Protein AF-A0A851ICK2-F1 (afdb_monomer)

Foldseek 3Di:
DFFKFWAWFDAQDWLVNVQVLVCVLVVFDDKDWQDTDDRQATFTIIMGTDPLSVCSPVLNQFKWKKKFKKFFQWAALQLAPVHDTDGGFDQDDDPVLLQVLQQVLAFKDWDFDRQCAQDDDPRDGSNVCVVVVHDDDTGTDIKHFHDKGWPDDDPSMTIIMTIIGRPDDVSSSSQSSNVSSVNGMGIHYMYTQDGQLRGRVLHYYSVRSNVCSVVVNNVVRGHHSFADNFAAAEEEDQCFLVFPQNVQLLVVRVVVCVVVVHAYEYEHEQDDPCCQVPVDLAFTLQHDPRSQVVVVVSPGPYYYYGYDHPVQLQFAPVCCCVCPVCNRVVYQEYGYEQADFDGHPRPDGLVNCVVCCVVSRHHYHYDYFDWDQDPVRDIDGDDRVVLLVCQQAQVQQVSQVRSVHFRKFKAAFADDPPPPPPNLPFDKTKGDGDPSHRHGYFAKFFKWKDDPNDIFTKIWGWDFDPPDDDDTGIIIIIGTPPDDDDRHRPMMMITTNHGPTHDDDDPDPVRVSVVVVVSVVVSVVVCVVPVDDDD

Secondary structure (DSSP, 8-state):
--EEEEEEE-TT--HHHHHHHHHHHTT-S-EEESS---TT-EEEEEEEEGGGGGGHHHHHHS-EEEEEEEEETEEETTSBTTSPEEEE------HHHHHHHHHTT-EEEEEPPPSSSS-EETTEEHHHHHHTT-------EEEEEEEEEEEEEETTEEEEEEEE-TT--HHHHHHHHHHHTTS-EEEEEEEEEEETTEEGGG-B-HHHHHHHHHTT-GGGG-B-S---SS-EEEEES--GGG-HHHHHHHHHHHHHHHHHT-EEEEEEESS-HHHHHH-----BSS-THHHHHHHHHTT-SEEEEE---TTGGG--HHHIIIIIIIIIS-EEEEEEETT-EESGGG-EEHHHHHHHHHHHT-EEEEEPPPEEE-TTS-EEE--HHHHHHHHHHT-HHHHHHHHTS-EEEEEEEE----TTGGGS---EEEE-PPTTB--PPSEEEEEEEEETTEEEEEEEEEEE-TTSSS-PPEEEEEEETT--S--TT-EEEEEEEEEEE-----SSHHHHHHHHHHHHHHHHHHHHH-S----

Sequence (535 aa):
MDGIINVYKEKGMTSFDVTYRLRSILSERKIGHAGTLDPMAEGVLVVCAGKATKLVDSIAAGEKVYEAELMLGLETDTEDITGEVSRTAPVVCSEQAVREAVHSMQGECWQIPPMYSAKKQNGKRLYTLAREGKVVERRASRITVYEIRTDGIALPYVRFTVRCSKGTYVRTLCAEIGRKLGCGAVMSALRRSRVGSFRAEDSFTLSALLERKEAGTLWTAVKPPIYIPEDTAVTFGKFDGGHLGHQRIFGKLFETAREQGLKTAVLTFSQNPDVVVRGENRPSISPGPEHLSRLRNFGFDYVFEFPMTRETMRLPAEDFLREVLLGEMRARAIVVGTDCSFGYRAEGSAAFLRERETVLGYRLYVVDKVTVADSDGSIREISSSLIKEKIAAGEIELANAWLGRCFSVAGAVIHGRRFGGPLLSFPTANIRPTEGKVIPALGVYVSRVFLDGVLYWAVTSVGTNPTISEGNPVNIETHILDYEGDLYGQKIRVDFLKRLRGQKKFASLAELKAQLLRDREAARAYAAAFPRISD

Mean predicted aligned error: 8.64 Å

Structure (mmCIF, N/CA/C/O backbone):
data_AF-A0A851ICK2-F1
#
_entry.id   AF-A0A851ICK2-F1
#
loop_
_atom_site.group_PDB
_atom_site.id
_atom_site.type_symbol
_atom_site.label_atom_id
_atom_site.label_alt_id
_atom_site.label_comp_id
_atom_site.label_asym_id
_atom_site.label_entity_id
_atom_site.label_seq_id
_atom_site.pdbx_PDB_ins_code
_atom_site.Cartn_x
_atom_site.Cartn_y
_atom_site.Cartn_z
_atom_site.occupancy
_atom_site.B_iso_or_equiv
_atom_site.auth_seq_id
_atom_site.auth_comp_id
_atom_site.auth_asym_id
_atom_site.auth_atom_id
_atom_site.pdbx_PDB_model_num
ATOM 1 N N . MET A 1 1 ? 0.610 16.786 1.362 1.00 79.88 1 MET A N 1
ATOM 2 C CA . MET A 1 1 ? 1.433 15.728 2.000 1.00 79.88 1 MET A CA 1
ATOM 3 C C . MET A 1 1 ? 0.682 14.410 1.852 1.00 79.88 1 MET A C 1
ATOM 5 O O . MET A 1 1 ? -0.500 14.381 2.171 1.00 79.88 1 MET A O 1
ATOM 9 N N . ASP A 1 2 ? 1.321 13.364 1.322 1.00 86.69 2 ASP A N 1
ATOM 10 C CA . ASP A 1 2 ? 0.693 12.051 1.088 1.00 86.69 2 ASP A CA 1
ATOM 11 C C . ASP A 1 2 ? 0.986 11.102 2.258 1.00 86.69 2 ASP A C 1
ATOM 13 O O . ASP A 1 2 ? 2.153 10.890 2.576 1.00 86.69 2 ASP A O 1
ATOM 17 N N . GLY A 1 3 ? -0.036 10.488 2.861 1.00 92.69 3 GLY A N 1
ATOM 18 C CA . GLY A 1 3 ? 0.194 9.499 3.921 1.00 92.69 3 GLY A CA 1
ATOM 19 C C . GLY A 1 3 ? -1.024 9.151 4.771 1.00 92.69 3 GLY A C 1
ATOM 20 O O . GLY A 1 3 ? -2.131 9.644 4.540 1.00 92.69 3 GLY A O 1
ATOM 21 N N . ILE A 1 4 ? -0.805 8.274 5.746 1.00 95.75 4 ILE A N 1
ATOM 22 C CA . ILE A 1 4 ? -1.790 7.819 6.730 1.00 95.75 4 ILE A CA 1
ATOM 23 C C . ILE A 1 4 ? -1.427 8.425 8.088 1.00 95.75 4 ILE A C 1
ATOM 25 O O . ILE A 1 4 ? -0.271 8.404 8.498 1.00 95.75 4 ILE A O 1
ATOM 29 N N . ILE A 1 5 ? -2.415 8.966 8.792 1.00 97.12 5 ILE A N 1
ATOM 30 C CA . ILE A 1 5 ? -2.253 9.602 10.095 1.00 97.12 5 ILE A CA 1
ATOM 31 C C . ILE A 1 5 ? -3.177 8.902 11.082 1.00 97.12 5 ILE A C 1
ATOM 33 O O . ILE A 1 5 ? -4.387 8.804 10.860 1.00 97.12 5 ILE A O 1
ATOM 37 N N . ASN A 1 6 ? -2.603 8.427 12.181 1.00 97.50 6 ASN A N 1
ATOM 38 C CA . ASN A 1 6 ? -3.355 7.881 13.298 1.00 97.50 6 ASN A CA 1
ATOM 39 C C . ASN A 1 6 ? -3.739 9.025 14.244 1.00 97.50 6 ASN A C 1
ATOM 41 O O . ASN A 1 6 ? -2.898 9.525 14.989 1.00 97.50 6 ASN A O 1
ATOM 45 N N . VAL A 1 7 ? -4.983 9.495 14.170 1.00 98.38 7 VAL A N 1
ATOM 46 C CA . VAL A 1 7 ? -5.425 10.673 14.926 1.00 98.38 7 VAL A CA 1
ATOM 47 C C . VAL A 1 7 ? -6.219 10.233 16.145 1.00 98.38 7 VAL A C 1
ATOM 49 O O . VAL A 1 7 ? -7.158 9.453 16.012 1.00 98.38 7 VAL A O 1
ATOM 52 N N . TYR A 1 8 ? -5.903 10.773 17.318 1.00 98.50 8 TYR A N 1
ATOM 53 C CA . TYR A 1 8 ? -6.791 10.684 18.471 1.00 98.50 8 TYR A CA 1
ATOM 54 C C . TYR A 1 8 ? -7.886 11.744 18.321 1.00 98.50 8 TYR A C 1
ATOM 56 O O . TYR A 1 8 ? -7.628 12.943 18.452 1.00 98.50 8 TYR A O 1
ATOM 64 N N . LYS A 1 9 ? -9.117 11.328 18.007 1.00 98.06 9 LYS A N 1
ATOM 65 C CA . LYS A 1 9 ? -10.268 12.233 18.000 1.00 98.06 9 LYS A CA 1
ATOM 66 C C . LYS A 1 9 ? -10.724 12.453 19.438 1.00 98.06 9 LYS A C 1
ATOM 68 O O . LYS A 1 9 ? -11.301 11.552 20.036 1.00 98.06 9 LYS A O 1
ATOM 73 N N . GLU A 1 10 ? -10.557 13.663 19.950 1.00 97.44 10 GLU A N 1
ATOM 74 C CA . GLU A 1 10 ? -11.075 14.035 21.269 1.00 97.44 10 GLU A CA 1
ATOM 75 C C . GLU A 1 10 ? -12.613 14.171 21.254 1.00 97.44 10 GLU A C 1
ATOM 77 O O . GLU A 1 10 ? -13.253 14.350 20.201 1.00 97.44 10 GLU A O 1
ATOM 82 N N . LYS A 1 11 ? -13.222 14.054 22.437 1.00 95.81 11 LYS A N 1
ATOM 83 C CA . LYS A 1 11 ? -14.668 14.212 22.640 1.00 95.81 11 LYS A CA 1
ATOM 84 C C . LYS A 1 11 ? -15.128 15.624 22.244 1.00 95.81 11 LYS A C 1
ATOM 86 O O . LYS A 1 11 ? -14.392 16.595 22.367 1.00 95.81 11 LYS A O 1
ATOM 91 N N . GLY A 1 12 ? -16.350 15.737 21.730 1.00 94.31 12 GLY A N 1
ATOM 92 C CA . GLY A 1 12 ? -16.963 16.998 21.289 1.00 94.31 12 GLY A CA 1
ATOM 93 C C . GLY A 1 12 ? -16.735 17.350 19.814 1.00 94.31 12 GLY A C 1
ATOM 94 O O . GLY A 1 12 ? -17.477 18.159 19.268 1.00 94.31 12 GLY A O 1
ATOM 95 N N . MET A 1 13 ? -15.777 16.717 19.129 1.00 94.00 13 MET A N 1
ATOM 96 C CA . MET A 1 13 ? -15.540 16.932 17.692 1.00 94.00 13 MET A CA 1
ATOM 97 C C . MET A 1 13 ? -16.238 15.884 16.822 1.00 94.00 13 MET A C 1
ATOM 99 O O . MET A 1 13 ? -16.239 14.701 17.154 1.00 94.00 13 MET A O 1
ATOM 103 N N . THR A 1 14 ? -16.750 16.250 15.650 1.00 95.00 14 THR A N 1
ATOM 104 C CA . THR A 1 14 ? -17.115 15.252 14.632 1.00 95.00 14 THR A CA 1
ATOM 105 C C . THR A 1 14 ? -15.862 14.719 13.926 1.00 95.00 14 THR A C 1
ATOM 107 O O . THR A 1 14 ? -14.810 15.362 13.900 1.00 95.00 14 THR A O 1
ATOM 110 N N . SER A 1 15 ? -15.958 13.558 13.266 1.00 94.88 15 SER A N 1
ATOM 111 C CA . SER A 1 15 ? -14.872 13.102 12.371 1.00 94.88 15 SER A CA 1
ATOM 112 C C . SER A 1 15 ? -14.597 14.089 11.227 1.00 94.88 15 SER A C 1
ATOM 114 O O . SER A 1 15 ? -13.465 14.192 10.758 1.00 94.88 15 SER A O 1
ATOM 116 N N . PHE A 1 16 ? -15.618 14.835 10.787 1.00 94.69 16 PHE A N 1
ATOM 117 C CA . PHE A 1 16 ? -15.459 15.854 9.754 1.00 94.69 16 PHE A CA 1
ATOM 118 C C . PHE A 1 16 ? -14.615 17.030 10.254 1.00 94.69 16 PHE A C 1
ATOM 120 O O . PHE A 1 16 ? -13.693 17.433 9.546 1.00 94.69 16 PHE A O 1
ATOM 127 N N . ASP A 1 17 ? -14.851 17.508 11.479 1.00 96.12 17 ASP A N 1
ATOM 128 C CA . ASP A 1 17 ? -14.080 18.604 12.083 1.00 96.12 17 ASP A CA 1
ATOM 129 C C . ASP A 1 17 ? -12.587 18.269 12.145 1.00 96.12 17 ASP A C 1
ATOM 131 O O . ASP A 1 17 ? -11.748 19.101 11.792 1.00 96.12 17 ASP A O 1
ATOM 135 N N . VAL A 1 18 ? -12.254 17.021 12.498 1.00 97.25 18 VAL A N 1
ATOM 136 C CA . VAL A 1 18 ? -10.870 16.527 12.466 1.00 97.25 18 VAL A CA 1
ATOM 137 C C . VAL A 1 18 ? -10.284 16.629 11.065 1.00 97.25 18 VAL A C 1
ATOM 139 O O . VAL A 1 18 ? -9.232 17.241 10.878 1.00 97.25 18 VAL A O 1
ATOM 142 N N . THR A 1 19 ? -10.966 16.074 10.059 1.00 96.06 19 THR A N 1
ATOM 143 C CA . THR A 1 19 ? -10.457 16.135 8.681 1.00 96.06 19 THR A CA 1
ATOM 144 C C . THR A 1 19 ? -10.354 17.563 8.156 1.00 96.06 19 THR A C 1
ATOM 146 O O . THR A 1 19 ? -9.424 17.860 7.412 1.00 96.06 19 THR A O 1
ATOM 149 N N . TYR A 1 20 ? -11.263 18.457 8.556 1.00 95.62 20 TYR A N 1
ATOM 150 C CA . TYR A 1 20 ? -11.244 19.864 8.173 1.00 95.62 20 TYR A CA 1
ATOM 151 C C . TYR A 1 20 ? -10.015 20.578 8.744 1.00 95.62 20 TYR A C 1
ATOM 153 O O . TYR A 1 20 ? -9.271 21.205 7.989 1.00 95.62 20 TYR A O 1
ATOM 161 N N . ARG A 1 21 ? -9.743 20.416 10.045 1.00 96.00 21 ARG A N 1
ATOM 162 C CA . ARG A 1 21 ? -8.559 20.991 10.704 1.00 96.00 21 ARG A CA 1
ATOM 163 C C . ARG A 1 21 ? -7.254 20.430 10.129 1.00 96.00 21 ARG A C 1
ATOM 165 O O . ARG A 1 21 ? -6.316 21.187 9.875 1.00 96.00 21 ARG A O 1
ATOM 172 N N . LEU A 1 22 ? -7.214 19.131 9.819 1.00 96.31 22 LEU A N 1
ATOM 173 C CA . LEU A 1 22 ? -6.039 18.493 9.216 1.00 96.31 22 LEU A CA 1
ATOM 174 C C . LEU A 1 22 ? -5.676 19.036 7.835 1.00 96.31 22 LEU A C 1
ATOM 176 O O . LEU A 1 22 ? -4.501 18.994 7.482 1.00 96.31 22 LEU A O 1
ATOM 180 N N . ARG A 1 23 ? -6.623 19.596 7.068 1.00 95.31 23 ARG A N 1
ATOM 181 C CA . ARG A 1 23 ? -6.297 20.211 5.768 1.00 95.31 23 ARG A CA 1
ATOM 182 C C . ARG A 1 23 ? -5.276 21.328 5.908 1.00 95.31 23 ARG A C 1
ATOM 184 O O . ARG A 1 23 ? -4.359 21.428 5.097 1.00 95.31 23 ARG A O 1
ATOM 191 N N . SER A 1 24 ? -5.435 22.143 6.950 1.00 93.38 24 SER A N 1
ATOM 192 C CA . SER A 1 24 ? -4.494 23.211 7.275 1.00 93.38 24 SER A CA 1
ATOM 193 C C . SER A 1 24 ? -3.191 22.647 7.835 1.00 93.38 24 SER A C 1
ATOM 195 O O . SER A 1 24 ? -2.113 23.048 7.401 1.00 93.38 24 SER A O 1
ATOM 197 N N . ILE A 1 25 ? -3.258 21.682 8.761 1.00 95.06 25 ILE A N 1
ATOM 198 C CA . ILE A 1 25 ? -2.060 21.113 9.402 1.00 95.06 25 ILE A CA 1
ATOM 199 C C . ILE A 1 25 ? -1.147 20.439 8.365 1.00 95.06 25 ILE A C 1
ATOM 201 O O . ILE A 1 25 ? 0.042 20.734 8.310 1.00 95.06 25 ILE A O 1
ATOM 205 N N . LEU A 1 26 ? -1.713 19.602 7.495 1.00 92.56 26 LEU A N 1
ATOM 206 C CA . LEU A 1 26 ? -0.974 18.822 6.496 1.00 92.56 26 LEU A CA 1
ATOM 207 C C . LEU A 1 26 ? -0.696 19.585 5.191 1.00 92.56 26 LEU A C 1
ATOM 209 O O . LEU A 1 26 ? -0.032 19.047 4.299 1.00 92.56 26 LEU A O 1
ATOM 213 N N . SER A 1 27 ? -1.256 20.792 5.038 1.00 92.06 27 SER A N 1
ATOM 214 C CA . SER A 1 27 ? -1.291 21.533 3.771 1.00 92.06 27 SER A CA 1
ATOM 215 C C . SER A 1 27 ? -1.783 20.658 2.604 1.00 92.06 27 SER A C 1
ATOM 217 O O . SER A 1 27 ? -1.194 20.637 1.525 1.00 92.06 27 SER A O 1
ATOM 219 N N . GLU A 1 28 ? -2.851 19.886 2.835 1.00 93.88 28 GLU A N 1
ATOM 220 C CA . GLU A 1 28 ? -3.404 18.912 1.887 1.00 93.88 28 GLU A CA 1
ATOM 221 C C . GLU A 1 28 ? -4.929 19.026 1.824 1.00 93.88 28 GLU A C 1
ATOM 223 O O . GLU A 1 28 ? -5.611 19.010 2.845 1.00 93.88 28 GLU A O 1
ATOM 228 N N . ARG A 1 29 ? -5.497 19.119 0.619 1.00 92.75 29 ARG A N 1
ATOM 229 C CA . ARG A 1 29 ? -6.952 19.270 0.442 1.00 92.75 29 ARG A CA 1
ATOM 230 C C . ARG A 1 29 ? -7.663 17.926 0.359 1.00 92.75 29 ARG A C 1
ATOM 232 O O . ARG A 1 29 ? -8.816 17.811 0.784 1.00 92.75 29 ARG A O 1
ATOM 239 N N . LYS A 1 30 ? -7.002 16.913 -0.200 1.00 95.69 30 LYS A N 1
ATOM 240 C CA . LYS A 1 30 ? -7.584 15.593 -0.423 1.00 95.69 30 LYS A CA 1
ATOM 241 C C . LYS A 1 30 ? -7.432 14.740 0.836 1.00 95.69 30 LYS A C 1
ATOM 243 O O . LYS A 1 30 ? -6.439 14.042 0.996 1.00 95.69 30 LYS A O 1
ATOM 248 N N . ILE A 1 31 ? -8.424 14.795 1.722 1.00 96.38 31 ILE A N 1
ATOM 249 C CA . ILE A 1 31 ? -8.427 14.066 2.999 1.00 96.38 31 ILE A CA 1
ATOM 250 C C . ILE A 1 31 ? -9.687 13.203 3.120 1.00 96.38 31 ILE A C 1
ATOM 252 O O . ILE A 1 31 ? -10.788 13.664 2.819 1.00 96.38 31 ILE A O 1
ATOM 256 N N . GLY A 1 32 ? -9.518 11.963 3.579 1.00 94.75 32 GLY A N 1
ATOM 257 C CA . GLY A 1 32 ? -10.594 11.036 3.945 1.00 94.75 32 GLY A CA 1
ATOM 258 C C . GLY A 1 32 ? -10.292 10.328 5.267 1.00 94.75 32 GLY A C 1
ATOM 259 O O . GLY A 1 32 ? -9.163 10.379 5.744 1.00 94.75 32 GLY A O 1
ATOM 260 N N . HIS A 1 33 ? -11.282 9.672 5.872 1.00 95.75 33 HIS A N 1
ATOM 261 C CA . HIS A 1 33 ? -11.115 8.966 7.147 1.00 95.75 33 HIS A CA 1
ATOM 262 C C . HIS A 1 33 ? -11.719 7.556 7.099 1.00 95.75 33 HIS A C 1
ATOM 264 O O . HIS A 1 33 ? -12.754 7.334 6.467 1.00 95.75 33 HIS A O 1
ATOM 270 N N . ALA A 1 34 ? -11.083 6.603 7.781 1.00 92.94 34 ALA A N 1
ATOM 271 C CA . ALA A 1 34 ? -11.490 5.202 7.812 1.00 92.94 34 ALA A CA 1
ATOM 272 C C . ALA A 1 34 ? -12.512 4.943 8.934 1.00 92.94 34 ALA A C 1
ATOM 274 O O . ALA A 1 34 ? -12.183 4.552 10.056 1.00 92.94 34 ALA A O 1
ATOM 275 N N . GLY A 1 35 ? -13.786 5.175 8.613 1.00 88.81 35 GLY A N 1
ATOM 276 C CA . GLY A 1 35 ? -14.912 5.032 9.539 1.00 88.81 35 GLY A CA 1
ATOM 277 C C . GLY A 1 35 ? -15.164 6.283 10.385 1.00 88.81 35 GLY A C 1
ATOM 278 O O . GLY A 1 35 ? -14.273 7.101 10.593 1.00 88.81 35 GLY A O 1
ATOM 279 N N . THR A 1 36 ? -16.397 6.440 10.862 1.00 92.12 36 THR A N 1
ATOM 280 C CA . THR A 1 36 ? -16.858 7.634 11.592 1.00 92.12 36 THR A CA 1
ATOM 281 C C . THR A 1 36 ? -16.898 7.373 13.098 1.00 92.12 36 THR A C 1
ATOM 283 O O . THR A 1 36 ? -17.150 6.246 13.523 1.00 92.12 36 THR A O 1
ATOM 286 N N . LEU A 1 37 ? -16.658 8.417 13.884 1.00 92.88 37 LEU A N 1
ATOM 287 C CA . LEU A 1 37 ? -16.951 8.504 15.313 1.00 92.88 37 LEU A CA 1
ATOM 288 C C . LEU A 1 37 ? -17.888 9.690 15.545 1.00 92.88 37 LEU A C 1
ATOM 290 O O . LEU A 1 37 ? -17.625 10.789 15.040 1.00 92.88 37 LEU A O 1
ATOM 294 N N . ASP A 1 38 ? -18.956 9.448 16.301 1.00 90.44 38 ASP A N 1
ATOM 295 C CA . ASP A 1 38 ? -19.904 10.478 16.725 1.00 90.44 38 ASP A CA 1
ATOM 296 C C . ASP A 1 38 ? -19.236 11.479 17.691 1.00 90.44 38 ASP A C 1
ATOM 298 O O . ASP A 1 38 ? -18.190 11.164 18.271 1.00 90.44 38 ASP A O 1
ATOM 302 N N . PRO A 1 39 ? -19.795 12.693 17.879 1.00 92.69 39 PRO A N 1
ATOM 303 C CA . PRO A 1 39 ? -19.182 13.729 18.714 1.00 92.69 39 PRO A CA 1
ATOM 304 C C . PRO A 1 39 ? -18.830 13.275 20.130 1.00 92.69 39 PRO A C 1
ATOM 306 O O . PRO A 1 39 ? -17.754 13.604 20.624 1.00 92.69 39 PRO A O 1
ATOM 309 N N . MET A 1 40 ? -19.700 12.487 20.768 1.00 94.19 40 MET A N 1
ATOM 310 C CA . MET A 1 40 ? -19.483 12.001 22.133 1.00 94.19 40 MET A CA 1
ATOM 311 C C . MET A 1 40 ? -18.420 10.903 22.247 1.00 94.19 40 MET A C 1
ATOM 313 O O . MET A 1 40 ? -17.933 10.654 23.347 1.00 94.19 40 MET A O 1
ATOM 317 N N . ALA A 1 41 ? -18.100 10.234 21.137 1.00 96.19 41 ALA A N 1
ATOM 318 C CA . ALA A 1 41 ? -17.107 9.175 21.104 1.00 96.19 41 ALA A CA 1
ATOM 319 C C . ALA A 1 41 ? -15.708 9.773 20.955 1.00 96.19 41 ALA A C 1
ATOM 321 O O . ALA A 1 41 ? -15.545 10.835 20.358 1.00 96.19 41 ALA A O 1
ATOM 322 N N . GLU A 1 42 ? -14.689 9.075 21.427 1.00 98.06 42 GLU A N 1
ATOM 323 C CA . GLU A 1 42 ? -13.291 9.481 21.286 1.00 98.06 42 GLU A CA 1
ATOM 324 C C . GLU A 1 42 ? -12.398 8.321 20.828 1.00 98.06 42 GLU A C 1
ATOM 326 O O . GLU A 1 42 ? -12.859 7.190 20.648 1.00 98.06 42 GLU A O 1
ATOM 331 N N . GLY A 1 43 ? -11.117 8.599 20.600 1.00 98.06 43 GLY A N 1
ATOM 332 C CA . GLY A 1 43 ? -10.116 7.589 20.261 1.00 98.06 43 GLY A CA 1
ATOM 333 C C . GLY A 1 43 ? -9.698 7.590 18.794 1.00 98.06 43 GLY A C 1
ATOM 334 O O . GLY A 1 43 ? -9.800 8.598 18.094 1.00 98.06 43 GLY A O 1
ATOM 335 N N . VAL A 1 44 ? -9.196 6.448 18.328 1.00 98.19 44 VAL A N 1
ATOM 336 C CA . VAL A 1 44 ? -8.533 6.286 17.027 1.00 98.19 44 VAL A CA 1
ATOM 337 C C . VAL A 1 44 ? -9.445 6.707 15.883 1.00 98.19 44 VAL A C 1
ATOM 339 O O . VAL A 1 44 ? -10.497 6.111 15.667 1.00 98.19 44 VAL A O 1
ATOM 342 N N . LEU A 1 45 ? -9.014 7.664 15.071 1.00 98.00 45 LEU A N 1
ATOM 343 C CA . LEU A 1 45 ? -9.573 8.026 13.776 1.00 98.00 45 LEU A CA 1
ATOM 344 C C . LEU A 1 45 ? -8.441 8.011 12.750 1.00 98.00 45 LEU A C 1
ATOM 346 O O . LEU A 1 45 ? -7.633 8.932 12.679 1.00 98.00 45 LEU A O 1
ATOM 350 N N . VAL A 1 46 ? -8.386 6.957 11.937 1.00 97.81 46 VAL A N 1
ATOM 351 C CA . VAL A 1 46 ? -7.356 6.852 10.901 1.00 97.81 46 VAL A CA 1
ATOM 352 C C . VAL A 1 46 ? -7.725 7.766 9.738 1.00 97.81 46 VAL A C 1
ATOM 354 O O . VAL A 1 46 ? -8.787 7.617 9.127 1.00 97.81 46 VAL A O 1
ATOM 357 N N . VAL A 1 47 ? -6.851 8.722 9.441 1.00 98.00 47 VAL A N 1
ATOM 358 C CA . VAL A 1 47 ? -7.027 9.723 8.390 1.00 98.00 47 VAL A CA 1
ATOM 359 C C . VAL A 1 47 ? -6.038 9.453 7.266 1.00 98.00 47 VAL A C 1
ATOM 361 O O . VAL A 1 47 ? -4.863 9.207 7.494 1.00 98.00 47 VAL A O 1
ATOM 364 N N . CYS A 1 48 ? -6.517 9.498 6.030 1.00 97.31 48 CYS A N 1
ATOM 365 C CA . CYS A 1 48 ? -5.716 9.316 4.830 1.00 97.31 48 CYS A CA 1
ATOM 366 C C . CYS A 1 48 ? -5.648 10.632 4.053 1.00 97.31 48 CYS A C 1
ATOM 368 O O . CYS A 1 48 ? -6.686 11.218 3.734 1.00 97.31 48 CYS A O 1
ATOM 370 N N . ALA A 1 49 ? -4.438 11.065 3.710 1.00 95.81 49 ALA A N 1
ATOM 371 C CA . ALA A 1 49 ? -4.162 12.293 2.976 1.00 95.81 49 ALA A CA 1
ATOM 372 C C . ALA A 1 49 ? -3.578 11.995 1.583 1.00 95.81 49 ALA A C 1
ATOM 374 O O . ALA A 1 49 ? -2.769 11.080 1.399 1.00 95.81 49 ALA A O 1
ATOM 375 N N . GLY A 1 50 ? -4.028 12.751 0.580 1.00 94.00 50 GLY A N 1
ATOM 376 C CA . GLY A 1 50 ? -3.529 12.696 -0.790 1.00 94.00 50 GLY A CA 1
ATOM 377 C C . GLY A 1 50 ? -3.710 11.322 -1.445 1.00 94.00 50 GLY A C 1
ATOM 378 O O . GLY A 1 50 ? -4.837 10.815 -1.548 1.00 94.00 50 GLY A O 1
ATOM 379 N N . LYS A 1 51 ? -2.623 10.698 -1.916 1.00 89.56 51 LYS A N 1
ATOM 380 C CA . LYS A 1 51 ? -2.644 9.352 -2.531 1.00 89.56 51 LYS A CA 1
ATOM 381 C C . LYS A 1 51 ? -3.203 8.273 -1.592 1.00 89.56 51 LYS A C 1
ATOM 383 O O . LYS A 1 51 ? -3.893 7.374 -2.077 1.00 89.56 51 LYS A O 1
ATOM 388 N N . ALA A 1 52 ? -2.996 8.402 -0.276 1.00 94.38 52 ALA A N 1
ATOM 389 C CA . ALA A 1 52 ? -3.461 7.431 0.720 1.00 94.38 52 ALA A CA 1
ATOM 390 C C . ALA A 1 52 ? -4.990 7.324 0.793 1.00 94.38 52 ALA A C 1
ATOM 392 O O . ALA A 1 52 ? -5.511 6.327 1.273 1.00 94.38 52 ALA A O 1
ATOM 393 N N . THR A 1 53 ? -5.743 8.314 0.293 1.00 95.19 53 THR A N 1
ATOM 394 C CA . THR A 1 53 ? -7.222 8.275 0.301 1.00 95.19 53 THR A CA 1
ATOM 395 C C . THR A 1 53 ? -7.821 7.055 -0.403 1.00 95.19 53 THR A C 1
ATOM 397 O O . THR A 1 53 ? -8.953 6.687 -0.109 1.00 95.19 53 THR A O 1
ATOM 400 N N . LYS A 1 54 ? -7.063 6.389 -1.284 1.00 92.38 54 LYS A N 1
ATOM 401 C CA . LYS A 1 54 ? -7.459 5.117 -1.910 1.00 92.38 54 LYS A CA 1
ATOM 402 C C . LYS A 1 54 ? -7.504 3.936 -0.927 1.00 92.38 54 LYS A C 1
ATOM 404 O O . LYS A 1 54 ? -8.122 2.930 -1.243 1.00 92.38 54 LYS A O 1
ATOM 409 N N . LEU A 1 55 ? -6.863 4.055 0.237 1.00 93.75 55 LEU A N 1
ATOM 410 C CA . LEU A 1 55 ? -6.773 3.013 1.266 1.00 93.75 55 LEU A CA 1
ATOM 411 C C . LEU A 1 55 ? -7.896 3.099 2.307 1.00 93.75 55 LEU A C 1
ATOM 413 O O . LEU A 1 55 ? -8.007 2.213 3.149 1.00 93.75 55 LEU A O 1
ATOM 417 N N . VAL A 1 56 ? -8.735 4.142 2.255 1.00 94.75 56 VAL A N 1
ATOM 418 C CA . VAL A 1 56 ? -9.791 4.395 3.252 1.00 94.75 56 VAL A CA 1
ATOM 419 C C . VAL A 1 56 ? -10.703 3.184 3.428 1.00 94.75 56 VAL A C 1
ATOM 421 O O . VAL A 1 56 ? -10.954 2.786 4.563 1.00 94.75 56 VAL A O 1
ATOM 424 N N . ASP A 1 57 ? -11.162 2.579 2.332 1.00 91.69 57 ASP A N 1
ATOM 425 C CA . ASP A 1 57 ? -12.085 1.444 2.391 1.00 91.69 57 ASP A CA 1
ATOM 426 C C . ASP A 1 57 ? -11.412 0.180 2.944 1.00 91.69 57 ASP A C 1
ATOM 428 O O . ASP A 1 57 ? -12.008 -0.521 3.764 1.00 91.69 57 ASP A O 1
ATOM 432 N N . SER A 1 58 ? -10.155 -0.074 2.564 1.00 91.56 58 SER A N 1
ATOM 433 C CA . SER A 1 58 ? -9.367 -1.207 3.066 1.00 91.56 58 SER A CA 1
ATOM 434 C C . SER A 1 58 ? -9.104 -1.087 4.567 1.00 91.56 58 SER A C 1
ATOM 436 O O . SER A 1 58 ? -9.345 -2.033 5.311 1.00 91.56 58 SER A O 1
ATOM 438 N N . ILE A 1 59 ? -8.690 0.094 5.039 1.00 94.25 59 ILE A N 1
ATOM 439 C CA . ILE A 1 59 ? -8.460 0.351 6.470 1.00 94.25 59 ILE A CA 1
ATOM 440 C C . ILE A 1 59 ? -9.785 0.287 7.240 1.00 94.25 59 ILE A C 1
ATOM 442 O O . ILE A 1 59 ? -9.866 -0.312 8.312 1.00 94.25 59 ILE A O 1
ATOM 446 N N . ALA A 1 60 ? -10.861 0.859 6.688 1.00 92.06 60 ALA A N 1
ATOM 447 C CA . ALA A 1 60 ? -12.180 0.837 7.317 1.00 92.06 60 ALA A CA 1
ATOM 448 C C . ALA A 1 60 ? -12.763 -0.579 7.418 1.00 92.06 60 ALA A C 1
ATOM 450 O O . ALA A 1 60 ? -13.629 -0.815 8.271 1.00 92.06 60 ALA A O 1
ATOM 451 N N . ALA A 1 61 ? -12.306 -1.512 6.579 1.00 91.38 61 ALA A N 1
ATOM 452 C CA . ALA A 1 61 ? -12.688 -2.913 6.651 1.00 91.38 61 ALA A CA 1
ATOM 453 C C . ALA A 1 61 ? -12.049 -3.673 7.816 1.00 91.38 61 ALA A C 1
ATOM 455 O O . ALA A 1 61 ? -12.621 -4.677 8.239 1.00 91.38 61 ALA A O 1
ATOM 456 N N . GLY A 1 62 ? -10.948 -3.163 8.373 1.00 91.00 62 GLY A N 1
ATOM 457 C CA . GLY A 1 62 ? -10.283 -3.755 9.526 1.00 91.00 62 GLY A CA 1
ATOM 458 C C . GLY A 1 62 ? -11.180 -3.856 10.764 1.00 91.00 62 GLY A C 1
ATOM 459 O O . GLY A 1 62 ? -12.109 -3.055 10.969 1.00 91.00 62 GLY A O 1
ATOM 460 N N . GLU A 1 63 ? -10.864 -4.848 11.600 1.00 94.56 63 GLU A N 1
ATOM 461 C CA . GLU A 1 63 ? -11.463 -5.034 12.923 1.00 94.56 63 GLU A CA 1
ATOM 462 C C . GLU A 1 63 ? -11.314 -3.779 13.781 1.00 94.56 63 GLU A C 1
ATOM 464 O O . GLU A 1 63 ? -10.356 -3.011 13.646 1.00 94.56 63 GLU A O 1
ATOM 469 N N . LYS A 1 64 ? -12.267 -3.573 14.686 1.00 96.50 64 LYS A N 1
ATOM 470 C CA . LYS A 1 64 ? -12.273 -2.427 15.594 1.00 96.50 64 LYS A CA 1
ATOM 471 C C . LYS A 1 64 ? -12.386 -2.914 17.020 1.00 96.50 64 LYS A C 1
ATOM 473 O O . LYS A 1 64 ? -13.056 -3.911 17.277 1.00 96.50 64 LYS A O 1
ATOM 478 N N . VAL A 1 65 ? -11.721 -2.207 17.923 1.00 98.38 65 VAL A N 1
ATOM 479 C CA . VAL A 1 65 ? -11.844 -2.436 19.363 1.00 98.38 65 VAL A CA 1
ATOM 480 C C . VAL A 1 65 ? -12.374 -1.167 20.000 1.00 98.38 65 VAL A C 1
ATOM 482 O O . VAL A 1 65 ? -11.879 -0.071 19.715 1.00 98.38 65 VAL A O 1
ATOM 485 N N . TYR A 1 66 ? -13.400 -1.336 20.822 1.00 98.56 66 TYR A N 1
ATOM 486 C CA . TYR A 1 66 ? -14.049 -0.270 21.559 1.00 98.56 66 TYR A CA 1
ATOM 487 C C . TYR A 1 66 ? -14.086 -0.608 23.042 1.00 98.56 66 TYR A C 1
ATOM 489 O O . TYR A 1 66 ? -14.374 -1.742 23.412 1.00 98.56 66 TYR A O 1
ATOM 497 N N . GLU A 1 67 ? -13.847 0.405 23.857 1.00 98.62 67 GLU A N 1
ATOM 498 C CA . GLU A 1 67 ? -14.142 0.443 25.282 1.00 98.62 67 GLU A CA 1
ATOM 499 C C . GLU A 1 67 ? -15.402 1.297 25.433 1.00 98.62 67 GLU A C 1
ATOM 501 O O . GLU A 1 67 ? -15.438 2.451 24.992 1.00 98.62 67 GLU A O 1
ATOM 506 N N . ALA A 1 68 ? -16.460 0.714 25.979 1.00 98.38 68 ALA A N 1
ATOM 507 C CA . ALA A 1 68 ? -17.767 1.341 26.063 1.00 98.38 68 ALA A CA 1
ATOM 508 C C . ALA A 1 68 ? -18.298 1.310 27.492 1.00 98.38 68 ALA A C 1
ATOM 510 O O . ALA A 1 68 ? -18.014 0.395 28.265 1.00 98.38 68 ALA A O 1
ATOM 511 N N . GLU A 1 69 ? -19.106 2.311 27.815 1.00 98.56 69 GLU A N 1
ATOM 512 C CA . GLU A 1 69 ? -19.916 2.340 29.021 1.00 98.56 69 GLU A CA 1
ATOM 513 C C . GLU A 1 69 ? -21.382 2.470 28.616 1.00 98.56 69 GLU A C 1
ATOM 515 O O . GLU A 1 69 ? -21.737 3.298 27.768 1.00 98.56 69 GLU A O 1
ATOM 520 N N . LEU A 1 70 ? -22.224 1.623 29.200 1.00 97.75 70 LEU A N 1
ATOM 521 C CA . LEU A 1 70 ? -23.671 1.756 29.126 1.00 97.75 70 LEU A CA 1
ATOM 522 C C . LEU A 1 70 ? -24.230 2.169 30.485 1.00 97.75 70 LEU A C 1
ATOM 524 O O . LEU A 1 70 ? -23.684 1.803 31.527 1.00 97.75 70 LEU A O 1
ATOM 528 N N . MET A 1 71 ? -25.341 2.897 30.450 1.00 98.31 71 MET A N 1
ATOM 529 C CA . MET A 1 71 ? -26.153 3.255 31.608 1.00 98.31 71 MET A CA 1
ATOM 530 C C . MET A 1 71 ? -27.513 2.566 31.477 1.00 98.31 71 MET A C 1
ATOM 532 O O . MET A 1 71 ? -28.251 2.819 30.524 1.00 98.31 71 MET A O 1
ATOM 536 N N . LEU A 1 72 ? -27.823 1.677 32.419 1.00 98.50 72 LEU A N 1
ATOM 537 C CA . LEU A 1 72 ? -29.094 0.956 32.494 1.00 98.50 72 LEU A CA 1
ATOM 538 C C . LEU A 1 72 ? -30.222 1.852 33.025 1.00 98.50 72 LEU A C 1
ATOM 540 O O . LEU A 1 72 ? -29.977 2.786 33.789 1.00 98.50 72 LEU A O 1
ATOM 544 N N . GLY A 1 73 ? -31.467 1.521 32.675 1.00 97.75 73 GLY A N 1
ATOM 545 C CA . GLY A 1 73 ? -32.656 2.207 33.198 1.00 97.75 73 GLY A CA 1
ATOM 546 C C . GLY A 1 73 ? -33.091 3.439 32.402 1.00 97.75 73 GLY A C 1
ATOM 547 O O . GLY A 1 73 ? -33.973 4.174 32.848 1.00 97.75 73 GLY A O 1
ATOM 548 N N . LEU A 1 74 ? -32.483 3.677 31.237 1.00 97.75 74 LEU A N 1
ATOM 549 C CA . LEU A 1 74 ? -32.751 4.822 30.369 1.00 97.75 74 LEU A CA 1
ATOM 550 C C . LEU A 1 74 ? -32.759 4.386 28.900 1.00 97.75 74 LEU A C 1
ATOM 552 O O . LEU A 1 74 ? -31.914 3.593 28.496 1.00 97.75 74 LEU A O 1
ATOM 556 N N . GLU A 1 75 ? -33.669 4.930 28.096 1.00 97.31 75 GLU A N 1
ATOM 557 C CA . GLU A 1 75 ? -33.682 4.786 26.635 1.00 97.31 75 GLU A CA 1
ATOM 558 C C . GLU A 1 75 ? -33.861 6.157 25.976 1.00 97.31 75 GLU A C 1
ATOM 560 O O . GLU A 1 75 ? -34.673 6.976 26.419 1.00 97.31 75 GLU A O 1
ATOM 565 N N . THR A 1 76 ? -33.145 6.394 24.879 1.00 95.69 76 THR A N 1
ATOM 566 C CA . THR A 1 76 ? -33.198 7.635 24.091 1.00 95.69 76 THR A CA 1
ATOM 567 C C . THR A 1 76 ? -33.416 7.339 22.610 1.00 95.69 76 THR A C 1
ATOM 569 O O . THR A 1 76 ? -33.160 6.229 22.140 1.00 95.69 76 THR A O 1
ATOM 572 N N . ASP A 1 77 ? -33.860 8.340 21.854 1.00 90.06 77 ASP A N 1
ATOM 573 C CA . ASP A 1 77 ? -34.079 8.240 20.404 1.00 90.06 77 ASP A CA 1
ATOM 574 C C . ASP A 1 77 ? -32.783 8.032 19.586 1.00 90.06 77 ASP A C 1
ATOM 576 O O . ASP A 1 77 ? -32.818 7.503 18.468 1.00 90.06 77 ASP A O 1
ATOM 580 N N . THR A 1 78 ? -31.629 8.412 20.143 1.00 89.19 78 THR A N 1
ATOM 581 C CA . THR A 1 78 ? -30.301 8.206 19.546 1.00 89.19 78 THR A CA 1
ATOM 582 C C . THR A 1 78 ? -29.584 6.950 20.039 1.00 89.19 78 THR A C 1
ATOM 584 O O . THR A 1 78 ? -28.533 6.633 19.485 1.00 89.19 78 THR A O 1
ATOM 587 N N . GLU A 1 79 ? -30.131 6.225 21.025 1.00 94.31 79 GLU A N 1
ATOM 588 C CA . GLU A 1 79 ? -29.500 5.087 21.731 1.00 94.31 79 GLU A CA 1
ATOM 589 C C . GLU A 1 79 ? -28.238 5.463 22.543 1.00 94.31 79 GLU A C 1
ATOM 591 O O . GLU A 1 79 ? -27.506 4.603 23.044 1.00 94.31 79 GLU A O 1
ATOM 596 N N . ASP A 1 80 ? -27.973 6.758 22.699 1.00 94.44 80 ASP A N 1
ATOM 597 C CA . ASP A 1 80 ? -26.883 7.298 23.501 1.00 94.44 80 ASP A CA 1
ATOM 598 C C . ASP A 1 80 ? -27.362 8.426 24.427 1.00 94.44 80 ASP A C 1
ATOM 600 O O . ASP A 1 80 ? -28.465 8.954 24.278 1.00 94.44 80 ASP A O 1
ATOM 604 N N . ILE A 1 81 ? -26.542 8.785 25.418 1.00 95.44 81 ILE A N 1
ATOM 605 C CA . ILE A 1 81 ? -26.911 9.751 26.470 1.00 95.44 81 ILE A CA 1
ATOM 606 C C . ILE A 1 81 ? -27.193 11.171 25.944 1.00 95.44 81 ILE A C 1
ATOM 608 O O . ILE A 1 81 ? -27.627 12.028 26.706 1.00 95.44 81 ILE A O 1
ATOM 612 N N . THR A 1 82 ? -26.911 11.450 24.666 1.00 93.00 82 THR A N 1
ATOM 613 C CA . THR A 1 82 ? -27.117 12.778 24.070 1.00 93.00 82 THR A CA 1
ATOM 614 C C . THR A 1 82 ? -28.487 12.953 23.417 1.00 93.00 82 THR A C 1
ATOM 616 O O . THR A 1 82 ? -28.825 14.075 23.045 1.00 93.00 82 THR A O 1
ATOM 619 N N . GLY A 1 83 ? -29.255 11.869 23.273 1.00 90.69 83 GLY A N 1
ATOM 620 C CA . GLY A 1 83 ? -30.597 11.891 22.693 1.00 90.69 83 GLY A CA 1
ATOM 621 C C . GLY A 1 83 ? -31.686 12.354 23.654 1.00 90.69 83 GLY A C 1
ATOM 622 O O . GLY A 1 83 ? -31.471 12.527 24.856 1.00 90.69 83 GLY A O 1
ATOM 623 N N . GLU A 1 84 ? -32.889 12.510 23.113 1.00 94.12 84 GLU A N 1
ATOM 624 C CA . GLU A 1 84 ? -34.082 12.816 23.895 1.00 94.12 84 GLU A CA 1
ATOM 625 C C . GLU A 1 84 ? -34.569 11.558 24.621 1.00 94.12 84 GLU A C 1
ATOM 627 O O . GLU A 1 84 ? -34.643 10.468 24.046 1.00 94.12 84 GLU A O 1
ATOM 632 N N . VAL A 1 85 ? -34.888 11.701 25.909 1.00 96.94 85 VAL A N 1
ATOM 633 C CA . VAL A 1 85 ? -35.342 10.583 26.744 1.00 96.94 85 VAL A CA 1
ATOM 634 C C . VAL A 1 85 ? -36.705 10.100 26.265 1.00 96.94 85 VAL A C 1
ATOM 636 O O . VAL A 1 85 ? -37.675 10.851 26.250 1.00 96.94 85 VAL A O 1
ATOM 639 N N . SER A 1 86 ? -36.777 8.815 25.931 1.00 94.62 86 SER A N 1
ATOM 640 C CA . SER A 1 86 ? -38.003 8.150 25.482 1.00 94.62 86 SER A CA 1
ATOM 641 C C . SER A 1 86 ? -38.629 7.274 26.568 1.00 94.62 86 SER A C 1
ATOM 643 O O . SER A 1 86 ? -39.852 7.154 26.635 1.00 94.62 86 SER A O 1
ATOM 645 N N . ARG A 1 87 ? -37.810 6.681 27.449 1.00 96.44 87 ARG A N 1
ATOM 646 C CA . ARG A 1 87 ? -38.266 5.814 28.543 1.00 96.44 87 ARG A CA 1
ATOM 647 C C . ARG A 1 87 ? -37.252 5.779 29.685 1.00 96.44 87 ARG A C 1
ATOM 649 O O . ARG A 1 87 ? -36.045 5.802 29.457 1.00 96.44 87 ARG A O 1
ATOM 656 N N . THR A 1 88 ? -37.754 5.660 30.911 1.00 97.00 88 THR A N 1
ATOM 657 C CA . THR A 1 88 ? -36.971 5.343 32.112 1.00 97.00 88 THR A CA 1
ATOM 658 C C . THR A 1 88 ? -37.539 4.099 32.791 1.00 97.00 88 THR A C 1
ATOM 660 O O . THR A 1 88 ? -38.732 3.805 32.678 1.00 97.00 88 THR A O 1
ATOM 663 N N . ALA A 1 89 ? -36.692 3.338 33.482 1.00 96.69 89 ALA A N 1
ATOM 664 C CA . ALA A 1 89 ? -37.104 2.159 34.239 1.00 96.69 89 ALA A CA 1
ATOM 665 C C . ALA A 1 89 ? -36.159 1.896 35.426 1.00 96.69 89 ALA A C 1
ATOM 667 O O . ALA A 1 89 ? -34.975 2.228 35.353 1.00 96.69 89 ALA A O 1
ATOM 668 N N . PRO A 1 90 ? -36.644 1.276 36.518 1.00 96.19 90 PRO A N 1
ATOM 669 C CA . PRO A 1 90 ? -35.782 0.879 37.625 1.00 96.19 90 PRO A CA 1
ATOM 670 C C . PRO A 1 90 ? -34.793 -0.215 37.195 1.00 96.19 90 PRO A C 1
ATOM 672 O O . PRO A 1 90 ? -35.133 -1.130 36.442 1.00 96.19 90 PRO A O 1
ATOM 675 N N . VAL A 1 91 ? -33.566 -0.143 37.712 1.00 96.50 91 VAL A N 1
ATOM 676 C CA . VAL A 1 91 ? -32.516 -1.139 37.464 1.00 96.50 91 VAL A CA 1
ATOM 677 C C . VAL A 1 91 ? -32.537 -2.169 38.591 1.00 96.50 91 VAL A C 1
ATOM 679 O O . VAL A 1 91 ? -32.079 -1.894 39.694 1.00 96.50 91 VAL A O 1
ATOM 682 N N . VAL A 1 92 ? -33.093 -3.349 38.308 1.00 93.31 92 VAL A N 1
ATOM 683 C CA . VAL A 1 92 ? -33.279 -4.441 39.289 1.00 93.31 92 VAL A CA 1
ATOM 684 C C . VAL A 1 92 ? -32.490 -5.714 38.955 1.00 93.31 92 VAL A C 1
ATOM 686 O O . VAL A 1 92 ? -32.618 -6.727 39.638 1.00 93.31 92 VAL A O 1
ATOM 689 N N . CYS A 1 93 ? -31.686 -5.693 37.891 1.00 94.50 93 CYS A N 1
ATOM 690 C CA . CYS A 1 93 ? -30.886 -6.839 37.465 1.00 94.50 93 CYS A CA 1
ATOM 691 C C . CYS A 1 93 ? -29.661 -7.061 38.368 1.00 94.50 93 CYS A C 1
ATOM 693 O O . CYS A 1 93 ? -29.053 -6.107 38.853 1.00 94.50 93 CYS A O 1
ATOM 695 N N . SER A 1 94 ? -29.253 -8.322 38.534 1.00 96.69 94 SER A N 1
ATOM 696 C CA . SER A 1 94 ? -28.008 -8.675 39.222 1.00 96.69 94 SER A CA 1
ATOM 697 C C . SER A 1 94 ? -26.784 -8.458 38.326 1.00 96.69 94 SER A C 1
ATOM 699 O O . SER A 1 94 ? -26.884 -8.475 37.098 1.00 96.69 94 SER A O 1
ATOM 701 N N . GLU A 1 95 ? -25.598 -8.327 38.927 1.00 96.56 95 GLU A N 1
ATOM 702 C CA . GLU A 1 95 ? -24.344 -8.273 38.163 1.00 96.56 95 GLU A CA 1
ATOM 703 C C . GLU A 1 95 ? -24.138 -9.509 37.278 1.00 96.56 95 GLU A C 1
ATOM 705 O O . GLU A 1 95 ? -23.621 -9.401 36.167 1.00 96.56 95 GLU A O 1
ATOM 710 N N . GLN A 1 96 ? -24.564 -10.683 37.748 1.00 97.19 96 GLN A N 1
ATOM 711 C CA . GLN A 1 96 ? -24.475 -11.924 36.985 1.00 97.19 96 GLN A CA 1
ATOM 712 C C . GLN A 1 96 ? -25.335 -11.859 35.716 1.00 97.19 96 GLN A C 1
ATOM 714 O O . GLN A 1 96 ? -24.840 -12.149 34.627 1.00 97.19 96 GLN A O 1
ATOM 719 N N . ALA A 1 97 ? -26.579 -11.381 35.832 1.00 97.56 97 ALA A N 1
ATOM 720 C CA . ALA A 1 97 ? -27.461 -11.192 34.683 1.00 97.56 97 ALA A CA 1
ATOM 721 C C . ALA A 1 97 ? -26.872 -10.191 33.673 1.00 97.56 97 ALA A C 1
ATOM 723 O O . ALA A 1 97 ? -26.967 -10.395 32.464 1.00 97.56 97 ALA A O 1
ATOM 724 N N . VAL A 1 98 ? -26.209 -9.132 34.155 1.00 97.88 98 VAL A N 1
ATOM 725 C CA . VAL A 1 98 ? -25.492 -8.175 33.298 1.00 97.88 98 VAL A CA 1
ATOM 726 C C . VAL A 1 98 ? -24.364 -8.860 32.522 1.00 97.88 98 VAL A C 1
ATOM 728 O O . VAL A 1 98 ? -24.271 -8.680 31.308 1.00 97.88 98 VAL A O 1
ATOM 731 N N . ARG A 1 99 ? -23.519 -9.659 33.189 1.00 98.00 99 ARG A N 1
ATOM 732 C CA . ARG A 1 99 ? -22.412 -10.384 32.535 1.00 98.00 99 ARG A CA 1
ATOM 733 C C . ARG A 1 99 ? -22.927 -11.336 31.459 1.00 98.00 99 ARG A C 1
ATOM 735 O O . ARG A 1 99 ? -22.387 -11.356 30.356 1.00 98.00 99 ARG A O 1
ATOM 742 N N . GLU A 1 100 ? -23.994 -12.073 31.753 1.00 97.75 100 GLU A N 1
ATOM 743 C CA . GLU A 1 100 ? -24.645 -12.981 30.804 1.00 97.75 100 GLU A CA 1
ATOM 744 C C . GLU A 1 100 ? -25.239 -12.228 29.606 1.00 97.75 100 GLU A C 1
ATOM 746 O O . GLU A 1 100 ? -25.031 -12.629 28.458 1.00 97.75 100 GLU A O 1
ATOM 751 N N . ALA A 1 101 ? -25.917 -11.101 29.847 1.00 97.44 101 ALA A N 1
ATOM 752 C CA . ALA A 1 101 ? -26.487 -10.273 28.788 1.00 97.44 101 ALA A CA 1
ATOM 753 C C . ALA A 1 101 ? -25.403 -9.708 27.856 1.00 97.44 101 ALA A C 1
ATOM 755 O O . ALA A 1 101 ? -25.544 -9.813 26.636 1.00 97.44 101 ALA A O 1
ATOM 756 N N . VAL A 1 102 ? -24.306 -9.180 28.413 1.00 97.62 102 VAL A N 1
ATOM 757 C CA . VAL A 1 102 ? -23.148 -8.690 27.646 1.00 97.62 102 VAL A CA 1
ATOM 758 C C . VAL A 1 102 ? -22.518 -9.825 26.837 1.00 97.62 102 VAL A C 1
ATOM 760 O O . VAL A 1 102 ? -22.358 -9.692 25.625 1.00 97.62 102 VAL A O 1
ATOM 763 N N . HIS A 1 103 ? -22.213 -10.961 27.469 1.00 97.19 103 HIS A N 1
ATOM 764 C CA . HIS A 1 103 ? -21.599 -12.110 26.797 1.00 97.19 103 HIS A CA 1
ATOM 765 C C . HIS A 1 103 ? -22.482 -12.664 25.666 1.00 97.19 103 HIS A C 1
ATOM 767 O O . HIS A 1 103 ? -21.976 -13.070 24.622 1.00 97.19 103 HIS A O 1
ATOM 773 N N . SER A 1 104 ? -23.811 -12.614 25.821 1.00 96.31 104 SER A N 1
ATOM 774 C CA . SER A 1 104 ? -24.757 -13.072 24.793 1.00 96.31 104 SER A CA 1
ATOM 775 C C . SER A 1 104 ? -24.706 -12.280 23.478 1.00 96.31 104 SER A C 1
ATOM 777 O O . SER A 1 104 ? -25.302 -12.712 22.494 1.00 96.31 104 SER A O 1
ATOM 779 N N . MET A 1 105 ? -24.019 -11.131 23.445 1.00 95.81 105 MET A N 1
ATOM 780 C CA . MET A 1 105 ? -23.801 -10.348 22.223 1.00 95.81 105 MET A CA 1
ATOM 781 C C . MET A 1 105 ? -22.703 -10.928 21.324 1.00 95.81 105 MET A C 1
ATOM 783 O O . MET A 1 105 ? -22.570 -10.489 20.183 1.00 95.81 105 MET A O 1
ATOM 787 N N . GLN A 1 106 ? -21.890 -11.867 21.819 1.00 97.44 106 GLN A N 1
ATOM 788 C CA . GLN A 1 106 ? -20.798 -12.454 21.046 1.00 97.44 106 GLN A CA 1
ATOM 789 C C . GLN A 1 106 ? -21.316 -13.324 19.892 1.00 97.44 106 GLN A C 1
ATOM 791 O O . GLN A 1 106 ? -22.265 -14.087 20.054 1.00 97.44 106 GLN A O 1
ATOM 796 N N . GLY A 1 107 ? -20.641 -13.260 18.743 1.00 96.19 107 GLY A N 1
ATOM 797 C CA . GLY A 1 107 ? -20.958 -14.052 17.555 1.00 96.19 107 GLY A CA 1
ATOM 798 C C . GLY A 1 107 ? -21.461 -13.220 16.375 1.00 96.19 107 GLY A C 1
ATOM 799 O O . GLY A 1 107 ? -21.252 -12.006 16.298 1.00 96.19 107 GLY A O 1
ATOM 800 N N . GLU A 1 108 ? -22.078 -13.894 15.403 1.00 93.88 108 GLU A N 1
ATOM 801 C CA . GLU A 1 108 ? -22.716 -13.236 14.261 1.00 93.88 108 GLU A CA 1
ATOM 802 C C . GLU A 1 108 ? -24.113 -12.742 14.637 1.00 93.88 108 GLU A C 1
ATOM 804 O O . GLU A 1 108 ? -24.932 -13.499 15.159 1.00 93.88 108 GLU A O 1
ATOM 809 N N . CYS A 1 109 ? -24.418 -11.486 14.317 1.00 89.06 109 CYS A N 1
ATOM 810 C CA . CYS A 1 109 ? -25.768 -10.961 14.465 1.00 89.06 109 CYS A CA 1
ATOM 811 C C . CYS A 1 109 ? -26.120 -9.951 13.367 1.00 89.06 109 CYS A C 1
ATOM 813 O O . CYS A 1 109 ? -25.285 -9.508 12.569 1.00 89.06 109 CYS A O 1
ATOM 815 N N . TRP A 1 110 ? -27.405 -9.618 13.299 1.00 88.06 110 TRP A N 1
ATOM 816 C CA . TRP A 1 110 ? -27.959 -8.682 12.332 1.00 88.06 110 TRP A CA 1
ATOM 817 C C . TRP A 1 110 ? -28.357 -7.403 13.052 1.00 88.06 110 TRP A C 1
ATOM 819 O O . TRP A 1 110 ? -29.335 -7.390 13.791 1.00 88.06 110 TRP A O 1
ATOM 829 N N . GLN A 1 111 ? -27.624 -6.318 12.804 1.00 84.69 111 GLN A N 1
ATOM 830 C CA . GLN A 1 111 ? -27.956 -5.012 13.367 1.00 84.69 111 GLN A CA 1
ATOM 831 C C . GLN A 1 111 ? -28.698 -4.158 12.351 1.00 84.69 111 GLN A C 1
ATOM 833 O O . GLN A 1 111 ? -28.247 -3.982 11.214 1.00 84.69 111 GLN A O 1
ATOM 838 N N . ILE A 1 112 ? -29.818 -3.575 12.769 1.00 82.25 112 ILE A N 1
ATOM 839 C CA . ILE A 1 112 ? -30.465 -2.497 12.023 1.00 82.25 112 ILE A CA 1
ATOM 840 C C . ILE A 1 112 ? -29.671 -1.220 12.305 1.00 82.25 112 ILE A C 1
ATOM 842 O O . ILE A 1 112 ? -29.583 -0.810 13.459 1.00 82.25 112 ILE A O 1
ATOM 846 N N . PRO A 1 113 ? -29.082 -0.568 11.286 1.00 81.19 113 PRO A N 1
ATOM 847 C CA . PRO A 1 113 ? -28.382 0.687 11.504 1.00 81.19 113 PRO A CA 1
ATOM 848 C C . PRO A 1 113 ? -29.318 1.728 12.140 1.00 81.19 113 PRO A C 1
ATOM 850 O O . PRO A 1 113 ? -30.444 1.879 11.661 1.00 81.19 113 PRO A O 1
ATOM 853 N N . PRO A 1 114 ? -28.882 2.496 13.145 1.00 79.12 114 PRO A N 1
ATOM 854 C CA . PRO A 1 114 ? -29.663 3.594 13.714 1.00 79.12 114 PRO A CA 1
ATOM 855 C C . PRO A 1 114 ? -29.928 4.704 12.679 1.00 79.12 114 PRO A C 1
ATOM 857 O O . PRO A 1 114 ? -29.185 4.854 11.697 1.00 79.12 114 PRO A O 1
ATOM 860 N N . MET A 1 115 ? -30.989 5.495 12.896 1.00 81.00 115 MET A N 1
ATOM 861 C CA . MET A 1 115 ? -31.378 6.600 12.001 1.00 81.00 115 MET A CA 1
ATOM 862 C C . MET A 1 115 ? -30.271 7.653 11.921 1.00 81.00 115 MET A C 1
ATOM 864 O O . MET A 1 115 ? -29.918 8.113 10.839 1.00 81.00 115 MET A O 1
ATOM 868 N N . TYR A 1 116 ? -29.638 7.969 13.047 1.00 76.12 116 TYR A N 1
ATOM 869 C CA . TYR A 1 116 ? -28.515 8.900 13.123 1.00 76.12 116 TYR A CA 1
ATOM 870 C C . TYR A 1 116 ? -27.184 8.257 12.702 1.00 76.12 116 TYR A C 1
ATOM 872 O O . TYR A 1 116 ? -26.215 8.254 13.452 1.00 76.12 116 TYR A O 1
ATOM 880 N N . SER A 1 117 ? -27.106 7.678 11.499 1.00 76.56 117 SER A N 1
ATOM 881 C CA . SER A 1 117 ? -25.881 7.040 10.989 1.00 76.56 117 SER A CA 1
ATOM 882 C C . SER A 1 117 ? -25.395 7.614 9.659 1.00 76.56 117 SER A C 1
ATOM 884 O O . SER A 1 117 ? -26.137 8.218 8.882 1.00 76.56 117 SER A O 1
ATOM 886 N N . ALA A 1 118 ? -24.106 7.410 9.368 1.00 76.69 118 ALA A N 1
ATOM 887 C CA . ALA A 1 118 ? -23.478 7.861 8.125 1.00 76.69 118 ALA A CA 1
ATOM 888 C C . ALA A 1 118 ? -23.804 6.977 6.902 1.00 76.69 118 ALA A C 1
ATOM 890 O O . ALA A 1 118 ? -23.386 7.310 5.788 1.00 76.69 118 ALA A O 1
ATOM 891 N N . LYS A 1 119 ? -24.529 5.862 7.085 1.00 78.06 119 LYS A N 1
ATOM 892 C CA . LYS A 1 119 ? -24.917 4.954 5.995 1.00 78.06 119 LYS A CA 1
ATOM 893 C C . LYS A 1 119 ? -25.796 5.700 4.987 1.00 78.06 119 LYS A C 1
ATOM 895 O O . LYS A 1 119 ? -26.584 6.565 5.366 1.00 78.06 119 LYS A O 1
ATOM 900 N N . LYS A 1 120 ? -25.639 5.388 3.698 1.00 78.50 120 LYS A N 1
ATOM 901 C CA . LYS A 1 120 ? -26.439 5.991 2.625 1.00 78.50 120 LYS A CA 1
ATOM 902 C C . LYS A 1 120 ? -27.619 5.105 2.236 1.00 78.50 120 LYS A C 1
ATOM 904 O O . LYS A 1 120 ? -27.460 3.892 2.123 1.00 78.50 120 LYS A O 1
ATOM 909 N N . GLN A 1 121 ? -28.755 5.731 1.952 1.00 75.62 121 GLN A N 1
ATOM 910 C CA . GLN A 1 121 ? -29.923 5.130 1.316 1.00 75.62 121 GLN A CA 1
ATOM 911 C C . GLN A 1 121 ? -30.378 6.055 0.186 1.00 75.62 121 GLN A C 1
ATOM 913 O O . GLN A 1 121 ? -30.538 7.257 0.393 1.00 75.62 121 GLN A O 1
ATOM 918 N N . ASN A 1 122 ? -30.498 5.513 -1.030 1.00 77.06 122 ASN A N 1
ATOM 919 C CA . ASN A 1 122 ? -30.818 6.280 -2.243 1.00 77.06 122 ASN A CA 1
ATOM 920 C C . ASN A 1 122 ? -29.928 7.532 -2.414 1.00 77.06 122 ASN A C 1
ATOM 922 O O . ASN A 1 122 ? -30.396 8.624 -2.718 1.00 77.06 122 ASN A O 1
ATOM 926 N N . GLY A 1 123 ? -28.625 7.391 -2.136 1.00 80.81 123 GLY A N 1
ATOM 927 C CA . GLY A 1 123 ? -27.633 8.466 -2.265 1.00 80.81 123 GLY A CA 1
ATOM 928 C C . GLY A 1 123 ? -27.542 9.455 -1.089 1.00 80.81 123 GLY A C 1
ATOM 929 O O . GLY A 1 123 ? -26.494 10.089 -0.939 1.00 80.81 123 GLY A O 1
ATOM 930 N N . LYS A 1 124 ? -28.553 9.544 -0.210 1.00 79.12 124 LYS A N 1
ATOM 931 C CA . LYS A 1 124 ? -28.563 10.426 0.979 1.00 79.12 124 LYS A CA 1
ATOM 932 C C . LYS A 1 124 ? -28.131 9.690 2.249 1.00 79.12 124 LYS A C 1
ATOM 934 O O . LYS A 1 124 ? -28.381 8.497 2.380 1.00 79.12 124 LYS A O 1
ATOM 939 N N . ARG A 1 125 ? -27.465 10.376 3.188 1.00 83.12 125 ARG A N 1
ATOM 940 C CA . ARG A 1 125 ? -27.051 9.790 4.482 1.00 83.12 125 ARG A CA 1
ATOM 941 C C . ARG A 1 125 ? -28.233 9.736 5.458 1.00 83.12 125 ARG A C 1
ATOM 943 O O . ARG A 1 125 ? -29.024 10.675 5.490 1.00 83.12 125 ARG A O 1
ATOM 950 N N . LEU A 1 126 ? -28.326 8.680 6.270 1.00 79.81 126 LEU A N 1
ATOM 951 C CA . LEU A 1 126 ? -29.452 8.473 7.192 1.00 79.81 126 LEU A CA 1
ATOM 952 C C . LEU A 1 126 ? -29.584 9.598 8.230 1.00 79.81 126 LEU A C 1
ATOM 954 O O . LEU A 1 126 ? -30.691 10.087 8.431 1.00 79.81 126 LEU A O 1
ATOM 958 N N . TYR A 1 127 ? -28.478 10.106 8.790 1.00 76.94 127 TYR A N 1
ATOM 959 C CA . TYR A 1 127 ? -28.558 11.233 9.735 1.00 76.94 127 TYR A CA 1
ATOM 960 C C . TYR A 1 127 ? -29.118 12.517 9.103 1.00 76.94 127 TYR A C 1
ATOM 962 O O . TYR A 1 127 ? -29.678 13.353 9.805 1.00 76.94 127 TYR A O 1
ATOM 970 N N . THR A 1 128 ? -28.957 12.706 7.788 1.00 79.69 128 THR A N 1
ATOM 971 C CA . THR A 1 128 ? -29.549 13.850 7.083 1.00 79.69 128 THR A CA 1
ATOM 972 C C . THR A 1 128 ? -31.066 13.705 7.047 1.00 79.69 128 THR A C 1
ATOM 974 O O . THR A 1 128 ? -31.770 14.658 7.346 1.00 79.69 128 THR A O 1
ATOM 977 N N . LEU A 1 129 ? -31.563 12.499 6.762 1.00 78.31 129 LEU A N 1
ATOM 978 C CA . LEU A 1 129 ? -32.996 12.196 6.754 1.00 78.31 129 LEU A CA 1
ATOM 979 C C . LEU A 1 129 ? -33.609 12.281 8.159 1.00 78.31 129 LEU A C 1
ATOM 981 O O . LEU A 1 129 ? -34.687 12.845 8.307 1.00 78.31 129 LEU A O 1
ATOM 985 N N . ALA A 1 130 ? -32.895 11.807 9.186 1.00 77.44 130 ALA A N 1
ATOM 986 C CA . ALA A 1 130 ? -33.329 11.899 10.580 1.00 77.44 130 ALA A CA 1
ATOM 987 C C . ALA A 1 130 ? -33.552 13.357 11.018 1.00 77.44 130 ALA A C 1
ATOM 989 O O . ALA A 1 130 ? -34.595 13.681 11.573 1.00 77.44 130 ALA A O 1
ATOM 990 N N . ARG A 1 131 ? -32.619 14.259 10.674 1.00 80.38 131 ARG A N 1
ATOM 991 C CA . ARG A 1 131 ? -32.743 15.705 10.941 1.00 80.38 131 ARG A CA 1
ATOM 992 C C . ARG A 1 131 ? -33.858 16.387 10.144 1.00 80.38 131 ARG A C 1
ATOM 994 O O . ARG A 1 131 ? -34.344 17.427 10.560 1.00 80.38 131 ARG A O 1
ATOM 1001 N N . GLU A 1 132 ? -34.257 15.815 9.009 1.00 82.06 132 GLU A N 1
ATOM 1002 C CA . GLU A 1 132 ? -35.437 16.242 8.241 1.00 82.06 132 GLU A CA 1
ATOM 1003 C C . GLU A 1 132 ? -36.751 15.656 8.810 1.00 82.06 132 GLU A C 1
ATOM 1005 O O . GLU A 1 132 ? -37.800 15.814 8.187 1.00 82.06 132 GLU A O 1
ATOM 1010 N N . GLY A 1 133 ? -36.711 14.929 9.936 1.00 76.38 133 GLY A N 1
ATOM 1011 C CA . GLY A 1 133 ? -37.868 14.239 10.520 1.00 76.38 133 GLY A CA 1
ATOM 1012 C C . GLY A 1 133 ? -38.341 13.019 9.718 1.00 76.38 133 GLY A C 1
ATOM 1013 O O . GLY A 1 133 ? -39.416 12.482 9.975 1.00 76.38 133 GLY A O 1
ATOM 1014 N N . LYS A 1 134 ? -37.566 12.566 8.724 1.00 77.62 134 LYS A N 1
ATOM 1015 C CA . LYS A 1 134 ? -37.934 11.452 7.843 1.00 77.62 134 LYS A CA 1
ATOM 1016 C C . LYS A 1 134 ? -37.406 10.141 8.397 1.00 77.62 134 LYS A C 1
ATOM 1018 O O . LYS A 1 134 ? -36.200 9.894 8.381 1.00 77.62 134 LYS A O 1
ATOM 1023 N N . VAL A 1 135 ? -38.316 9.265 8.806 1.00 75.62 135 VAL A N 1
ATOM 1024 C CA . VAL A 1 135 ? -37.994 7.878 9.150 1.00 75.62 135 VAL A CA 1
ATOM 1025 C C . VAL A 1 135 ? -38.007 7.035 7.880 1.00 75.62 135 VAL A C 1
ATOM 1027 O O . VAL A 1 135 ? -38.951 7.087 7.095 1.00 75.62 135 VAL A O 1
ATOM 1030 N N . VAL A 1 136 ? -36.944 6.261 7.669 1.00 77.69 136 VAL A N 1
ATOM 1031 C CA . VAL A 1 136 ? -36.824 5.341 6.533 1.00 77.69 136 VAL A CA 1
ATOM 1032 C C . VAL A 1 136 ? -36.577 3.921 7.021 1.00 77.69 136 VAL A C 1
ATOM 1034 O O . VAL A 1 136 ? -35.902 3.692 8.033 1.00 77.69 136 VAL A O 1
ATOM 1037 N N . GLU A 1 137 ? -37.124 2.955 6.286 1.00 76.31 137 GLU A N 1
ATOM 1038 C CA . GLU A 1 137 ? -36.894 1.538 6.542 1.00 76.31 137 GLU A CA 1
ATOM 1039 C C . GLU A 1 137 ? -35.432 1.183 6.237 1.00 76.31 137 GLU A C 1
ATOM 1041 O O . GLU A 1 137 ? -34.913 1.457 5.150 1.00 76.31 137 GLU A O 1
ATOM 1046 N N . ARG A 1 138 ? -34.738 0.589 7.213 1.00 85.00 138 ARG A N 1
ATOM 1047 C CA . ARG A 1 138 ? -33.295 0.322 7.158 1.00 85.00 138 ARG A CA 1
ATOM 1048 C C . ARG A 1 138 ? -33.056 -1.178 7.168 1.00 85.00 138 ARG A C 1
ATOM 1050 O O . ARG A 1 138 ? -33.414 -1.865 8.115 1.00 85.00 138 ARG A O 1
ATOM 1057 N N . ARG A 1 139 ? -32.388 -1.684 6.130 1.00 76.44 139 ARG A N 1
ATOM 1058 C CA . ARG A 1 139 ? -32.008 -3.101 6.065 1.00 76.44 139 ARG A CA 1
ATOM 1059 C C . ARG A 1 139 ? -30.938 -3.421 7.105 1.00 76.44 139 ARG A C 1
ATOM 1061 O O . ARG A 1 139 ? -29.906 -2.731 7.166 1.00 76.44 139 ARG A O 1
ATOM 1068 N N . ALA A 1 140 ? -31.176 -4.493 7.858 1.00 82.19 140 ALA A N 1
ATOM 1069 C CA . ALA A 1 140 ? -30.204 -5.050 8.782 1.00 82.19 140 ALA A CA 1
ATOM 1070 C C . ALA A 1 140 ? -28.900 -5.392 8.048 1.00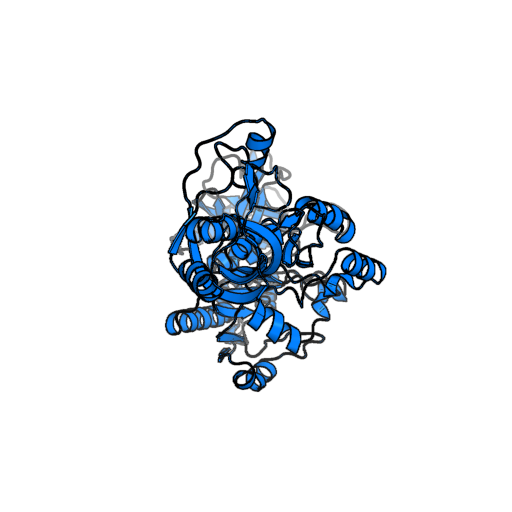 82.19 140 ALA A C 1
ATOM 1072 O O . ALA A 1 140 ? -28.892 -5.768 6.875 1.00 82.19 140 ALA A O 1
ATOM 1073 N N . SER A 1 141 ? -27.775 -5.179 8.720 1.00 84.88 141 SER A N 1
ATOM 1074 C CA . SER A 1 141 ? -26.439 -5.480 8.212 1.00 84.88 141 SER A CA 1
ATOM 1075 C C . SER A 1 141 ? -25.815 -6.536 9.104 1.00 84.88 141 SER A C 1
ATOM 1077 O O . SER A 1 141 ? -25.885 -6.420 10.327 1.00 84.88 141 SER A O 1
ATOM 1079 N N . ARG A 1 142 ? -25.213 -7.556 8.490 1.00 90.75 142 ARG A N 1
ATOM 1080 C CA . ARG A 1 142 ? -24.480 -8.576 9.233 1.00 90.75 142 ARG A CA 1
ATOM 1081 C C . ARG A 1 142 ? -23.238 -7.954 9.861 1.00 90.75 142 ARG A C 1
ATOM 1083 O O . ARG A 1 142 ? -22.454 -7.311 9.155 1.00 90.75 142 ARG A O 1
ATOM 1090 N N . ILE A 1 143 ? -23.077 -8.166 11.158 1.00 94.06 143 ILE A N 1
ATOM 1091 C CA . ILE A 1 143 ? -21.881 -7.815 11.916 1.00 94.06 143 ILE A CA 1
ATOM 1092 C C . ILE A 1 143 ? -21.418 -9.028 12.718 1.00 94.06 143 ILE A C 1
ATOM 1094 O O . ILE A 1 143 ? -22.186 -9.959 12.965 1.00 94.06 143 ILE A O 1
ATOM 1098 N N . THR A 1 144 ? -20.152 -9.013 13.110 1.00 96.44 144 THR A N 1
ATOM 1099 C CA . THR A 1 144 ? -19.566 -10.043 13.962 1.00 96.44 144 THR A CA 1
ATOM 1100 C C . THR A 1 144 ? -18.957 -9.373 15.180 1.00 96.44 144 THR A C 1
ATOM 1102 O O . THR A 1 144 ? -18.088 -8.505 15.052 1.00 96.44 144 THR A O 1
ATOM 1105 N N . VAL A 1 145 ? -19.407 -9.785 16.360 1.00 97.62 145 VAL A N 1
ATOM 1106 C CA . VAL A 1 145 ? -18.745 -9.504 17.631 1.00 97.62 145 VAL A CA 1
ATOM 1107 C C . VAL A 1 145 ? -17.799 -10.666 17.893 1.00 97.62 145 VAL A C 1
ATOM 1109 O O . VAL A 1 145 ? -18.222 -11.747 18.294 1.00 97.62 145 VAL A O 1
ATOM 1112 N N . TYR A 1 146 ? -16.518 -10.465 17.595 1.00 97.50 146 TYR A N 1
ATOM 1113 C CA . TYR A 1 146 ? -15.506 -11.510 17.731 1.00 97.50 146 TYR A CA 1
ATOM 1114 C C . TYR A 1 146 ? -15.182 -11.810 19.193 1.00 97.50 146 TYR A C 1
ATOM 1116 O O . TYR A 1 146 ? -14.847 -12.940 19.529 1.00 97.50 146 TYR A O 1
ATOM 1124 N N . GLU A 1 147 ? -15.241 -10.786 20.040 1.00 98.00 147 GLU A N 1
ATOM 1125 C CA . GLU A 1 147 ? -14.988 -10.879 21.474 1.00 98.00 147 GLU A CA 1
ATOM 1126 C C . GLU A 1 147 ? -15.731 -9.743 22.177 1.00 98.00 147 GLU A C 1
ATOM 1128 O O . GLU A 1 147 ? -15.705 -8.600 21.707 1.00 98.00 147 GLU A O 1
ATOM 1133 N N . ILE A 1 148 ? -16.370 -10.041 23.305 1.00 98.19 148 ILE A N 1
ATOM 1134 C CA . ILE A 1 148 ? -16.925 -9.031 24.204 1.00 98.19 148 ILE A CA 1
ATOM 1135 C C . ILE A 1 148 ? -16.711 -9.458 25.653 1.00 98.19 148 ILE A C 1
ATOM 1137 O O . ILE A 1 148 ? -16.963 -10.605 26.017 1.00 98.19 148 ILE A O 1
ATOM 1141 N N . ARG A 1 149 ? -16.242 -8.535 26.493 1.00 97.50 149 ARG A N 1
ATOM 1142 C CA . ARG A 1 149 ? -16.015 -8.798 27.918 1.00 97.50 149 ARG A CA 1
ATOM 1143 C C . ARG A 1 149 ? -16.471 -7.635 28.778 1.00 97.50 149 ARG A C 1
ATOM 1145 O O . ARG A 1 149 ? -16.298 -6.479 28.406 1.00 97.50 149 ARG A O 1
ATOM 1152 N N . THR A 1 150 ? -17.013 -7.947 29.947 1.00 98.19 150 THR A N 1
ATOM 1153 C CA . THR A 1 150 ? -17.337 -6.947 30.966 1.00 98.19 150 THR A CA 1
ATOM 1154 C C . THR A 1 150 ? -16.076 -6.574 31.740 1.00 98.19 150 THR A C 1
ATOM 1156 O O . THR A 1 150 ? -15.456 -7.441 32.352 1.00 98.19 150 THR A O 1
ATOM 1159 N N . ASP A 1 151 ? -15.728 -5.289 31.753 1.00 97.44 151 ASP A N 1
ATOM 1160 C CA . ASP A 1 151 ? -14.544 -4.767 32.447 1.00 97.44 151 ASP A CA 1
ATOM 1161 C C . ASP A 1 151 ? -14.881 -4.245 33.857 1.00 97.44 151 ASP A C 1
ATOM 1163 O O . ASP A 1 151 ? -14.018 -4.200 34.730 1.00 97.44 151 ASP A O 1
ATOM 1167 N N . GLY A 1 152 ? -16.134 -3.852 34.111 1.00 97.44 152 GLY A N 1
ATOM 1168 C CA . GLY A 1 152 ? -16.579 -3.421 35.437 1.00 97.44 152 GLY A CA 1
ATOM 1169 C C . GLY A 1 152 ? -18.080 -3.163 35.511 1.00 97.44 152 GLY A C 1
ATOM 1170 O O . GLY A 1 152 ? -18.693 -2.767 34.520 1.00 97.44 152 GLY A O 1
ATOM 1171 N N . ILE A 1 153 ? -18.668 -3.386 36.686 1.00 98.12 153 ILE A N 1
ATOM 1172 C CA . ILE A 1 153 ? -20.087 -3.140 36.961 1.00 98.12 153 ILE A CA 1
ATOM 1173 C C . ILE A 1 153 ? -20.177 -2.261 38.207 1.00 98.12 153 ILE A C 1
ATOM 1175 O O . ILE A 1 153 ? -19.614 -2.592 39.244 1.00 98.12 153 ILE A O 1
ATOM 1179 N N . ALA A 1 154 ? -20.857 -1.128 38.075 1.00 96.88 154 ALA A N 1
ATOM 1180 C CA . ALA A 1 154 ? -21.189 -0.210 39.156 1.00 96.88 154 ALA A CA 1
ATOM 1181 C C . ALA A 1 154 ? -22.568 0.372 38.837 1.00 96.88 154 ALA A C 1
ATOM 1183 O O . ALA A 1 154 ? -22.681 1.463 38.276 1.00 96.88 154 ALA A O 1
ATOM 1184 N N . LEU A 1 155 ? -23.613 -0.423 39.096 1.00 96.31 155 LEU A N 1
ATOM 1185 C CA . LEU A 1 155 ? -24.974 -0.130 38.643 1.00 96.31 155 LEU A CA 1
ATOM 1186 C C . LEU A 1 155 ? -25.394 1.313 39.002 1.00 96.31 155 LEU A C 1
ATOM 1188 O O . LEU A 1 155 ? -25.157 1.751 40.128 1.00 96.31 155 LEU A O 1
ATOM 1192 N N . PRO A 1 156 ? -26.010 2.054 38.060 1.00 97.00 156 PRO A N 1
ATOM 1193 C CA . PRO A 1 156 ? -26.529 1.587 36.768 1.00 97.00 156 PRO A CA 1
ATOM 1194 C C . PRO A 1 156 ? -25.493 1.527 35.627 1.00 97.00 156 PRO A C 1
ATOM 1196 O O . PRO A 1 156 ? -25.874 1.243 34.493 1.00 97.00 156 PRO A O 1
ATOM 1199 N N . TYR A 1 157 ? -24.209 1.780 35.890 1.00 98.44 157 TYR A N 1
ATOM 1200 C CA . TYR A 1 157 ? -23.158 1.821 34.873 1.00 98.44 157 TYR A CA 1
ATOM 1201 C C . TYR A 1 157 ? -22.462 0.471 34.688 1.00 98.44 157 TYR A C 1
ATOM 1203 O O . TYR A 1 157 ? -22.116 -0.224 35.648 1.00 98.44 157 TYR A O 1
ATOM 1211 N N . VAL A 1 158 ? -22.217 0.109 33.431 1.00 98.50 158 VAL A N 1
ATOM 1212 C CA . VAL A 1 158 ? -21.509 -1.118 33.053 1.00 98.50 158 VAL A CA 1
ATOM 1213 C C . VAL A 1 158 ? -20.478 -0.783 31.988 1.00 98.50 158 VAL A C 1
ATOM 1215 O O . VAL A 1 158 ? -20.821 -0.241 30.938 1.00 98.50 158 VAL A O 1
ATOM 1218 N N . ARG A 1 159 ? -19.217 -1.142 32.240 1.00 98.62 159 ARG A N 1
ATOM 1219 C CA . ARG A 1 159 ? -18.113 -0.993 31.287 1.00 98.62 159 ARG A CA 1
ATOM 1220 C C . ARG A 1 159 ? -17.785 -2.319 30.627 1.00 98.62 159 ARG A C 1
ATOM 1222 O O . ARG A 1 159 ? -17.721 -3.352 31.300 1.00 98.62 159 ARG A O 1
ATOM 1229 N N . PHE A 1 160 ? -17.552 -2.287 29.324 1.00 98.62 160 PHE A N 1
ATOM 1230 C CA . PHE A 1 160 ? -17.193 -3.464 28.547 1.00 98.62 160 PHE A CA 1
ATOM 1231 C C . PHE A 1 160 ? -16.275 -3.120 27.373 1.00 98.62 160 PHE A C 1
ATOM 1233 O O . PHE A 1 160 ? -16.323 -2.024 26.810 1.00 98.62 160 PHE A O 1
ATOM 1240 N N . THR A 1 161 ? -15.482 -4.105 26.966 1.00 98.69 161 THR A N 1
ATOM 1241 C CA . THR A 1 161 ? -14.620 -4.042 25.791 1.00 98.69 161 THR A CA 1
ATOM 1242 C C . THR A 1 161 ? -15.204 -4.948 24.721 1.00 98.69 161 THR A C 1
ATOM 1244 O O . THR A 1 161 ? -15.565 -6.091 25.000 1.00 98.69 161 THR A O 1
ATOM 1247 N N . VAL A 1 162 ? -15.277 -4.456 23.486 1.00 98.44 162 VAL A N 1
ATOM 1248 C CA . VAL A 1 162 ? -15.799 -5.204 22.340 1.00 98.44 162 VAL A CA 1
ATOM 1249 C C . VAL A 1 162 ? -14.851 -5.129 21.147 1.00 98.44 162 VAL A C 1
ATOM 1251 O O . VAL A 1 162 ? -14.447 -4.044 20.720 1.00 98.44 162 VAL A O 1
ATOM 1254 N N . ARG A 1 163 ? -14.515 -6.292 20.578 1.00 98.38 163 ARG A N 1
ATOM 1255 C CA . ARG A 1 163 ? -13.810 -6.437 19.300 1.00 98.38 163 ARG A CA 1
ATOM 1256 C C . ARG A 1 163 ? -14.797 -6.884 18.234 1.00 98.38 163 ARG A C 1
ATOM 1258 O O . ARG A 1 163 ? -15.389 -7.956 18.335 1.00 98.38 163 ARG A O 1
ATOM 1265 N N . CYS A 1 164 ? -14.976 -6.073 17.199 1.00 97.00 164 CYS A N 1
ATOM 1266 C CA . CYS A 1 164 ? -16.050 -6.272 16.234 1.00 97.00 164 CYS A CA 1
ATOM 1267 C C . CYS A 1 164 ? -15.661 -5.931 14.792 1.00 97.00 164 CYS A C 1
ATOM 1269 O O . CYS A 1 164 ? -14.656 -5.266 14.509 1.00 97.00 164 CYS A O 1
ATOM 1271 N N . SER A 1 165 ? -16.486 -6.404 13.860 1.00 94.88 165 SER A N 1
ATOM 1272 C CA . SER A 1 165 ? -16.362 -6.121 12.433 1.00 94.88 165 SER A CA 1
ATOM 1273 C C . SER A 1 165 ? -16.747 -4.675 12.094 1.00 94.88 165 SER A C 1
ATOM 1275 O O . SER A 1 165 ? -17.346 -3.940 12.888 1.00 94.88 165 SER A O 1
ATOM 1277 N N . LYS A 1 166 ? -16.466 -4.251 10.853 1.00 90.56 166 LYS A N 1
ATOM 1278 C CA . LYS A 1 166 ? -17.017 -3.000 10.305 1.00 90.56 166 LYS A CA 1
ATOM 1279 C C . LYS A 1 166 ? -18.551 -2.986 10.378 1.00 90.56 166 LYS A C 1
ATOM 1281 O O . LYS A 1 166 ? -19.191 -4.023 10.237 1.00 90.56 166 LYS A O 1
ATOM 1286 N N . GLY A 1 167 ? -19.124 -1.793 10.533 1.00 88.06 167 GLY A N 1
ATOM 1287 C CA . GLY A 1 167 ? -20.576 -1.586 10.526 1.00 88.06 167 GLY A CA 1
ATOM 1288 C C . GLY A 1 167 ? -21.281 -1.813 11.865 1.00 88.06 167 GLY A C 1
ATOM 1289 O O . GLY A 1 167 ? -22.469 -1.527 11.939 1.00 88.06 167 GLY A O 1
ATOM 1290 N N . THR A 1 168 ? -20.568 -2.268 12.898 1.00 92.69 168 THR A N 1
ATOM 1291 C CA . THR A 1 168 ? -21.108 -2.435 14.254 1.00 92.69 168 THR A CA 1
ATOM 1292 C C . THR A 1 168 ? -21.416 -1.081 14.891 1.00 92.69 168 THR A C 1
ATOM 1294 O O . THR A 1 168 ? -20.544 -0.210 14.950 1.00 92.69 168 THR A O 1
ATOM 1297 N N . TYR A 1 169 ? -22.639 -0.915 15.393 1.00 93.25 169 TYR A N 1
ATOM 1298 C CA . TYR A 1 169 ? -23.055 0.252 16.169 1.00 93.25 169 TYR A CA 1
ATOM 1299 C C . TYR A 1 169 ? -23.039 -0.110 17.654 1.00 93.25 169 TYR A C 1
ATOM 1301 O O . TYR A 1 169 ? -23.906 -0.833 18.137 1.00 93.25 169 TYR A O 1
ATOM 1309 N N . VAL A 1 170 ? -22.039 0.388 18.387 1.00 95.81 170 VAL A N 1
ATOM 1310 C CA . VAL A 1 170 ? -21.862 0.042 19.810 1.00 95.81 170 VAL A CA 1
ATOM 1311 C C . VAL A 1 170 ? -23.031 0.536 20.663 1.00 95.81 170 VAL A C 1
ATOM 1313 O O . VAL A 1 170 ? -23.483 -0.184 21.542 1.00 95.81 170 VAL A O 1
ATOM 1316 N N . ARG A 1 171 ? -23.612 1.696 20.343 1.00 94.94 171 ARG A N 1
ATOM 1317 C CA . ARG A 1 171 ? -24.831 2.174 21.013 1.00 94.94 171 ARG A CA 1
ATOM 1318 C C . ARG A 1 171 ? -26.030 1.234 20.860 1.00 94.94 171 ARG A C 1
ATOM 1320 O O . ARG A 1 171 ? -26.756 1.010 21.821 1.00 94.94 171 ARG A O 1
ATOM 1327 N N . THR A 1 172 ? -26.164 0.596 19.699 1.00 94.62 172 THR A N 1
ATOM 1328 C CA . THR A 1 172 ? -27.209 -0.401 19.453 1.00 94.62 172 THR A CA 1
ATOM 1329 C C . THR A 1 172 ? -26.952 -1.675 20.263 1.00 94.62 172 THR A C 1
ATOM 1331 O O . THR A 1 172 ? -27.901 -2.246 20.791 1.00 94.62 172 THR A O 1
ATOM 1334 N N . LEU A 1 173 ? -25.683 -2.074 20.457 1.00 95.81 173 LEU A N 1
ATOM 1335 C CA . LEU A 1 173 ? -25.334 -3.149 21.402 1.00 95.81 173 LEU A CA 1
ATOM 1336 C C . LEU A 1 173 ? -25.746 -2.783 22.834 1.00 95.81 173 LEU A C 1
ATOM 1338 O O . LEU A 1 173 ? -26.343 -3.609 23.519 1.00 95.81 173 LEU A O 1
ATOM 1342 N N . CYS A 1 174 ? -25.484 -1.549 23.280 1.00 97.31 174 CYS A N 1
ATOM 1343 C CA . CYS A 1 174 ? -25.916 -1.084 24.601 1.00 97.31 174 CYS A CA 1
ATOM 1344 C C . CYS A 1 174 ? -27.441 -1.195 24.751 1.00 97.31 174 CYS A C 1
ATOM 1346 O O . CYS A 1 174 ? -27.915 -1.813 25.703 1.00 97.31 174 CYS A O 1
ATOM 1348 N N . ALA A 1 175 ? -28.205 -0.682 23.782 1.00 96.19 175 ALA A N 1
ATOM 1349 C CA . ALA A 1 175 ? -29.665 -0.764 23.786 1.00 96.19 175 ALA A CA 1
ATOM 1350 C C . ALA A 1 175 ? -30.184 -2.219 23.770 1.00 96.19 175 ALA A C 1
ATOM 1352 O O . ALA A 1 175 ? -31.172 -2.539 24.431 1.00 96.19 175 ALA A O 1
ATOM 1353 N N . GLU A 1 176 ? -29.530 -3.129 23.042 1.00 95.50 176 GLU A N 1
ATOM 1354 C CA . GLU A 1 176 ? -29.846 -4.568 23.035 1.00 95.50 176 GLU A CA 1
ATOM 1355 C C . GLU A 1 176 ? -29.608 -5.235 24.393 1.00 95.50 176 GLU A C 1
ATOM 1357 O O . GLU A 1 176 ? -30.468 -5.987 24.859 1.00 95.50 176 GLU A O 1
ATOM 1362 N N . ILE A 1 177 ? -28.489 -4.922 25.052 1.00 97.00 177 ILE A N 1
ATOM 1363 C CA . ILE A 1 177 ? -28.186 -5.391 26.411 1.00 97.00 177 ILE A CA 1
ATOM 1364 C C . ILE A 1 177 ? -29.266 -4.900 27.383 1.00 97.00 177 ILE A C 1
ATOM 1366 O O . ILE A 1 177 ? -29.840 -5.698 28.124 1.00 97.00 177 ILE A O 1
ATOM 1370 N N . GLY A 1 178 ? -29.613 -3.611 27.329 1.00 97.25 178 GLY A N 1
ATOM 1371 C CA . GLY A 1 178 ? -30.672 -3.027 28.153 1.00 97.25 178 GLY A CA 1
ATOM 1372 C C . GLY A 1 178 ? -32.043 -3.671 27.938 1.00 97.25 178 GLY A C 1
ATOM 1373 O O . GLY A 1 178 ? -32.748 -3.966 28.904 1.00 97.25 178 GLY A O 1
ATOM 1374 N N . ARG A 1 179 ? -32.412 -3.951 26.679 1.00 95.69 179 ARG A N 1
ATOM 1375 C CA . ARG A 1 179 ? -33.658 -4.661 26.342 1.00 95.69 179 ARG A CA 1
ATOM 1376 C C . ARG A 1 179 ? -33.676 -6.085 26.889 1.00 95.69 179 ARG A C 1
ATOM 1378 O O . ARG A 1 179 ? -34.691 -6.495 27.442 1.00 95.69 179 ARG A O 1
ATOM 1385 N N . LYS A 1 180 ? -32.566 -6.825 26.784 1.00 96.12 180 LYS A N 1
ATOM 1386 C CA . LYS A 1 180 ? -32.442 -8.175 27.366 1.00 96.12 180 LYS A CA 1
ATOM 1387 C C . LYS A 1 180 ? -32.599 -8.176 28.886 1.00 96.12 180 LYS A C 1
ATOM 1389 O O . LYS A 1 180 ? -33.159 -9.120 29.428 1.00 96.12 180 LYS A O 1
ATOM 1394 N N . LEU A 1 181 ? -32.137 -7.121 29.554 1.00 97.44 181 LEU A N 1
ATOM 1395 C CA . LEU A 1 181 ? -32.273 -6.943 31.002 1.00 97.44 181 LEU A CA 1
ATOM 1396 C C . LEU A 1 181 ? -33.640 -6.369 31.424 1.00 97.44 181 LEU A C 1
ATOM 1398 O O . LEU A 1 181 ? -33.925 -6.289 32.615 1.00 97.44 181 LEU A O 1
ATOM 1402 N N . GLY A 1 182 ? -34.487 -5.953 30.474 1.00 96.69 182 GLY A N 1
ATOM 1403 C CA . GLY A 1 182 ? -35.835 -5.420 30.716 1.00 96.69 182 GLY A CA 1
ATOM 1404 C C . GLY A 1 182 ? -35.898 -3.964 31.209 1.00 96.69 182 GLY A C 1
ATOM 1405 O O . GLY A 1 182 ? -36.977 -3.364 31.223 1.00 96.69 182 GLY A O 1
ATOM 1406 N N . CYS A 1 183 ? -34.764 -3.361 31.569 1.00 96.81 183 CYS A N 1
ATOM 1407 C CA . CYS A 1 183 ? -34.687 -1.988 32.079 1.00 96.81 183 CYS A CA 1
ATOM 1408 C C . CYS A 1 183 ? -34.293 -0.945 31.019 1.00 96.81 183 CYS A C 1
ATOM 1410 O O . CYS A 1 183 ? -34.361 0.248 31.300 1.00 96.81 183 CYS A O 1
ATOM 1412 N N . GLY A 1 184 ? -33.925 -1.364 29.805 1.00 97.62 184 GLY A N 1
ATOM 1413 C CA . GLY A 1 184 ? -33.416 -0.443 28.785 1.00 97.62 184 GLY A CA 1
ATOM 1414 C C . GLY A 1 184 ? -32.004 0.058 29.107 1.00 97.62 184 GLY A C 1
ATOM 1415 O O . GLY A 1 184 ? -31.501 -0.119 30.221 1.00 97.62 184 GLY A O 1
ATOM 1416 N N . ALA A 1 185 ? -31.325 0.623 28.110 1.00 98.06 185 ALA A N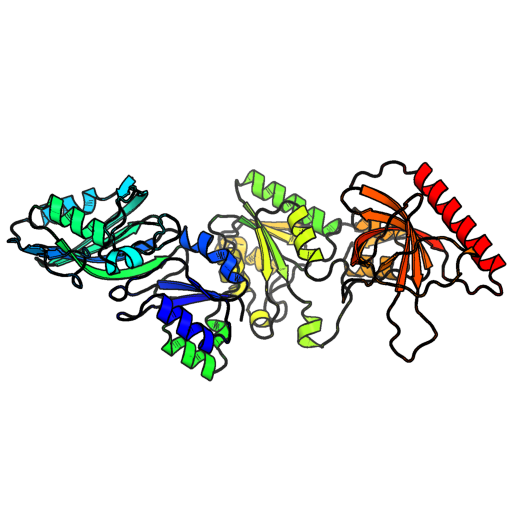 1
ATOM 1417 C CA . ALA A 1 185 ? -29.999 1.202 28.295 1.00 98.06 185 ALA A CA 1
ATOM 1418 C C . ALA A 1 185 ? -29.647 2.202 27.194 1.00 98.06 185 ALA A C 1
ATOM 1420 O O . ALA A 1 185 ? -30.078 2.061 26.047 1.00 98.06 185 ALA A O 1
ATOM 1421 N N . VAL A 1 186 ? -28.754 3.127 27.533 1.00 98.00 186 VAL A N 1
ATOM 1422 C CA . VAL A 1 186 ? -28.069 4.003 26.579 1.00 98.00 186 VAL A CA 1
ATOM 1423 C C . VAL A 1 186 ? -26.564 3.825 26.676 1.00 98.00 186 VAL A C 1
ATOM 1425 O O . VAL A 1 186 ? -26.031 3.443 27.717 1.00 98.00 186 VAL A O 1
ATOM 1428 N N . MET A 1 187 ? -25.851 4.147 25.603 1.00 98.06 187 MET A N 1
ATOM 1429 C CA . MET A 1 187 ? -24.401 4.324 25.662 1.00 98.06 187 MET A CA 1
ATOM 1430 C C . MET A 1 187 ? -24.055 5.673 26.315 1.00 98.06 187 MET A C 1
ATOM 1432 O O . MET A 1 187 ? -24.445 6.723 25.803 1.00 98.06 187 MET A O 1
ATOM 1436 N N . SER A 1 188 ? -23.310 5.662 27.423 1.00 97.81 188 SER A N 1
ATOM 1437 C CA . SER A 1 188 ? -22.869 6.870 28.144 1.00 97.81 188 SER A CA 1
ATOM 1438 C C . SER A 1 188 ? -21.469 7.330 27.727 1.00 97.81 188 SER A C 1
ATOM 1440 O O . SER A 1 188 ? -21.198 8.534 27.681 1.00 97.81 188 SER A O 1
ATOM 1442 N N . ALA A 1 189 ? -20.587 6.397 27.356 1.00 97.94 189 ALA A N 1
ATOM 1443 C CA . ALA A 1 189 ? -19.237 6.696 26.883 1.00 97.94 189 ALA A CA 1
ATOM 1444 C C . ALA A 1 189 ? -18.760 5.691 25.826 1.00 97.94 189 ALA A C 1
ATOM 1446 O O . ALA A 1 189 ? -19.150 4.522 25.832 1.00 97.94 189 ALA A O 1
ATOM 1447 N N . LEU A 1 190 ? -17.895 6.153 24.917 1.00 98.25 190 LEU A N 1
ATOM 1448 C CA . LEU A 1 190 ? -17.295 5.312 23.884 1.00 98.25 190 LEU A CA 1
ATOM 1449 C C . LEU A 1 190 ? -15.886 5.788 23.525 1.00 98.25 190 LEU A C 1
ATOM 1451 O O . LEU A 1 190 ? -15.717 6.900 23.023 1.00 98.25 190 LEU A O 1
ATOM 1455 N N . ARG A 1 191 ? -14.899 4.904 23.671 1.00 98.50 191 ARG A N 1
ATOM 1456 C CA . ARG A 1 191 ? -13.525 5.095 23.200 1.00 98.50 191 ARG A CA 1
ATOM 1457 C C . ARG A 1 191 ? -13.170 3.999 22.201 1.00 98.50 191 ARG A C 1
ATOM 1459 O O . ARG A 1 191 ? -13.189 2.816 22.525 1.00 98.50 191 ARG A O 1
ATOM 1466 N N . ARG A 1 192 ? -12.826 4.369 20.966 1.00 98.44 192 ARG A N 1
ATOM 1467 C CA . ARG A 1 192 ? -12.277 3.424 19.980 1.00 98.44 192 ARG A CA 1
ATOM 1468 C C . ARG A 1 192 ? -10.775 3.293 20.195 1.00 98.44 192 ARG A C 1
ATOM 1470 O O . ARG A 1 192 ? -10.020 4.165 19.772 1.00 98.44 192 ARG A O 1
ATOM 1477 N N . SER A 1 193 ? -10.337 2.208 20.824 1.00 98.25 193 SER A N 1
ATOM 1478 C CA . SER A 1 193 ? -8.921 1.980 21.124 1.00 98.25 193 SER A CA 1
ATOM 1479 C C . SER A 1 193 ? -8.130 1.421 19.939 1.00 98.25 193 SER A C 1
ATOM 1481 O O . SER A 1 193 ? -6.908 1.555 19.913 1.00 98.25 193 SER A O 1
ATOM 1483 N N . ARG A 1 194 ? -8.789 0.829 18.926 1.00 97.56 194 ARG A N 1
ATOM 1484 C CA . ARG A 1 194 ? -8.093 0.259 17.755 1.00 97.56 194 ARG A CA 1
ATOM 1485 C C . ARG A 1 194 ? -8.917 0.239 16.466 1.00 97.56 194 ARG A C 1
ATOM 1487 O O . ARG A 1 194 ? -10.124 -0.009 16.498 1.00 97.56 194 ARG A O 1
ATOM 1494 N N . VAL A 1 195 ? -8.241 0.409 15.326 1.00 95.94 195 VAL A N 1
ATOM 1495 C CA . VAL A 1 195 ? -8.728 0.115 13.965 1.00 95.94 195 VAL A CA 1
ATOM 1496 C C . VAL A 1 195 ? -7.638 -0.647 13.209 1.00 95.94 195 VAL A C 1
ATOM 1498 O O . VAL A 1 195 ? -6.612 -0.069 12.872 1.00 95.94 195 VAL A O 1
ATOM 1501 N N . GLY A 1 196 ? -7.833 -1.935 12.923 1.00 91.62 196 GLY A N 1
ATOM 1502 C CA . GLY A 1 196 ? -6.805 -2.762 12.283 1.00 91.62 196 GLY A CA 1
ATOM 1503 C C . GLY A 1 196 ? -5.492 -2.766 13.082 1.00 91.62 196 GLY A C 1
ATOM 1504 O O . GLY A 1 196 ? -5.476 -3.172 14.246 1.00 91.62 196 GLY A O 1
ATOM 1505 N N . SER A 1 197 ? -4.405 -2.303 12.458 1.00 90.06 197 SER A N 1
ATOM 1506 C CA . SER A 1 197 ? -3.083 -2.117 13.079 1.00 90.06 197 SER A CA 1
ATOM 1507 C C . SER A 1 197 ? -2.932 -0.800 13.855 1.00 90.06 197 SER A C 1
ATOM 1509 O O . SER A 1 197 ? -1.971 -0.654 14.601 1.00 90.06 197 SER A O 1
ATOM 1511 N N . PHE A 1 198 ? -3.864 0.150 13.727 1.00 95.12 198 PHE A N 1
ATOM 1512 C CA . PHE A 1 198 ? -3.771 1.476 14.344 1.00 95.12 198 PHE A CA 1
ATOM 1513 C C . PHE A 1 198 ? -4.359 1.469 15.756 1.00 95.12 198 PHE A C 1
ATOM 1515 O O . PHE A 1 198 ? -5.553 1.196 15.918 1.00 95.12 198 PHE A O 1
ATOM 1522 N N . ARG A 1 199 ? -3.544 1.781 16.770 1.00 96.56 199 ARG A N 1
ATOM 1523 C CA . ARG A 1 199 ? -3.935 1.782 18.191 1.00 96.56 199 ARG A CA 1
ATOM 1524 C C . ARG A 1 199 ? -3.984 3.200 18.760 1.00 96.56 199 ARG A C 1
ATOM 1526 O O . ARG A 1 199 ? -3.367 4.110 18.211 1.00 96.56 199 ARG A O 1
ATOM 1533 N N . ALA A 1 200 ? -4.735 3.405 19.837 1.00 97.50 200 ALA A N 1
ATOM 1534 C CA . ALA A 1 200 ? -4.888 4.722 20.456 1.00 97.50 200 ALA A CA 1
ATOM 1535 C C . ALA A 1 200 ? -3.576 5.237 21.058 1.00 97.50 200 ALA A C 1
ATOM 1537 O O . ALA A 1 200 ? -3.337 6.441 21.054 1.00 97.50 200 ALA A O 1
ATOM 1538 N N . GLU A 1 201 ? -2.719 4.336 21.526 1.00 96.56 201 GLU A N 1
ATOM 1539 C CA . GLU A 1 201 ? -1.431 4.672 22.140 1.00 96.56 201 GLU A CA 1
ATOM 1540 C C . GLU A 1 201 ? -0.452 5.272 21.117 1.00 96.56 201 GLU A C 1
ATOM 1542 O O . GLU A 1 201 ? 0.369 6.113 21.467 1.00 96.56 201 GLU A O 1
ATOM 1547 N N . ASP A 1 202 ? -0.610 4.905 19.842 1.00 94.94 202 ASP A N 1
ATOM 1548 C CA . ASP A 1 202 ? 0.220 5.364 18.724 1.00 94.94 202 ASP A CA 1
ATOM 1549 C C . ASP A 1 202 ? -0.424 6.541 17.967 1.00 94.94 202 ASP A C 1
ATOM 1551 O O . ASP A 1 202 ? -0.104 6.795 16.801 1.00 94.94 202 ASP A O 1
ATOM 1555 N N . SER A 1 203 ? -1.433 7.187 18.560 1.00 97.50 203 SER A N 1
ATOM 1556 C CA . SER A 1 203 ? -2.228 8.224 17.901 1.00 97.50 203 SER A CA 1
ATOM 1557 C C . SER A 1 203 ? -1.915 9.622 18.425 1.00 97.50 203 SER A C 1
ATOM 1559 O O . SER A 1 203 ? -1.517 9.807 19.572 1.00 97.50 203 SER A O 1
ATOM 1561 N N . PHE A 1 204 ? -2.105 10.629 17.573 1.00 98.06 204 PHE A N 1
ATOM 1562 C CA . PHE A 1 204 ? -1.798 12.023 17.892 1.00 98.06 204 PHE A CA 1
ATOM 1563 C C . PHE A 1 204 ? -3.070 12.865 17.956 1.00 98.06 204 PHE A C 1
ATOM 1565 O O . PHE A 1 204 ? -3.922 12.777 17.068 1.00 98.06 204 PHE A O 1
ATOM 1572 N N . THR A 1 205 ? -3.195 13.722 18.970 1.00 98.19 205 THR A N 1
ATOM 1573 C CA . THR A 1 205 ? -4.238 14.758 18.996 1.00 98.19 205 THR A CA 1
ATOM 1574 C C . THR A 1 205 ? -3.962 15.820 17.930 1.00 98.19 205 THR A C 1
ATOM 1576 O O . THR A 1 205 ? -2.845 15.954 17.423 1.00 98.19 205 THR A O 1
ATOM 1579 N N . LEU A 1 206 ? -4.975 16.618 17.584 1.00 97.69 206 LEU A N 1
ATOM 1580 C CA . LEU A 1 206 ? -4.791 17.718 16.632 1.00 97.69 206 LEU A CA 1
ATOM 1581 C C . LEU A 1 206 ? -3.781 18.757 17.129 1.00 97.69 206 LEU A C 1
ATOM 1583 O O . LEU A 1 206 ? -2.994 19.253 16.324 1.00 97.69 206 LEU A O 1
ATOM 1587 N N . SER A 1 207 ? -3.775 19.048 18.432 1.00 97.50 207 SER A N 1
ATOM 1588 C CA . SER A 1 207 ? -2.801 19.951 19.053 1.00 97.50 207 SER A CA 1
ATOM 1589 C C . SER A 1 207 ? -1.380 19.400 18.925 1.00 97.50 207 SER A C 1
ATOM 1591 O O . SER A 1 207 ? -0.503 20.092 18.422 1.00 97.50 207 SER A O 1
ATOM 1593 N N . ALA A 1 208 ? -1.174 18.113 19.224 1.00 97.44 208 ALA A N 1
ATOM 1594 C CA . ALA A 1 208 ? 0.128 17.460 19.082 1.00 97.44 208 ALA A CA 1
ATOM 1595 C C . ALA A 1 208 ? 0.638 17.440 17.625 1.00 97.44 208 ALA A C 1
ATOM 1597 O O . ALA A 1 208 ? 1.846 17.504 17.372 1.00 97.44 208 ALA A O 1
ATOM 1598 N N . LEU A 1 209 ? -0.266 17.335 16.645 1.00 97.56 209 LEU A N 1
ATOM 1599 C CA . LEU A 1 209 ? 0.081 17.435 15.224 1.00 97.56 209 LEU A CA 1
ATOM 1600 C C . LEU A 1 209 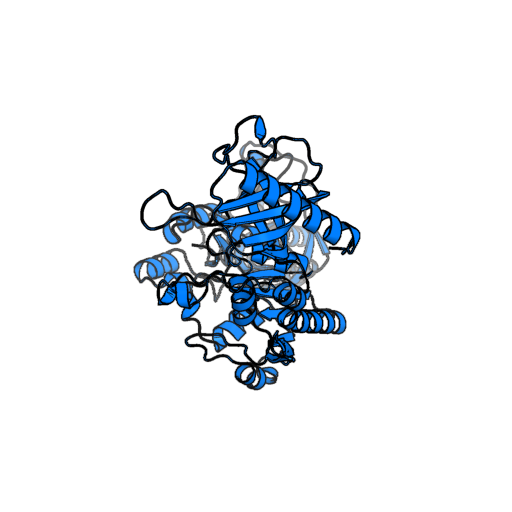? 0.431 18.870 14.815 1.00 97.56 209 LEU A C 1
ATOM 1602 O O . LEU A 1 209 ? 1.332 19.065 13.997 1.00 97.56 209 LEU A O 1
ATOM 1606 N N . LEU A 1 210 ? -0.255 19.868 15.375 1.00 96.88 210 LEU A N 1
ATOM 1607 C CA . LEU A 1 210 ? 0.053 21.277 15.143 1.00 96.88 210 LEU A CA 1
ATOM 1608 C C . LEU A 1 210 ? 1.433 21.643 15.710 1.00 96.88 210 LEU A C 1
ATOM 1610 O O . LEU A 1 210 ? 2.246 22.201 14.982 1.00 96.88 210 LEU A O 1
ATOM 1614 N N . GLU A 1 211 ? 1.744 21.218 16.933 1.00 97.12 211 GLU A N 1
ATOM 1615 C CA . GLU A 1 211 ? 3.065 21.406 17.553 1.00 97.12 211 GLU A CA 1
ATOM 1616 C C . GLU A 1 211 ? 4.189 20.799 16.698 1.00 97.12 211 GLU A C 1
ATOM 1618 O O . GLU A 1 211 ? 5.214 21.430 16.448 1.00 97.12 211 GLU A O 1
ATOM 1623 N N . ARG A 1 212 ? 3.990 19.586 16.161 1.00 95.81 212 ARG A N 1
ATOM 1624 C CA . ARG A 1 212 ? 4.961 18.952 15.247 1.00 95.81 212 ARG A CA 1
ATOM 1625 C C . ARG A 1 212 ? 5.109 19.703 13.932 1.00 95.81 212 ARG A C 1
ATOM 1627 O O . ARG A 1 212 ? 6.194 19.715 13.353 1.00 95.81 212 ARG A O 1
ATOM 1634 N N . LYS A 1 213 ? 4.030 20.303 13.427 1.00 94.38 213 LYS A N 1
ATOM 1635 C CA . LYS A 1 213 ? 4.093 21.162 12.241 1.00 94.38 213 LYS A CA 1
ATOM 1636 C C . LYS A 1 213 ? 4.959 22.387 12.518 1.00 94.38 213 LYS A C 1
ATOM 1638 O O . LYS A 1 213 ? 5.840 22.680 11.716 1.00 94.38 213 LYS A O 1
ATOM 1643 N N . GLU A 1 214 ? 4.732 23.057 13.642 1.00 95.12 214 GLU A N 1
ATOM 1644 C CA . GLU A 1 214 ? 5.494 24.236 14.070 1.00 95.12 214 GLU A CA 1
ATOM 1645 C C . GLU A 1 214 ? 6.970 23.898 14.325 1.00 95.12 214 GLU A C 1
ATOM 1647 O O . GLU A 1 214 ? 7.852 24.656 13.932 1.00 95.12 214 GLU A O 1
ATOM 1652 N N . ALA A 1 215 ? 7.249 22.709 14.865 1.00 94.19 215 ALA A N 1
ATOM 1653 C CA . ALA A 1 215 ? 8.601 22.193 15.069 1.00 94.19 215 ALA A CA 1
ATOM 1654 C C . ALA A 1 215 ? 9.270 21.621 13.798 1.00 94.19 215 ALA A C 1
ATOM 1656 O O . ALA A 1 215 ? 10.418 21.182 13.855 1.00 94.19 215 ALA A O 1
ATOM 1657 N N . GLY A 1 216 ? 8.575 21.562 12.654 1.00 89.69 216 GLY A N 1
ATOM 1658 C CA . GLY A 1 216 ? 9.108 20.970 11.418 1.00 89.69 216 GLY A CA 1
ATOM 1659 C C . GLY A 1 216 ? 9.292 19.442 11.456 1.00 89.69 216 GLY A C 1
ATOM 1660 O O . GLY A 1 216 ? 9.986 18.875 10.613 1.00 89.69 216 GLY A O 1
ATOM 1661 N N . THR A 1 217 ? 8.665 18.752 12.411 1.00 90.62 217 THR A N 1
ATOM 1662 C CA . THR A 1 217 ? 8.771 17.298 12.641 1.00 90.62 217 THR A CA 1
ATOM 1663 C C . THR A 1 217 ? 7.485 16.536 12.318 1.00 90.62 217 THR A C 1
ATOM 1665 O O . THR A 1 217 ? 7.375 15.349 12.619 1.00 90.62 217 THR A O 1
ATOM 1668 N N . LEU A 1 218 ? 6.510 17.175 11.663 1.00 90.94 218 LEU A N 1
ATOM 1669 C CA . LEU A 1 218 ? 5.216 16.578 11.294 1.00 90.94 218 LEU A CA 1
ATOM 1670 C C . LEU A 1 218 ? 5.330 15.235 10.560 1.00 90.94 218 LEU A C 1
ATOM 1672 O O . LEU A 1 218 ? 4.485 14.367 10.749 1.00 90.94 218 LEU A O 1
ATOM 1676 N N . TRP A 1 219 ? 6.384 15.042 9.766 1.00 87.19 219 TRP A N 1
ATOM 1677 C CA . TRP A 1 219 ? 6.648 13.792 9.049 1.00 87.19 219 TRP A CA 1
ATOM 1678 C C . TRP A 1 219 ? 6.734 12.563 9.971 1.00 87.19 219 TRP A C 1
ATOM 1680 O O . TRP A 1 219 ? 6.400 11.468 9.536 1.00 87.19 219 TRP A O 1
ATOM 1690 N N . THR A 1 220 ? 7.093 12.741 11.247 1.00 88.12 220 THR A N 1
ATOM 1691 C CA . THR A 1 220 ? 7.134 11.659 12.250 1.00 88.12 220 THR A CA 1
ATOM 1692 C C . THR A 1 220 ? 5.751 11.094 12.590 1.00 88.12 220 THR A C 1
ATOM 1694 O O . THR A 1 220 ? 5.645 9.977 13.080 1.00 88.12 220 THR A O 1
ATOM 1697 N N . ALA A 1 221 ? 4.679 11.845 12.317 1.00 91.88 221 ALA A N 1
ATOM 1698 C CA . ALA A 1 221 ? 3.297 11.433 12.563 1.00 91.88 221 ALA A CA 1
ATOM 1699 C C . ALA A 1 221 ? 2.566 10.958 11.292 1.00 91.88 221 ALA A C 1
ATOM 1701 O O . ALA A 1 221 ? 1.373 10.647 11.340 1.00 91.88 221 ALA A O 1
ATOM 1702 N N . VAL A 1 222 ? 3.255 10.929 10.147 1.00 91.25 222 VAL A N 1
ATOM 1703 C CA . VAL A 1 222 ? 2.668 10.604 8.845 1.00 91.25 222 VAL A CA 1
ATOM 1704 C C . VAL A 1 222 ? 3.302 9.332 8.310 1.00 91.25 222 VAL A C 1
ATOM 1706 O O . VAL A 1 222 ? 4.414 9.334 7.788 1.00 91.25 222 VAL A O 1
ATOM 1709 N N . LYS A 1 223 ? 2.554 8.234 8.407 1.00 90.44 223 LYS A N 1
ATOM 1710 C CA . LYS A 1 223 ? 2.948 6.951 7.834 1.00 90.44 223 LYS A CA 1
ATOM 1711 C C . LYS A 1 223 ? 2.873 7.011 6.302 1.00 90.44 223 LYS A C 1
ATOM 1713 O O . LYS A 1 223 ? 1.971 7.667 5.762 1.00 90.44 223 LYS A O 1
ATOM 1718 N N . PRO A 1 224 ? 3.773 6.319 5.579 1.00 89.88 224 PRO A N 1
ATOM 1719 C CA . PRO A 1 224 ? 3.689 6.189 4.129 1.00 89.88 224 PRO A CA 1
ATOM 1720 C C . PRO A 1 224 ? 2.311 5.673 3.674 1.00 89.88 224 PRO A C 1
ATOM 1722 O O . PRO A 1 224 ? 1.622 5.001 4.440 1.00 89.88 224 PRO A O 1
ATOM 1725 N N . PRO A 1 225 ? 1.886 5.950 2.427 1.00 91.25 225 PRO A N 1
ATOM 1726 C CA . PRO A 1 225 ? 0.608 5.490 1.879 1.00 91.25 225 PRO A CA 1
ATOM 1727 C C . PRO A 1 225 ? 0.638 3.986 1.536 1.00 91.25 225 PRO A C 1
ATOM 1729 O O . PRO A 1 225 ? 0.421 3.598 0.387 1.00 91.25 225 PRO A O 1
ATOM 1732 N N . ILE A 1 226 ? 0.934 3.150 2.530 1.00 93.31 226 ILE A N 1
ATOM 1733 C CA . ILE A 1 226 ? 1.121 1.703 2.444 1.00 93.31 226 ILE A CA 1
ATOM 1734 C C . ILE A 1 226 ? 0.275 1.076 3.546 1.00 93.31 226 ILE A C 1
ATOM 1736 O O . ILE A 1 226 ? 0.377 1.475 4.700 1.00 93.31 226 ILE A O 1
ATOM 1740 N N . TYR A 1 227 ? -0.585 0.134 3.173 1.00 93.50 227 TYR A N 1
ATOM 1741 C CA . TYR A 1 227 ? -1.384 -0.644 4.113 1.00 93.50 227 TYR A CA 1
ATOM 1742 C C . TYR A 1 227 ? -1.827 -1.937 3.437 1.00 93.50 227 TYR A C 1
ATOM 1744 O O . TYR A 1 227 ? -2.521 -1.891 2.415 1.00 93.50 227 TYR A O 1
ATOM 1752 N N . ILE A 1 228 ? -1.448 -3.072 4.015 1.00 94.19 228 ILE A N 1
ATOM 1753 C CA . ILE A 1 228 ? -1.906 -4.396 3.605 1.00 94.19 228 ILE A CA 1
ATOM 1754 C C . ILE A 1 228 ? -2.550 -5.073 4.822 1.00 94.19 228 ILE A C 1
ATOM 1756 O O . ILE A 1 228 ? -1.929 -5.130 5.881 1.00 94.19 228 ILE A O 1
ATOM 1760 N N . PRO A 1 229 ? -3.801 -5.560 4.724 1.00 89.94 229 PRO A N 1
ATOM 1761 C CA . PRO A 1 229 ? -4.492 -6.181 5.855 1.00 89.94 229 PRO A CA 1
ATOM 1762 C C . PRO A 1 229 ? -4.102 -7.652 6.078 1.00 89.94 229 PRO A C 1
ATOM 1764 O O . PRO A 1 229 ? -4.365 -8.195 7.149 1.00 89.94 229 PRO A O 1
ATOM 1767 N N . GLU A 1 230 ? -3.485 -8.288 5.083 1.00 92.88 230 GLU A N 1
ATOM 1768 C CA . GLU A 1 230 ? -3.153 -9.714 5.039 1.00 92.88 230 GLU A CA 1
ATOM 1769 C C . GLU A 1 230 ? -1.645 -9.964 4.925 1.00 92.88 230 GLU A C 1
ATOM 1771 O O . GLU A 1 230 ? -0.879 -9.068 4.584 1.00 92.88 230 GLU A O 1
ATOM 1776 N N . ASP A 1 231 ? -1.209 -11.173 5.272 1.00 97.38 231 ASP A N 1
ATOM 1777 C CA . ASP A 1 231 ? 0.207 -11.542 5.277 1.00 97.38 231 ASP A CA 1
ATOM 1778 C C . ASP A 1 231 ? 0.755 -11.710 3.850 1.00 97.38 231 ASP A C 1
ATOM 1780 O O . ASP A 1 231 ? 0.087 -12.253 2.963 1.00 97.38 231 ASP A O 1
ATOM 1784 N N . THR A 1 232 ? 1.988 -11.245 3.626 1.00 98.62 232 THR A N 1
ATOM 1785 C CA . THR A 1 232 ? 2.569 -11.170 2.279 1.00 98.62 232 THR A CA 1
ATOM 1786 C C . THR A 1 232 ? 3.970 -11.759 2.162 1.00 98.62 232 THR A C 1
ATOM 1788 O O . THR A 1 232 ? 4.750 -11.811 3.117 1.00 98.62 232 THR A O 1
ATOM 1791 N N . ALA A 1 233 ? 4.311 -12.167 0.943 1.00 98.75 233 ALA A N 1
ATOM 1792 C CA . ALA A 1 233 ? 5.677 -12.197 0.463 1.00 98.75 233 ALA A CA 1
ATOM 1793 C C . ALA A 1 233 ? 5.989 -10.839 -0.187 1.00 98.75 233 ALA A C 1
ATOM 1795 O O . ALA A 1 233 ? 5.267 -10.392 -1.086 1.00 98.75 233 ALA A O 1
ATOM 1796 N N . VAL A 1 234 ? 7.075 -10.195 0.242 1.00 98.75 234 VAL A N 1
ATOM 1797 C CA . VAL A 1 234 ? 7.479 -8.859 -0.213 1.00 98.75 234 VAL A CA 1
ATOM 1798 C C . VAL A 1 234 ? 8.796 -8.899 -0.974 1.00 98.75 234 VAL A C 1
ATOM 1800 O O . VAL A 1 234 ? 9.763 -9.525 -0.548 1.00 98.75 234 VAL A O 1
ATOM 1803 N N . THR A 1 235 ? 8.867 -8.145 -2.067 1.00 98.62 235 THR A N 1
ATOM 1804 C CA . THR A 1 235 ? 10.135 -7.697 -2.648 1.00 98.62 235 THR A CA 1
ATOM 1805 C C . THR A 1 235 ? 10.177 -6.174 -2.711 1.00 98.62 235 THR A C 1
ATOM 1807 O O . THR A 1 235 ? 9.141 -5.514 -2.815 1.00 98.62 235 THR A O 1
ATOM 1810 N N . PHE A 1 236 ? 11.368 -5.589 -2.635 1.00 97.06 236 PHE A N 1
ATOM 1811 C CA . PHE A 1 236 ? 11.540 -4.144 -2.722 1.00 97.06 236 PHE A CA 1
ATOM 1812 C C . PHE A 1 236 ? 12.790 -3.779 -3.518 1.00 97.06 236 PHE A C 1
ATOM 1814 O O . PHE A 1 236 ? 13.772 -4.518 -3.548 1.00 97.06 236 PHE A O 1
ATOM 1821 N N . GLY A 1 237 ? 12.739 -2.635 -4.192 1.00 93.69 237 GLY A N 1
ATOM 1822 C CA . GLY A 1 237 ? 13.796 -2.206 -5.100 1.00 93.69 237 GLY A CA 1
ATOM 1823 C C . GLY A 1 237 ? 13.298 -1.188 -6.114 1.00 93.69 237 GLY A C 1
ATOM 1824 O O . GLY A 1 237 ? 12.100 -0.975 -6.277 1.00 93.69 237 GLY A O 1
ATOM 1825 N N . LYS A 1 238 ? 14.220 -0.539 -6.832 1.00 90.25 238 LYS A N 1
ATOM 1826 C CA . LYS A 1 238 ? 13.841 0.408 -7.893 1.00 90.25 238 LYS A CA 1
ATOM 1827 C C . LYS A 1 238 ? 13.161 -0.295 -9.071 1.00 90.25 238 LYS A C 1
ATOM 1829 O O . LYS A 1 238 ? 12.286 0.284 -9.700 1.00 90.25 238 LYS A O 1
ATOM 1834 N N . PHE A 1 239 ? 13.594 -1.515 -9.387 1.00 93.12 239 PHE A N 1
ATOM 1835 C CA . PHE A 1 239 ? 13.062 -2.358 -10.461 1.00 93.12 239 PHE A CA 1
ATOM 1836 C C . PHE A 1 239 ? 12.959 -1.694 -11.851 1.00 93.12 239 PHE A C 1
ATOM 1838 O O . PHE A 1 239 ? 12.118 -2.087 -12.662 1.00 93.12 239 PHE A O 1
ATOM 1845 N N . ASP A 1 240 ? 13.811 -0.705 -12.158 1.00 91.31 240 ASP A N 1
ATOM 1846 C CA . ASP A 1 240 ? 13.713 0.089 -13.392 1.00 91.31 240 ASP A CA 1
ATOM 1847 C C . ASP A 1 240 ? 13.774 -0.811 -14.634 1.00 91.31 240 ASP A C 1
ATOM 1849 O O . ASP A 1 240 ? 14.699 -1.598 -14.839 1.00 91.31 240 ASP A O 1
ATOM 1853 N N . GLY A 1 241 ? 12.730 -0.733 -15.453 1.00 88.00 241 GLY A N 1
ATOM 1854 C CA . GLY A 1 241 ? 12.608 -1.515 -16.673 1.00 88.00 241 GLY A CA 1
ATOM 1855 C C . GLY A 1 241 ? 12.279 -3.000 -16.500 1.00 88.00 241 GLY A C 1
ATOM 1856 O O . GLY A 1 241 ? 12.024 -3.618 -17.525 1.00 88.00 241 GLY A O 1
ATOM 1857 N N . GLY A 1 242 ? 12.237 -3.587 -15.296 1.00 92.06 242 GLY A N 1
ATOM 1858 C CA . GLY A 1 242 ? 11.782 -4.980 -15.105 1.00 92.06 242 GLY A CA 1
ATOM 1859 C C . GLY A 1 242 ? 12.545 -6.037 -15.928 1.00 92.06 242 GLY A C 1
ATOM 1860 O O . GLY A 1 242 ? 11.923 -6.879 -16.571 1.00 92.06 242 GLY A O 1
ATOM 1861 N N . HIS A 1 243 ? 13.876 -5.952 -15.974 1.00 94.94 243 HIS A N 1
ATOM 1862 C CA . HIS A 1 243 ? 14.735 -6.854 -16.753 1.00 94.94 243 HIS A CA 1
ATOM 1863 C C . HIS A 1 243 ? 14.818 -8.282 -16.194 1.00 94.94 243 HIS A C 1
ATOM 1865 O O . HIS A 1 243 ? 14.344 -8.533 -15.088 1.00 94.94 243 HIS A O 1
ATOM 1871 N N . LEU A 1 244 ? 15.479 -9.204 -16.910 1.00 95.06 244 LEU A N 1
ATOM 1872 C CA . LEU A 1 244 ? 15.573 -10.627 -16.534 1.00 95.06 244 LEU A CA 1
ATOM 1873 C C . LEU A 1 244 ? 16.051 -10.854 -15.086 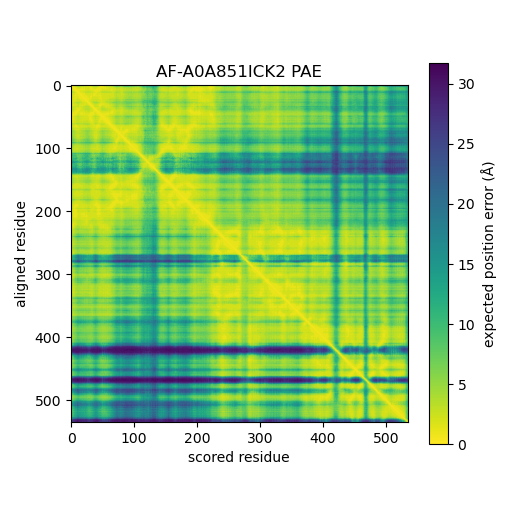1.00 95.06 244 LEU A C 1
ATOM 1875 O O . LEU A 1 244 ? 15.496 -11.688 -14.377 1.00 95.06 244 LEU A O 1
ATOM 1879 N N . GLY A 1 245 ? 17.012 -10.057 -14.604 1.00 95.00 245 GLY A N 1
ATOM 1880 C CA . GLY A 1 245 ? 17.409 -10.066 -13.186 1.00 95.00 245 GLY A CA 1
ATOM 1881 C C . GLY A 1 245 ? 16.253 -9.785 -12.208 1.00 95.00 245 GLY A C 1
ATOM 1882 O O . GLY A 1 245 ? 16.056 -10.536 -11.258 1.00 95.00 245 GLY A O 1
ATOM 1883 N N . HIS A 1 246 ? 15.432 -8.758 -12.463 1.00 95.94 246 HIS A N 1
ATOM 1884 C CA . HIS A 1 246 ? 14.234 -8.488 -11.656 1.00 95.94 246 HIS A CA 1
ATOM 1885 C C . HIS A 1 246 ? 13.201 -9.612 -11.790 1.00 95.94 246 HIS A C 1
ATOM 1887 O O . HIS A 1 246 ? 12.616 -10.033 -10.799 1.00 95.94 246 HIS A O 1
ATOM 1893 N N . GLN A 1 247 ? 13.012 -10.143 -13.000 1.00 96.19 247 GLN A N 1
ATOM 1894 C CA . GLN A 1 247 ? 12.068 -11.235 -13.251 1.00 96.19 247 GLN A CA 1
ATOM 1895 C C . GLN A 1 247 ? 12.438 -12.506 -12.480 1.00 96.19 247 GLN A C 1
ATOM 1897 O O . GLN A 1 247 ? 11.547 -13.215 -12.022 1.00 96.19 247 GLN A O 1
ATOM 1902 N N . ARG A 1 248 ? 13.732 -12.768 -12.252 1.00 96.94 248 ARG A N 1
ATOM 1903 C CA . ARG A 1 248 ? 14.179 -13.872 -11.393 1.00 96.94 248 ARG A CA 1
ATOM 1904 C C . ARG A 1 248 ? 13.756 -13.674 -9.933 1.00 96.94 248 ARG A C 1
ATOM 1906 O O . ARG A 1 248 ? 13.275 -14.622 -9.315 1.00 96.94 248 ARG A O 1
ATOM 1913 N N . ILE A 1 249 ? 13.883 -12.453 -9.409 1.00 98.12 249 ILE A N 1
ATOM 1914 C CA . ILE A 1 249 ? 13.411 -12.083 -8.063 1.00 98.12 249 ILE A CA 1
ATOM 1915 C C . ILE A 1 249 ? 11.890 -12.252 -7.973 1.00 98.12 249 ILE A C 1
ATOM 1917 O O . ILE A 1 249 ? 11.393 -12.880 -7.041 1.00 98.12 249 ILE A O 1
ATOM 1921 N N . PHE A 1 250 ? 11.153 -11.742 -8.963 1.00 98.06 250 PHE A N 1
ATOM 1922 C CA . PHE A 1 250 ? 9.690 -11.828 -9.002 1.00 98.06 250 PHE A CA 1
ATOM 1923 C C . PHE A 1 250 ? 9.215 -13.278 -9.100 1.00 98.06 250 PHE A C 1
ATOM 1925 O O . PHE A 1 250 ? 8.325 -13.679 -8.362 1.00 98.06 250 PHE A O 1
ATOM 1932 N N . GLY A 1 251 ? 9.860 -14.091 -9.939 1.00 97.94 251 GLY A N 1
ATOM 1933 C CA . GLY A 1 251 ? 9.574 -15.519 -10.049 1.00 97.94 251 GLY A CA 1
ATOM 1934 C C . GLY A 1 251 ? 9.746 -16.242 -8.715 1.00 97.94 251 GLY A C 1
ATOM 1935 O O . GLY A 1 251 ? 8.853 -16.984 -8.310 1.00 97.94 251 GLY A O 1
ATOM 1936 N N . LYS A 1 252 ? 10.840 -15.966 -7.986 1.00 98.44 252 LYS A N 1
ATOM 1937 C CA . LYS A 1 252 ? 11.041 -16.546 -6.653 1.00 98.44 252 LYS A CA 1
ATOM 1938 C C . LYS A 1 252 ? 9.992 -16.064 -5.650 1.00 98.44 252 LYS A C 1
ATOM 1940 O O . LYS A 1 252 ? 9.509 -16.855 -4.849 1.00 98.44 252 LYS A O 1
ATOM 1945 N N . LEU A 1 253 ? 9.611 -14.789 -5.707 1.00 98.62 253 LEU A N 1
ATOM 1946 C CA . LEU A 1 253 ? 8.550 -14.238 -4.867 1.00 98.62 253 LEU A CA 1
ATOM 1947 C C . LEU A 1 253 ? 7.208 -14.938 -5.102 1.00 98.62 253 LEU A C 1
ATOM 1949 O O . LEU A 1 253 ? 6.559 -15.335 -4.138 1.00 98.62 253 LEU A O 1
ATOM 1953 N N . PHE A 1 254 ? 6.799 -15.091 -6.362 1.00 98.50 254 PHE A N 1
ATOM 1954 C CA . PHE A 1 254 ? 5.533 -15.728 -6.722 1.00 98.50 254 PHE A CA 1
ATOM 1955 C C . PHE A 1 254 ? 5.504 -17.206 -6.327 1.00 98.50 254 PHE A C 1
ATOM 1957 O O . PHE A 1 254 ? 4.493 -17.681 -5.813 1.00 98.50 254 PHE A O 1
ATOM 1964 N N . GLU A 1 255 ? 6.621 -17.916 -6.505 1.00 98.38 255 GLU A N 1
ATOM 1965 C CA . GLU A 1 255 ? 6.790 -19.288 -6.020 1.00 98.38 255 GLU A CA 1
ATOM 1966 C C . GLU A 1 255 ? 6.598 -19.363 -4.498 1.00 98.38 255 GLU A C 1
ATOM 1968 O O . GLU A 1 255 ? 5.702 -20.068 -4.032 1.00 98.38 255 GLU A O 1
ATOM 1973 N N . THR A 1 256 ? 7.363 -18.574 -3.736 1.00 98.12 256 THR A N 1
ATOM 1974 C CA . THR A 1 256 ? 7.297 -18.538 -2.268 1.00 98.12 256 THR A CA 1
ATOM 1975 C C . THR A 1 256 ? 5.899 -18.179 -1.765 1.00 98.12 256 THR A C 1
ATOM 1977 O O . THR A 1 256 ? 5.394 -18.799 -0.830 1.00 98.12 256 THR A O 1
ATOM 1980 N N . ALA A 1 257 ? 5.253 -17.185 -2.379 1.00 98.25 257 ALA A N 1
ATOM 1981 C CA . ALA A 1 257 ? 3.916 -16.758 -1.987 1.00 98.25 257 ALA A CA 1
ATOM 1982 C C . ALA A 1 257 ? 2.889 -17.880 -2.177 1.00 98.25 257 ALA A C 1
ATOM 1984 O O . ALA A 1 257 ? 2.093 -18.148 -1.279 1.00 98.25 257 ALA A O 1
ATOM 1985 N N . ARG A 1 258 ? 2.957 -18.589 -3.311 1.00 97.94 258 ARG A N 1
ATOM 1986 C CA . ARG A 1 258 ? 2.087 -19.734 -3.601 1.00 97.94 258 ARG A CA 1
ATOM 1987 C C . ARG A 1 258 ? 2.308 -20.884 -2.620 1.00 97.94 258 ARG A C 1
ATOM 1989 O O . ARG A 1 258 ? 1.335 -21.459 -2.148 1.00 97.94 258 ARG A O 1
ATOM 1996 N N . GLU A 1 259 ? 3.561 -21.214 -2.312 1.00 97.50 259 GLU A N 1
ATOM 1997 C CA . GLU A 1 259 ? 3.912 -22.298 -1.381 1.00 97.50 259 GLU A CA 1
ATOM 1998 C C . GLU A 1 259 ? 3.443 -22.026 0.053 1.00 97.50 259 GLU A C 1
ATOM 2000 O O . GLU A 1 259 ? 3.080 -22.957 0.768 1.00 97.50 259 GLU A O 1
ATOM 2005 N N . GLN A 1 260 ? 3.432 -20.759 0.469 1.00 96.81 260 GLN A N 1
ATOM 2006 C CA . GLN A 1 260 ? 3.109 -20.356 1.842 1.00 96.81 260 GLN A CA 1
ATOM 2007 C C . GLN A 1 260 ? 1.688 -19.800 2.008 1.00 96.81 260 GLN A C 1
ATOM 2009 O O . GLN A 1 260 ? 1.320 -19.393 3.108 1.00 96.81 260 GLN A O 1
ATOM 2014 N N . GLY A 1 261 ? 0.885 -19.757 0.939 1.00 97.44 261 GLY A N 1
ATOM 2015 C CA . GLY A 1 261 ? -0.461 -19.177 0.976 1.00 97.44 261 GLY A CA 1
ATOM 2016 C C . GLY A 1 261 ? -0.473 -17.671 1.271 1.00 97.44 261 GLY A C 1
ATOM 2017 O O . GLY A 1 261 ? -1.411 -17.175 1.890 1.00 97.44 261 GLY A O 1
ATOM 2018 N N . LEU A 1 262 ? 0.571 -16.950 0.855 1.00 98.25 262 LEU A N 1
ATOM 2019 C CA . LEU A 1 262 ? 0.728 -15.510 1.064 1.00 98.25 262 LEU A CA 1
ATOM 2020 C C . LEU A 1 262 ? 0.279 -14.719 -0.166 1.00 98.25 262 LEU A C 1
ATOM 2022 O O . LEU A 1 262 ? 0.336 -15.205 -1.298 1.00 98.25 262 LEU A O 1
ATOM 2026 N N . LYS A 1 263 ? -0.086 -13.452 0.040 1.00 98.38 263 LYS A N 1
ATOM 2027 C CA . LYS A 1 263 ? -0.205 -12.490 -1.062 1.00 98.38 263 LYS A CA 1
ATOM 2028 C C . LYS A 1 263 ? 1.143 -11.949 -1.498 1.00 98.38 263 LYS A C 1
ATOM 2030 O O . LYS A 1 263 ? 2.117 -11.994 -0.756 1.00 98.38 263 LYS A O 1
ATOM 2035 N N . THR A 1 264 ? 1.199 -11.399 -2.700 1.00 98.62 264 THR A N 1
ATOM 2036 C CA . THR A 1 264 ? 2.429 -10.869 -3.291 1.00 98.62 264 THR A CA 1
ATOM 2037 C C . THR A 1 264 ? 2.429 -9.348 -3.251 1.00 98.62 264 THR A C 1
ATOM 2039 O O . THR A 1 264 ? 1.465 -8.696 -3.657 1.00 98.62 264 THR A O 1
ATOM 2042 N N . ALA A 1 265 ? 3.519 -8.757 -2.770 1.00 98.38 265 ALA A N 1
ATOM 2043 C CA . ALA A 1 265 ? 3.659 -7.310 -2.731 1.00 98.38 265 ALA A CA 1
ATOM 2044 C C . ALA A 1 265 ? 5.028 -6.851 -3.237 1.00 98.38 265 ALA A C 1
ATOM 2046 O O . ALA A 1 265 ? 6.064 -7.444 -2.930 1.00 98.38 265 ALA A O 1
ATOM 2047 N N . VAL A 1 266 ? 5.027 -5.753 -3.991 1.00 98.06 266 VAL A N 1
ATOM 2048 C CA . VAL A 1 266 ? 6.244 -5.056 -4.413 1.00 98.06 266 VAL A CA 1
ATOM 2049 C C . VAL A 1 266 ? 6.246 -3.618 -3.919 1.00 98.06 266 VAL A C 1
ATOM 2051 O O . VAL A 1 266 ? 5.272 -2.879 -4.093 1.00 98.06 266 VAL A O 1
ATOM 2054 N N . LEU A 1 267 ? 7.370 -3.220 -3.325 1.00 96.75 267 LEU A N 1
ATOM 2055 C CA . LEU A 1 267 ? 7.647 -1.843 -2.938 1.00 96.75 267 LEU A CA 1
ATOM 2056 C C . LEU A 1 267 ? 8.719 -1.240 -3.850 1.00 96.75 267 LEU A C 1
ATOM 2058 O O . LEU A 1 267 ? 9.881 -1.643 -3.823 1.00 96.75 267 LEU A O 1
ATOM 2062 N N . THR A 1 268 ? 8.327 -0.250 -4.649 1.00 94.25 268 THR A N 1
ATOM 2063 C CA . THR A 1 268 ? 9.252 0.566 -5.449 1.00 94.25 268 THR A CA 1
ATOM 2064 C C . THR A 1 268 ? 9.405 1.966 -4.867 1.00 94.25 268 THR A C 1
ATOM 2066 O O . THR A 1 268 ? 8.706 2.322 -3.929 1.00 94.25 268 THR A O 1
ATOM 2069 N N . PHE A 1 269 ? 10.290 2.787 -5.428 1.00 89.00 269 PHE A N 1
ATOM 2070 C CA . PHE A 1 269 ? 10.615 4.128 -4.939 1.00 89.00 269 PHE A CA 1
ATOM 2071 C C . PHE A 1 269 ? 10.285 5.203 -5.984 1.00 89.00 269 PHE A C 1
ATOM 2073 O O . PHE A 1 269 ? 10.546 5.003 -7.171 1.00 89.00 269 PHE A O 1
ATOM 2080 N N . SER A 1 270 ? 9.718 6.337 -5.551 1.00 79.12 270 SER A N 1
ATOM 2081 C CA . SER A 1 270 ? 9.205 7.386 -6.456 1.00 79.12 270 SER A CA 1
ATOM 2082 C C . SER A 1 270 ? 10.283 8.147 -7.236 1.00 79.12 270 SER A C 1
ATOM 2084 O O . SER A 1 270 ? 10.019 8.651 -8.327 1.00 79.12 270 SER A O 1
ATOM 2086 N N . GLN A 1 271 ? 11.490 8.269 -6.677 1.00 72.81 271 GLN A N 1
ATOM 2087 C CA . GLN A 1 271 ? 12.624 8.969 -7.284 1.00 72.81 271 GLN A CA 1
ATOM 2088 C C . GLN A 1 271 ? 13.937 8.264 -6.945 1.00 72.81 271 GLN A C 1
ATOM 2090 O O . GLN A 1 271 ? 14.023 7.489 -5.994 1.00 72.81 271 GLN A O 1
ATOM 2095 N N . ASN A 1 272 ? 14.981 8.543 -7.724 1.00 69.00 272 ASN A N 1
ATOM 2096 C CA . ASN A 1 272 ? 16.330 8.120 -7.366 1.00 69.00 272 ASN A CA 1
ATOM 2097 C C . ASN A 1 272 ? 16.841 8.994 -6.198 1.00 69.00 272 ASN A C 1
ATOM 2099 O O . ASN A 1 272 ? 16.725 10.216 -6.312 1.00 69.00 272 ASN A O 1
ATOM 2103 N N . PRO A 1 273 ? 17.432 8.421 -5.128 1.00 66.56 273 PRO A N 1
ATOM 2104 C CA . PRO A 1 273 ? 18.149 9.180 -4.100 1.00 66.56 273 PRO A CA 1
ATOM 2105 C C . PRO A 1 273 ? 19.034 10.307 -4.652 1.00 66.56 273 PRO A C 1
ATOM 2107 O O . PRO A 1 273 ? 19.028 11.411 -4.112 1.00 66.56 273 PRO A O 1
ATOM 2110 N N . ASP A 1 274 ? 19.735 10.062 -5.766 1.00 67.94 274 ASP A N 1
ATOM 2111 C CA . ASP A 1 274 ? 20.615 11.049 -6.408 1.00 67.94 274 ASP A CA 1
ATOM 2112 C C . ASP A 1 274 ? 19.867 12.309 -6.873 1.00 67.94 274 ASP A C 1
ATOM 2114 O O . ASP A 1 274 ? 20.413 13.407 -6.804 1.00 67.94 274 ASP A O 1
ATOM 2118 N N . VAL A 1 275 ? 18.606 12.182 -7.298 1.00 68.44 275 VAL A N 1
ATOM 2119 C CA . VAL A 1 275 ? 17.778 13.332 -7.706 1.00 68.44 275 VAL A CA 1
ATOM 2120 C C . VAL A 1 275 ? 17.492 14.217 -6.495 1.00 68.44 275 VAL A C 1
ATOM 2122 O O . VAL A 1 275 ? 17.615 15.435 -6.572 1.00 68.44 275 VAL A O 1
ATOM 2125 N N . VAL A 1 276 ? 17.162 13.605 -5.356 1.00 67.44 276 VAL A N 1
ATOM 2126 C CA . VAL A 1 276 ? 16.808 14.320 -4.121 1.00 67.44 276 VAL A CA 1
ATOM 2127 C C . VAL A 1 276 ? 18.040 14.952 -3.463 1.00 67.44 276 VAL A C 1
ATOM 2129 O O . VAL A 1 276 ? 17.952 16.049 -2.910 1.00 67.44 276 VAL A O 1
ATOM 2132 N N . VAL A 1 277 ? 19.185 14.265 -3.514 1.00 67.62 277 VAL A N 1
ATOM 2133 C CA . VAL A 1 277 ? 20.431 14.685 -2.851 1.00 67.62 277 VAL A CA 1
ATOM 2134 C C . VAL A 1 277 ? 21.259 15.630 -3.719 1.00 67.62 277 VAL A C 1
ATOM 2136 O O . VAL A 1 277 ? 21.786 16.611 -3.202 1.00 67.62 277 VAL A O 1
ATOM 2139 N N . ARG A 1 278 ? 21.395 15.342 -5.019 1.00 70.31 278 ARG A N 1
ATOM 2140 C CA . ARG A 1 278 ? 22.317 16.039 -5.936 1.00 70.31 278 ARG A CA 1
ATOM 2141 C C . ARG A 1 278 ? 21.612 16.900 -6.983 1.00 70.31 278 ARG A C 1
ATOM 2143 O O . ARG A 1 278 ? 22.277 17.665 -7.667 1.00 70.31 278 ARG A O 1
ATOM 2150 N N . GLY A 1 279 ? 20.294 16.766 -7.147 1.00 65.12 279 GLY A N 1
ATOM 2151 C CA . GLY A 1 279 ? 19.559 17.421 -8.236 1.00 65.12 279 GLY A CA 1
ATOM 2152 C C . GLY A 1 279 ? 19.844 16.824 -9.621 1.00 65.12 279 GLY A C 1
ATOM 2153 O O . GLY A 1 279 ? 19.433 17.393 -10.629 1.00 65.12 279 GLY A O 1
ATOM 2154 N N . GLU A 1 280 ? 20.535 15.682 -9.698 1.00 64.25 280 GLU A N 1
ATOM 2155 C CA . GLU A 1 280 ? 20.886 15.031 -10.963 1.00 64.25 280 GLU A CA 1
ATOM 2156 C C . GLU A 1 280 ? 19.722 14.177 -11.479 1.00 64.25 280 GLU A C 1
ATOM 2158 O O . GLU A 1 280 ? 19.453 13.089 -10.962 1.00 64.25 280 GLU A O 1
ATOM 2163 N N . ASN A 1 281 ? 19.051 14.625 -12.543 1.00 66.31 281 ASN A N 1
ATOM 2164 C CA . ASN A 1 281 ? 18.038 13.811 -13.209 1.00 66.31 281 ASN A CA 1
ATOM 2165 C C . ASN A 1 281 ? 18.700 12.772 -14.128 1.00 66.31 281 ASN A C 1
ATOM 2167 O O . ASN A 1 281 ? 19.156 13.087 -15.227 1.00 66.31 281 ASN A O 1
ATOM 2171 N N . ARG A 1 282 ? 18.767 11.515 -13.674 1.00 76.12 282 ARG A N 1
ATOM 2172 C CA . ARG A 1 282 ? 19.292 10.398 -14.474 1.00 76.12 282 ARG A CA 1
ATOM 2173 C C . ARG A 1 282 ? 18.166 9.714 -15.250 1.00 76.12 282 ARG A C 1
ATOM 2175 O O . ARG A 1 282 ? 17.188 9.308 -14.618 1.00 76.12 282 ARG A O 1
ATOM 2182 N N . PRO A 1 283 ? 18.329 9.467 -16.564 1.00 85.62 283 PRO A N 1
ATOM 2183 C CA . PRO A 1 283 ? 17.323 8.763 -17.346 1.00 85.62 283 PRO A CA 1
ATOM 2184 C C . PRO A 1 283 ? 16.972 7.376 -16.783 1.00 85.62 283 PRO A C 1
ATOM 2186 O O . PRO A 1 283 ? 17.829 6.652 -16.252 1.00 85.62 283 PRO A O 1
ATOM 2189 N N . SER A 1 284 ? 15.702 7.007 -16.935 1.00 89.12 284 SER A N 1
ATOM 2190 C CA . SER A 1 284 ? 15.078 5.756 -16.499 1.00 89.12 284 SER A CA 1
ATOM 2191 C C . SER A 1 284 ? 14.607 4.956 -17.711 1.00 89.12 284 SER A C 1
ATOM 2193 O O . SER A 1 284 ? 14.163 5.530 -18.707 1.00 89.12 284 SER A O 1
ATOM 2195 N N . ILE A 1 285 ? 14.648 3.628 -17.631 1.00 92.38 285 ILE A N 1
ATOM 2196 C CA . ILE A 1 285 ? 14.080 2.764 -18.677 1.00 92.38 285 ILE A CA 1
ATOM 2197 C C . ILE A 1 285 ? 12.559 2.935 -18.710 1.00 92.38 285 ILE A C 1
ATOM 2199 O O . ILE A 1 285 ? 11.951 3.022 -19.779 1.00 92.38 285 ILE A O 1
ATOM 2203 N N . SER A 1 286 ? 11.929 2.993 -17.538 1.00 89.38 286 SER A N 1
ATOM 2204 C CA . SER A 1 286 ? 10.490 3.217 -17.366 1.00 89.38 286 SER A CA 1
ATOM 2205 C C . SER A 1 286 ? 10.260 4.288 -16.296 1.00 89.38 286 SER A C 1
ATOM 2207 O O . SER A 1 286 ? 10.267 3.957 -15.119 1.00 89.38 286 SER A O 1
ATOM 2209 N N . PRO A 1 287 ? 10.099 5.574 -16.653 1.00 84.69 287 PRO A N 1
ATOM 2210 C CA . PRO A 1 287 ? 9.865 6.634 -15.674 1.00 84.69 287 PRO A CA 1
ATOM 2211 C C . PRO A 1 287 ? 8.399 6.716 -15.217 1.00 84.69 287 PRO A C 1
ATOM 2213 O O . PRO A 1 287 ? 7.462 6.439 -15.974 1.00 84.69 287 PRO A O 1
ATOM 2216 N N . GLY A 1 288 ? 8.201 7.176 -13.978 1.00 79.81 288 GLY A N 1
ATOM 2217 C CA . GLY A 1 288 ? 6.908 7.625 -13.456 1.00 79.81 288 GLY A CA 1
ATOM 2218 C C . GLY A 1 288 ? 5.772 6.591 -13.594 1.00 79.81 288 GLY A C 1
ATOM 2219 O O . GLY A 1 288 ? 5.937 5.442 -13.180 1.00 79.81 288 GLY A O 1
ATOM 2220 N N . PRO A 1 289 ? 4.605 6.954 -14.170 1.00 80.50 289 PRO A N 1
ATOM 2221 C CA . PRO A 1 289 ? 3.454 6.049 -14.281 1.00 80.50 289 PRO A CA 1
ATOM 2222 C C . PRO A 1 289 ? 3.703 4.773 -15.099 1.00 80.50 289 PRO A C 1
ATOM 2224 O O . PRO A 1 289 ? 3.020 3.768 -14.878 1.00 80.50 289 PRO A O 1
ATOM 2227 N N . GLU A 1 290 ? 4.661 4.795 -16.035 1.00 86.38 290 GLU A N 1
ATOM 2228 C CA . GLU A 1 290 ? 5.022 3.616 -16.833 1.00 86.38 290 GLU A CA 1
ATOM 2229 C C . GLU A 1 290 ? 5.570 2.509 -15.929 1.00 86.38 290 GLU A C 1
ATOM 2231 O O . GLU A 1 290 ? 5.177 1.353 -16.065 1.00 86.38 290 GLU A O 1
ATOM 2236 N N . HIS A 1 291 ? 6.412 2.874 -14.960 1.00 90.19 291 HIS A N 1
ATOM 2237 C CA . HIS A 1 291 ? 7.012 1.937 -14.014 1.00 90.19 291 HIS A CA 1
ATOM 2238 C C . HIS A 1 291 ? 5.965 1.178 -13.200 1.00 90.19 291 HIS A C 1
ATOM 2240 O O . HIS A 1 291 ? 5.934 -0.050 -13.192 1.00 90.19 291 HIS A O 1
ATOM 2246 N N . LEU A 1 292 ? 5.044 1.916 -12.574 1.00 89.75 292 LEU A N 1
ATOM 2247 C CA . LEU A 1 292 ? 3.985 1.324 -11.755 1.00 89.75 292 LEU A CA 1
ATOM 2248 C C . LEU A 1 292 ? 3.044 0.448 -12.582 1.00 89.75 292 LEU A C 1
ATOM 2250 O O . LEU A 1 292 ? 2.580 -0.581 -12.098 1.00 89.75 292 LEU A O 1
ATOM 2254 N N . SER A 1 293 ? 2.766 0.843 -13.825 1.00 89.38 293 SER A N 1
ATOM 2255 C CA . SER A 1 293 ? 1.942 0.041 -14.735 1.00 89.38 293 SER A CA 1
ATOM 2256 C C . SER A 1 293 ? 2.647 -1.265 -15.104 1.00 89.38 293 SER A C 1
ATOM 2258 O O . SER A 1 293 ? 2.022 -2.319 -15.085 1.00 89.38 293 SER A O 1
ATOM 2260 N N . ARG A 1 294 ? 3.963 -1.223 -15.351 1.00 89.94 294 ARG A N 1
ATOM 2261 C CA . ARG A 1 294 ? 4.759 -2.431 -15.607 1.00 89.94 294 ARG A CA 1
ATOM 2262 C C . ARG A 1 294 ? 4.788 -3.365 -14.408 1.00 89.94 294 ARG A C 1
ATOM 2264 O O . ARG A 1 294 ? 4.554 -4.551 -14.590 1.00 89.94 294 ARG A O 1
ATOM 2271 N N . LEU A 1 295 ? 5.016 -2.841 -13.203 1.00 93.75 295 LEU A N 1
ATOM 2272 C CA . LEU A 1 295 ? 4.968 -3.649 -11.984 1.00 93.75 295 LEU A CA 1
ATOM 2273 C C . LEU A 1 295 ? 3.608 -4.331 -11.820 1.00 93.75 295 LEU A C 1
ATOM 2275 O O . LEU A 1 295 ? 3.566 -5.532 -11.599 1.00 93.75 295 LEU A O 1
ATOM 2279 N N . ARG A 1 296 ? 2.494 -3.620 -12.028 1.00 93.19 296 ARG A N 1
ATOM 2280 C CA . ARG A 1 296 ? 1.153 -4.234 -11.973 1.00 93.19 296 ARG A CA 1
ATOM 2281 C C . ARG A 1 296 ? 0.969 -5.358 -12.992 1.00 93.19 296 ARG A C 1
ATOM 2283 O O . ARG A 1 296 ? 0.390 -6.382 -12.653 1.00 93.19 296 ARG A O 1
ATOM 2290 N N . ASN A 1 297 ? 1.501 -5.198 -14.202 1.00 91.88 297 ASN A N 1
ATOM 2291 C CA . ASN A 1 297 ? 1.376 -6.202 -15.259 1.00 91.88 297 ASN A CA 1
ATOM 2292 C C . ASN A 1 297 ? 2.168 -7.493 -14.984 1.00 91.88 297 ASN A C 1
ATOM 2294 O O . ASN A 1 297 ? 1.878 -8.504 -15.612 1.00 91.88 297 ASN A O 1
ATOM 2298 N N . PHE A 1 298 ? 3.121 -7.494 -14.043 1.00 93.62 298 PHE A N 1
ATOM 2299 C CA . PHE A 1 298 ? 3.773 -8.730 -13.590 1.00 93.62 298 PHE A CA 1
ATOM 2300 C C . PHE A 1 298 ? 2.874 -9.605 -12.702 1.00 93.62 298 PHE A C 1
ATOM 2302 O O . PHE A 1 298 ? 3.227 -10.752 -12.457 1.00 93.62 298 PHE A O 1
ATOM 2309 N N . GLY A 1 299 ? 1.727 -9.094 -12.233 1.00 94.81 299 GLY A N 1
ATOM 2310 C CA . GLY A 1 299 ? 0.738 -9.892 -11.501 1.00 94.81 299 GLY A CA 1
ATOM 2311 C C . GLY A 1 299 ? 0.834 -9.835 -9.975 1.00 94.81 299 GLY A C 1
ATOM 2312 O O . GLY A 1 299 ? 0.314 -10.725 -9.313 1.00 94.81 299 GLY A O 1
ATOM 2313 N N . PHE A 1 300 ? 1.468 -8.808 -9.400 1.00 97.25 300 PHE A N 1
ATOM 2314 C CA . PHE A 1 300 ? 1.455 -8.608 -7.945 1.00 97.25 300 PHE A CA 1
ATOM 2315 C C . PHE A 1 300 ? 0.049 -8.270 -7.433 1.00 97.25 300 PHE A C 1
ATOM 2317 O O . PHE A 1 300 ? -0.635 -7.433 -8.027 1.00 97.25 300 PHE A O 1
ATOM 2324 N N . ASP A 1 301 ? -0.337 -8.824 -6.280 1.00 96.69 301 ASP A N 1
ATOM 2325 C CA . ASP A 1 301 ? -1.571 -8.433 -5.586 1.00 96.69 301 ASP A CA 1
ATOM 2326 C C . ASP A 1 301 ? -1.490 -6.967 -5.118 1.00 96.69 301 ASP A C 1
ATOM 2328 O O . ASP A 1 301 ? -2.464 -6.216 -5.214 1.00 96.69 301 ASP A O 1
ATOM 2332 N N . TYR A 1 302 ? -0.306 -6.538 -4.659 1.00 96.56 302 TYR A N 1
ATOM 2333 C CA . TYR A 1 302 ? -0.060 -5.182 -4.169 1.00 96.56 302 TYR A CA 1
ATOM 2334 C C . TYR A 1 302 ? 1.179 -4.537 -4.800 1.00 96.56 302 TYR A C 1
ATOM 2336 O O . TYR A 1 302 ? 2.279 -5.085 -4.783 1.00 96.56 302 TYR A O 1
ATOM 2344 N N . VAL A 1 303 ? 1.016 -3.308 -5.298 1.00 95.25 303 VAL A N 1
ATOM 2345 C CA . VAL A 1 303 ? 2.105 -2.480 -5.839 1.00 95.25 303 VAL A CA 1
ATOM 2346 C C . VAL A 1 303 ? 2.092 -1.133 -5.131 1.00 95.25 303 VAL A C 1
ATOM 2348 O O . VAL A 1 303 ? 1.179 -0.328 -5.345 1.00 95.25 303 VAL A O 1
ATOM 2351 N N . PHE A 1 304 ? 3.121 -0.875 -4.326 1.00 93.38 304 PHE A N 1
ATOM 2352 C CA . PHE A 1 304 ? 3.289 0.378 -3.599 1.00 93.38 304 PHE A CA 1
ATOM 2353 C C . PHE A 1 304 ? 4.516 1.152 -4.073 1.00 93.38 304 PHE A C 1
ATOM 2355 O O . PHE A 1 304 ? 5.539 0.587 -4.454 1.00 93.38 304 PHE A O 1
ATOM 2362 N N . GLU A 1 305 ? 4.397 2.475 -4.030 1.00 91.06 305 GLU A N 1
ATOM 2363 C CA . GLU A 1 305 ? 5.483 3.413 -4.292 1.00 91.06 305 GLU A CA 1
ATOM 2364 C C . GLU A 1 305 ? 5.828 4.122 -2.980 1.00 91.06 305 GLU A C 1
ATOM 2366 O O . GLU A 1 305 ? 5.027 4.902 -2.460 1.00 91.06 305 GLU A O 1
ATOM 2371 N N . PHE A 1 306 ? 7.011 3.841 -2.443 1.00 90.50 306 PHE A N 1
ATOM 2372 C CA . PHE A 1 306 ? 7.571 4.523 -1.292 1.00 90.50 306 PHE A CA 1
ATOM 2373 C C . PHE A 1 306 ? 8.033 5.933 -1.699 1.00 90.50 306 PHE A C 1
ATOM 2375 O O . PHE A 1 306 ? 8.821 6.076 -2.647 1.00 90.50 306 PHE A O 1
ATOM 2382 N N . PRO A 1 307 ? 7.558 6.989 -1.019 1.00 86.25 307 PRO A N 1
ATOM 2383 C CA . PRO A 1 307 ? 7.958 8.351 -1.335 1.00 86.25 307 PRO A CA 1
ATOM 2384 C C . PRO A 1 307 ? 9.410 8.584 -0.908 1.00 86.25 307 PRO A C 1
ATOM 2386 O O . PRO A 1 307 ? 9.745 8.397 0.256 1.00 86.25 307 PRO A O 1
ATOM 2389 N N . MET A 1 308 ? 10.264 9.024 -1.833 1.00 84.81 308 MET A N 1
ATOM 2390 C CA . MET A 1 308 ? 11.651 9.418 -1.550 1.00 84.81 308 MET A CA 1
ATOM 2391 C C . MET A 1 308 ? 11.735 10.924 -1.288 1.00 84.81 308 MET A C 1
ATOM 2393 O O . MET A 1 308 ? 11.960 11.708 -2.208 1.00 84.81 308 MET A O 1
ATOM 2397 N N . THR A 1 309 ? 11.510 11.334 -0.040 1.00 83.62 309 THR A N 1
ATOM 2398 C CA . THR A 1 309 ? 11.655 12.722 0.423 1.00 83.62 309 THR A CA 1
ATOM 2399 C C . THR A 1 309 ? 12.864 12.843 1.349 1.00 83.62 309 THR A C 1
ATOM 2401 O O . THR A 1 309 ? 13.432 11.839 1.779 1.00 83.62 309 THR A O 1
ATOM 2404 N N . ARG A 1 310 ? 13.281 14.071 1.686 1.00 81.25 310 ARG A N 1
ATOM 2405 C CA . ARG A 1 310 ? 14.406 14.284 2.619 1.00 81.25 310 ARG A CA 1
ATOM 2406 C C . ARG A 1 310 ? 14.154 13.644 3.985 1.00 81.25 310 ARG A C 1
ATOM 2408 O O . ARG A 1 310 ? 15.101 13.227 4.643 1.00 81.25 310 ARG A O 1
ATOM 2415 N N . GLU A 1 311 ? 12.895 13.583 4.394 1.00 82.31 311 GLU A N 1
ATOM 2416 C CA . GLU A 1 311 ? 12.431 13.011 5.650 1.00 82.31 311 GLU A CA 1
ATOM 2417 C C . GLU A 1 311 ? 12.467 11.482 5.595 1.00 82.31 311 GLU A C 1
ATOM 2419 O O . GLU A 1 311 ? 13.116 10.854 6.425 1.00 82.31 311 GLU A O 1
ATOM 2424 N N . THR A 1 312 ? 11.855 10.869 4.578 1.00 84.81 312 THR A N 1
ATOM 2425 C CA . THR A 1 312 ? 11.797 9.402 4.478 1.00 84.81 312 THR A CA 1
ATOM 2426 C C . THR A 1 312 ? 13.146 8.769 4.144 1.00 84.81 312 THR A C 1
ATOM 2428 O O . THR A 1 312 ? 13.399 7.634 4.534 1.00 84.81 312 THR A O 1
ATOM 2431 N N . MET A 1 313 ? 14.056 9.505 3.497 1.00 85.00 313 MET A N 1
ATOM 2432 C CA . MET A 1 313 ? 15.441 9.068 3.284 1.00 85.00 313 MET A CA 1
ATOM 2433 C C . MET A 1 313 ? 16.258 8.961 4.577 1.00 85.00 313 MET A C 1
ATOM 2435 O O . MET A 1 313 ? 17.322 8.346 4.558 1.00 85.00 313 MET A O 1
ATOM 2439 N N . ARG A 1 314 ? 15.797 9.566 5.679 1.00 87.12 314 ARG A N 1
ATOM 2440 C CA . ARG A 1 314 ? 16.437 9.485 7.002 1.00 87.12 314 ARG A CA 1
ATOM 2441 C C . ARG A 1 314 ? 15.920 8.333 7.857 1.00 87.12 314 ARG A C 1
ATOM 2443 O O . ARG A 1 314 ? 16.386 8.189 8.980 1.00 87.12 314 ARG A O 1
ATOM 2450 N N . LEU A 1 315 ? 14.985 7.535 7.343 1.00 88.62 315 LEU A N 1
ATOM 2451 C CA . LEU A 1 315 ? 14.442 6.384 8.052 1.00 88.62 315 LEU A CA 1
ATOM 2452 C C . LEU A 1 315 ? 15.531 5.309 8.231 1.00 88.62 315 LEU A C 1
ATOM 2454 O O . LEU A 1 315 ? 16.064 4.836 7.220 1.00 88.62 315 LEU A O 1
ATOM 2458 N N . PRO A 1 316 ? 15.871 4.910 9.468 1.00 94.75 316 PRO A N 1
ATOM 2459 C CA . PRO A 1 316 ? 16.788 3.801 9.717 1.00 94.75 316 PRO A CA 1
ATOM 2460 C C . PRO A 1 316 ? 16.311 2.495 9.063 1.00 94.75 316 PRO A C 1
ATOM 2462 O O . PRO A 1 316 ? 15.115 2.265 8.891 1.00 94.75 316 PRO A O 1
ATOM 2465 N N . ALA A 1 317 ? 17.235 1.611 8.697 1.00 96.19 317 ALA A N 1
ATOM 2466 C CA . ALA A 1 317 ? 16.949 0.299 8.123 1.00 96.19 317 ALA A CA 1
ATOM 2467 C C . ALA A 1 317 ? 16.147 -0.585 9.081 1.00 96.19 317 ALA A C 1
ATOM 2469 O O . ALA A 1 317 ? 15.280 -1.329 8.626 1.00 96.19 317 ALA A O 1
ATOM 2470 N N . GLU A 1 318 ? 16.407 -0.492 10.389 1.00 96.12 318 GLU A N 1
ATOM 2471 C CA . GLU A 1 318 ? 15.645 -1.224 11.407 1.00 96.12 318 GLU A CA 1
ATOM 2472 C C . GLU A 1 318 ? 14.174 -0.791 11.396 1.00 96.12 318 GLU A C 1
ATOM 2474 O O . GLU A 1 318 ? 13.283 -1.638 11.328 1.00 96.12 318 GLU A O 1
ATOM 2479 N N . ASP A 1 319 ? 13.922 0.518 11.369 1.00 93.88 319 ASP A N 1
ATOM 2480 C CA . ASP A 1 319 ? 12.572 1.085 11.352 1.00 93.88 319 ASP A CA 1
ATOM 2481 C C . ASP A 1 319 ? 11.879 0.806 10.014 1.00 93.88 319 ASP A C 1
ATOM 2483 O O . ASP A 1 319 ? 10.713 0.420 9.978 1.00 93.88 319 ASP A O 1
ATOM 2487 N N . PHE A 1 320 ? 12.601 0.897 8.892 1.00 94.94 320 PHE A N 1
ATOM 2488 C CA . PHE A 1 320 ? 12.073 0.501 7.585 1.00 94.94 320 PHE A CA 1
ATOM 2489 C C . PHE A 1 320 ? 11.661 -0.978 7.565 1.00 94.94 320 PHE A C 1
ATOM 2491 O O . PHE A 1 320 ? 10.578 -1.318 7.088 1.00 94.94 320 PHE A O 1
ATOM 2498 N N . LEU A 1 321 ? 12.488 -1.868 8.114 1.00 97.38 321 LEU A N 1
ATOM 2499 C CA . LEU A 1 321 ? 12.166 -3.288 8.204 1.00 97.38 321 LEU A CA 1
ATOM 2500 C C . LEU A 1 321 ? 10.952 -3.523 9.112 1.00 97.38 321 LEU A C 1
ATOM 2502 O O . LEU A 1 321 ? 9.992 -4.163 8.688 1.00 97.38 321 LEU A O 1
ATOM 2506 N N . ARG A 1 322 ? 10.965 -2.998 10.340 1.00 95.62 322 ARG A N 1
ATOM 2507 C CA . ARG A 1 322 ? 9.912 -3.248 11.335 1.00 95.62 322 ARG A CA 1
ATOM 2508 C C . ARG A 1 322 ? 8.595 -2.584 10.980 1.00 95.62 322 ARG A C 1
ATOM 2510 O O . ARG A 1 322 ? 7.559 -3.242 10.990 1.00 95.62 322 ARG A O 1
ATOM 2517 N N . GLU A 1 323 ? 8.623 -1.294 10.685 1.00 91.62 323 GLU A N 1
ATOM 2518 C CA . GLU A 1 323 ? 7.406 -0.512 10.511 1.00 91.62 323 GLU A CA 1
ATOM 2519 C C . GLU A 1 323 ? 6.837 -0.671 9.107 1.00 91.62 323 GLU A C 1
ATOM 2521 O O . GLU A 1 323 ? 5.635 -0.881 8.961 1.00 91.62 323 GLU A O 1
ATOM 2526 N N . VAL A 1 324 ? 7.678 -0.616 8.068 1.00 94.25 324 VAL A N 1
ATOM 2527 C CA . VAL A 1 324 ? 7.200 -0.633 6.678 1.00 94.25 324 VAL A CA 1
ATOM 2528 C C . VAL A 1 324 ? 7.018 -2.061 6.181 1.00 94.25 324 VAL A C 1
ATOM 2530 O O . VAL A 1 324 ? 5.909 -2.428 5.794 1.00 94.25 324 VAL A O 1
ATOM 2533 N N . LEU A 1 325 ? 8.075 -2.879 6.191 1.00 97.31 325 LEU A N 1
ATOM 2534 C CA . LEU A 1 325 ? 8.011 -4.223 5.606 1.00 97.31 325 LEU A CA 1
ATOM 2535 C C . LEU A 1 325 ? 7.196 -5.189 6.479 1.00 97.31 325 LEU A C 1
ATOM 2537 O O . LEU A 1 325 ? 6.251 -5.810 5.996 1.00 97.31 325 LEU A O 1
ATOM 2541 N N . LEU A 1 326 ? 7.526 -5.317 7.765 1.00 96.88 326 LEU A N 1
ATOM 2542 C CA . LEU A 1 326 ? 6.864 -6.269 8.666 1.00 96.88 326 LEU A CA 1
ATOM 2543 C C . LEU A 1 326 ? 5.525 -5.743 9.207 1.00 96.88 326 LEU A C 1
ATOM 2545 O O . LEU A 1 326 ? 4.602 -6.532 9.413 1.00 96.88 326 LEU A O 1
ATOM 2549 N N . GLY A 1 327 ? 5.417 -4.430 9.422 1.00 93.12 327 GLY A N 1
ATOM 2550 C CA . GLY A 1 327 ? 4.222 -3.757 9.926 1.00 93.12 327 GLY A CA 1
ATOM 2551 C C . GLY A 1 327 ? 3.181 -3.505 8.837 1.00 93.12 327 GLY A C 1
ATOM 2552 O O . GLY A 1 327 ? 2.208 -4.249 8.722 1.00 93.12 327 GLY A O 1
ATOM 2553 N N . GLU A 1 328 ? 3.374 -2.456 8.035 1.00 92.62 328 GLU A N 1
ATOM 2554 C CA . GLU A 1 328 ? 2.370 -1.996 7.062 1.00 92.62 328 GLU A CA 1
ATOM 2555 C C . GLU A 1 328 ? 2.200 -2.938 5.860 1.00 92.62 328 GLU A C 1
ATOM 2557 O O . GLU A 1 328 ? 1.091 -3.072 5.339 1.00 92.62 328 GLU A O 1
ATOM 2562 N N . MET A 1 329 ? 3.273 -3.598 5.408 1.00 96.88 329 MET A N 1
ATOM 2563 C CA . MET A 1 329 ? 3.212 -4.584 4.319 1.00 96.88 329 MET A CA 1
ATOM 2564 C C . MET A 1 329 ? 2.991 -6.017 4.808 1.00 96.88 329 MET A C 1
ATOM 2566 O O . MET A 1 329 ? 2.720 -6.892 3.987 1.00 96.88 329 MET A O 1
ATOM 2570 N N . ARG A 1 330 ? 3.082 -6.266 6.123 1.00 96.44 330 ARG A N 1
ATOM 2571 C CA . ARG A 1 330 ? 2.888 -7.587 6.744 1.00 96.44 330 ARG A CA 1
ATOM 2572 C C . ARG A 1 330 ? 3.742 -8.696 6.121 1.00 96.44 330 ARG A C 1
ATOM 2574 O O . ARG A 1 330 ? 3.269 -9.815 5.913 1.00 96.44 330 ARG A O 1
ATOM 2581 N N . ALA A 1 331 ? 5.003 -8.393 5.821 1.00 98.25 331 ALA A N 1
ATOM 2582 C CA . ALA A 1 331 ? 5.918 -9.359 5.234 1.00 98.25 331 ALA A CA 1
ATOM 2583 C C . ALA A 1 331 ? 6.146 -10.550 6.183 1.00 98.25 331 ALA A C 1
ATOM 2585 O O . ALA A 1 331 ? 6.593 -10.390 7.320 1.00 98.25 331 ALA A O 1
ATOM 2586 N N . ARG A 1 332 ? 5.844 -11.757 5.702 1.00 98.44 332 ARG A N 1
ATOM 2587 C CA . ARG A 1 332 ? 6.246 -13.042 6.304 1.00 98.44 332 ARG A CA 1
ATOM 2588 C C . ARG A 1 332 ? 7.385 -13.688 5.534 1.00 98.44 332 ARG A C 1
ATOM 2590 O O . ARG A 1 332 ? 8.195 -14.395 6.123 1.00 98.44 332 ARG A O 1
ATOM 2597 N N . ALA A 1 333 ? 7.491 -13.376 4.247 1.00 98.62 333 ALA A N 1
ATOM 2598 C CA . ALA A 1 333 ? 8.638 -13.702 3.418 1.00 98.62 333 ALA A CA 1
ATOM 2599 C C . ALA A 1 333 ? 9.173 -12.435 2.740 1.00 98.62 333 ALA A C 1
ATOM 2601 O O . ALA A 1 333 ? 8.400 -11.593 2.287 1.00 98.62 333 ALA A O 1
ATOM 2602 N N . ILE A 1 334 ? 10.493 -12.305 2.652 1.00 98.81 334 ILE A N 1
ATOM 2603 C CA . ILE A 1 334 ? 11.188 -11.212 1.972 1.00 98.81 334 ILE A CA 1
ATOM 2604 C C . ILE A 1 334 ? 12.089 -11.824 0.902 1.00 98.81 334 ILE A C 1
ATOM 2606 O O . ILE A 1 334 ? 12.894 -12.707 1.197 1.00 98.81 334 ILE A O 1
ATOM 2610 N N . VAL A 1 335 ? 11.957 -11.361 -0.340 1.00 98.69 335 VAL A N 1
ATOM 2611 C CA . VAL A 1 335 ? 12.763 -11.821 -1.480 1.00 98.69 335 VAL A CA 1
ATOM 2612 C C . VAL A 1 335 ? 13.515 -10.639 -2.077 1.00 98.69 335 VAL A C 1
ATOM 2614 O O . VAL A 1 335 ? 12.901 -9.674 -2.533 1.00 98.69 335 VAL A O 1
ATOM 2617 N N . VAL A 1 336 ? 14.843 -10.704 -2.081 1.00 98.25 336 VAL A N 1
ATOM 2618 C CA . VAL A 1 336 ? 15.726 -9.611 -2.523 1.00 98.25 336 VAL A CA 1
ATOM 2619 C C . VAL A 1 336 ? 16.888 -10.135 -3.365 1.00 98.25 336 VAL A C 1
ATOM 2621 O O . VAL A 1 336 ? 17.220 -11.316 -3.309 1.00 98.25 336 VAL A O 1
ATOM 2624 N N . GLY A 1 337 ? 17.512 -9.255 -4.149 1.00 96.12 337 GLY A N 1
ATOM 2625 C CA . GLY A 1 337 ? 18.790 -9.541 -4.805 1.00 96.12 337 GLY A CA 1
ATOM 2626 C C . GLY A 1 337 ? 19.974 -9.425 -3.840 1.00 96.12 337 GLY A C 1
ATOM 2627 O O . GLY A 1 337 ? 19.861 -8.805 -2.781 1.00 96.12 337 GLY A O 1
ATOM 2628 N N . THR A 1 338 ? 21.124 -9.983 -4.217 1.00 93.62 338 THR A N 1
ATOM 2629 C CA . THR A 1 338 ? 22.377 -9.882 -3.440 1.00 93.62 338 THR A CA 1
ATOM 2630 C C . THR A 1 338 ? 22.868 -8.444 -3.243 1.00 93.62 338 THR A C 1
ATOM 2632 O O . THR A 1 338 ? 23.542 -8.158 -2.257 1.00 93.62 338 THR A O 1
ATOM 2635 N N . ASP A 1 339 ? 22.504 -7.524 -4.137 1.00 89.56 339 ASP A N 1
ATOM 2636 C CA . ASP A 1 339 ? 22.873 -6.106 -4.111 1.00 89.56 339 ASP A CA 1
ATOM 2637 C C . ASP A 1 339 ? 21.804 -5.195 -3.492 1.00 89.56 339 ASP A C 1
ATOM 2639 O O . ASP A 1 339 ? 21.832 -3.977 -3.689 1.00 89.56 339 ASP A O 1
ATOM 2643 N N . CYS A 1 340 ? 20.846 -5.754 -2.743 1.00 93.75 340 CYS A N 1
ATOM 2644 C CA . CYS A 1 340 ? 19.835 -4.934 -2.091 1.00 93.75 340 CYS A CA 1
ATOM 2645 C C . CYS A 1 340 ? 20.468 -4.001 -1.050 1.00 93.75 340 CYS A C 1
ATOM 2647 O O . CYS A 1 340 ? 21.321 -4.407 -0.256 1.00 93.75 340 CYS A O 1
ATOM 2649 N N . SER A 1 341 ? 19.998 -2.756 -1.027 1.00 92.88 341 SER A N 1
ATOM 2650 C CA . SER A 1 341 ? 20.418 -1.752 -0.059 1.00 92.88 341 SER A CA 1
ATOM 2651 C C . SER A 1 341 ? 19.255 -0.830 0.300 1.00 92.88 341 SER A C 1
ATOM 2653 O O . SER A 1 341 ? 18.457 -0.474 -0.572 1.00 92.88 341 SER A O 1
ATOM 2655 N N . PHE A 1 342 ? 19.120 -0.487 1.582 1.00 93.94 342 PHE A N 1
ATOM 2656 C CA . PHE A 1 342 ? 18.008 0.314 2.099 1.00 93.94 342 PHE A CA 1
ATOM 2657 C C . PHE A 1 342 ? 18.349 0.998 3.431 1.00 93.94 342 PHE A C 1
ATOM 2659 O O . PHE A 1 342 ? 19.410 0.772 4.009 1.00 93.94 342 PHE A O 1
ATOM 2666 N N . GLY A 1 343 ? 17.431 1.836 3.916 1.00 90.94 343 GLY A N 1
ATOM 2667 C CA . GLY A 1 343 ? 17.602 2.602 5.149 1.00 90.94 343 GLY A CA 1
ATOM 2668 C C . GLY A 1 343 ? 18.531 3.808 4.999 1.00 90.94 343 GLY A C 1
ATOM 2669 O O . GLY A 1 343 ? 19.148 4.039 3.950 1.00 90.94 343 GLY A O 1
ATOM 2670 N N . TYR A 1 344 ? 18.607 4.606 6.061 1.00 89.94 344 TYR A N 1
ATOM 2671 C CA . TYR A 1 344 ? 19.438 5.799 6.104 1.00 89.94 344 TYR A CA 1
ATOM 2672 C C . TYR A 1 344 ? 20.895 5.432 5.819 1.00 89.94 344 TYR A C 1
ATOM 2674 O O . TYR A 1 344 ? 21.459 4.527 6.424 1.00 89.94 344 TYR A O 1
ATOM 2682 N N . ARG A 1 345 ? 21.500 6.129 4.849 1.00 88.62 345 ARG A N 1
ATOM 2683 C CA . ARG A 1 345 ? 22.882 5.882 4.404 1.00 88.62 345 ARG A CA 1
ATOM 2684 C C . ARG A 1 345 ? 23.164 4.432 3.982 1.00 88.62 345 ARG A C 1
ATOM 2686 O O . ARG A 1 345 ? 24.309 4.004 4.075 1.00 88.62 345 ARG A O 1
ATOM 2693 N N . ALA A 1 346 ? 22.160 3.724 3.456 1.00 89.56 346 ALA A N 1
ATOM 2694 C CA . ALA A 1 346 ? 22.340 2.378 2.909 1.00 89.56 346 ALA A CA 1
ATOM 2695 C C . ALA A 1 346 ? 22.838 1.346 3.948 1.00 89.56 346 ALA A C 1
ATOM 2697 O O . ALA A 1 346 ? 23.515 0.385 3.593 1.00 89.56 346 ALA A O 1
ATOM 2698 N N . GLU A 1 347 ? 22.500 1.535 5.227 1.00 95.25 347 GLU A N 1
ATOM 2699 C CA . GLU A 1 347 ? 22.917 0.639 6.316 1.00 95.25 347 GLU A CA 1
ATOM 2700 C C . GLU A 1 347 ? 22.268 -0.760 6.249 1.00 95.25 347 GLU A C 1
ATOM 2702 O O . GLU A 1 347 ? 22.814 -1.733 6.770 1.00 95.25 347 GLU A O 1
ATOM 2707 N N . GLY A 1 348 ? 21.116 -0.880 5.584 1.00 96.25 348 GLY A N 1
ATOM 2708 C CA . GLY A 1 348 ? 20.434 -2.144 5.332 1.00 96.25 348 GLY A CA 1
ATOM 2709 C C . GLY A 1 348 ? 20.997 -2.866 4.107 1.00 96.25 348 GLY A C 1
ATOM 2710 O O . GLY A 1 348 ? 21.264 -2.251 3.075 1.00 96.25 348 GLY A O 1
ATOM 2711 N N . SER A 1 349 ? 21.130 -4.189 4.207 1.00 97.56 349 SER A N 1
ATOM 2712 C CA . SER A 1 349 ? 21.639 -5.099 3.172 1.00 97.56 349 SER A CA 1
ATOM 2713 C C . SER A 1 349 ? 21.000 -6.493 3.275 1.00 97.56 349 SER A C 1
ATOM 2715 O O . SER A 1 349 ? 20.228 -6.772 4.195 1.00 97.56 349 SER A O 1
ATOM 2717 N N . ALA A 1 350 ? 21.345 -7.411 2.367 1.00 97.38 350 ALA A N 1
ATOM 2718 C CA . ALA A 1 350 ? 20.909 -8.807 2.470 1.00 97.38 350 ALA A CA 1
ATOM 2719 C C . ALA A 1 350 ? 21.434 -9.485 3.753 1.00 97.38 350 ALA A C 1
ATOM 2721 O O . ALA A 1 350 ? 20.725 -10.287 4.362 1.00 97.38 350 ALA A O 1
ATOM 2722 N N . ALA A 1 351 ? 22.646 -9.128 4.195 1.00 97.81 351 ALA A N 1
ATOM 2723 C CA . ALA A 1 351 ? 23.221 -9.607 5.452 1.00 97.81 351 ALA A CA 1
ATOM 2724 C C . ALA A 1 351 ? 22.470 -9.040 6.667 1.00 97.81 351 ALA A C 1
ATOM 2726 O O . ALA A 1 351 ? 22.079 -9.800 7.549 1.00 97.81 351 ALA A O 1
ATOM 2727 N N . PHE A 1 352 ? 22.161 -7.737 6.653 1.00 98.00 352 PHE A N 1
ATOM 2728 C CA . PHE A 1 352 ? 21.351 -7.085 7.690 1.00 98.00 352 PHE A CA 1
ATOM 2729 C C . PHE A 1 352 ? 20.007 -7.794 7.888 1.00 98.00 352 PHE A C 1
ATOM 2731 O O . PHE A 1 352 ? 19.584 -8.029 9.022 1.00 98.00 352 PHE A O 1
ATOM 2738 N N . LEU A 1 353 ? 19.339 -8.145 6.781 1.00 98.25 353 LEU A N 1
ATOM 2739 C CA . LEU A 1 353 ? 18.094 -8.903 6.821 1.00 98.25 353 LEU A CA 1
ATOM 2740 C C . LEU A 1 353 ? 18.337 -10.300 7.416 1.00 98.25 353 LEU A C 1
ATOM 2742 O O . LEU A 1 353 ? 17.660 -10.708 8.355 1.00 98.25 353 LEU A O 1
ATOM 2746 N N . ARG A 1 354 ? 19.357 -11.019 6.938 1.00 98.12 354 ARG A N 1
ATOM 2747 C CA . ARG A 1 354 ? 19.658 -12.380 7.404 1.00 98.12 354 ARG A CA 1
ATOM 2748 C C . ARG A 1 354 ? 19.850 -12.457 8.919 1.00 98.12 354 ARG A C 1
ATOM 2750 O O . ARG A 1 354 ? 19.296 -13.346 9.554 1.00 98.12 354 ARG A O 1
ATOM 2757 N N . GLU A 1 355 ? 20.586 -11.513 9.497 1.00 98.00 355 GLU A N 1
ATOM 2758 C CA . GLU A 1 355 ? 20.841 -11.437 10.944 1.00 98.00 355 GLU A CA 1
ATOM 2759 C C . GLU A 1 355 ? 19.562 -11.280 11.781 1.00 98.00 355 GLU A C 1
ATOM 2761 O O . GLU A 1 355 ? 19.515 -11.687 12.940 1.00 98.00 355 GLU A O 1
ATOM 2766 N N . ARG A 1 356 ? 18.514 -10.689 11.199 1.00 98.00 356 ARG A N 1
ATOM 2767 C CA . ARG A 1 356 ? 17.254 -10.348 11.878 1.00 98.00 356 ARG A CA 1
ATOM 2768 C C . ARG A 1 356 ? 16.112 -11.304 11.559 1.00 98.00 356 ARG A C 1
ATOM 2770 O O . ARG A 1 356 ? 15.061 -11.193 12.182 1.00 98.00 356 ARG A O 1
ATOM 2777 N N . GLU A 1 357 ? 16.311 -12.231 10.623 1.00 97.56 357 GLU A N 1
ATOM 2778 C CA . GLU A 1 357 ? 15.299 -13.178 10.140 1.00 97.56 357 GLU A CA 1
ATOM 2779 C C . GLU A 1 357 ? 14.610 -13.912 11.304 1.00 97.56 357 GLU A C 1
ATOM 2781 O O . GLU A 1 357 ? 13.395 -13.814 11.478 1.00 97.56 357 GLU A O 1
ATOM 2786 N N . THR A 1 358 ? 15.400 -14.570 12.159 1.00 95.88 358 THR A N 1
ATOM 2787 C CA . THR A 1 358 ? 14.892 -15.352 13.296 1.00 95.88 358 THR A CA 1
ATOM 2788 C C . THR A 1 358 ? 14.258 -14.472 14.369 1.00 95.88 358 THR A C 1
ATOM 2790 O O . THR A 1 358 ? 13.190 -14.796 14.879 1.00 95.88 358 THR A O 1
ATOM 2793 N N . VAL A 1 359 ? 14.906 -13.355 14.714 1.00 96.94 359 VAL A N 1
ATOM 2794 C CA . VAL A 1 359 ? 14.472 -12.481 15.817 1.00 96.94 359 VAL A CA 1
ATOM 2795 C C . VAL A 1 359 ? 13.170 -11.756 15.474 1.00 96.94 359 VAL A C 1
ATOM 2797 O O . VAL A 1 359 ? 12.345 -11.529 16.356 1.00 96.94 359 VAL A O 1
ATOM 2800 N N . LEU A 1 360 ? 12.971 -11.399 14.203 1.00 97.19 360 LEU A N 1
ATOM 2801 C CA . LEU A 1 360 ? 11.793 -10.658 13.748 1.00 97.19 360 LEU A CA 1
ATOM 2802 C C . LEU A 1 360 ? 10.729 -11.532 13.078 1.00 97.19 360 LEU A C 1
ATOM 2804 O O . LEU A 1 360 ? 9.683 -11.013 12.693 1.00 97.19 360 LEU A O 1
ATOM 2808 N N . GLY A 1 361 ? 10.963 -12.841 12.960 1.00 96.06 361 GLY A N 1
ATOM 2809 C CA . GLY A 1 361 ? 9.941 -13.809 12.567 1.00 96.06 361 GLY A CA 1
ATOM 2810 C C . GLY A 1 361 ? 9.495 -13.709 11.107 1.00 96.06 361 GLY A C 1
ATOM 2811 O O . GLY A 1 361 ? 8.303 -13.827 10.824 1.00 96.06 361 GLY A O 1
ATOM 2812 N N . TYR A 1 362 ? 10.430 -13.504 10.180 1.00 98.12 362 TYR A N 1
ATOM 2813 C CA . TYR A 1 362 ? 10.175 -13.599 8.737 1.00 98.12 362 TYR A CA 1
ATOM 2814 C C . TYR A 1 362 ? 11.102 -14.627 8.087 1.00 98.12 362 TYR A C 1
ATOM 2816 O O . TYR A 1 362 ? 11.991 -15.166 8.736 1.00 98.12 362 TYR A O 1
ATOM 2824 N N . ARG A 1 363 ? 10.889 -14.925 6.803 1.00 98.44 363 ARG A N 1
ATOM 2825 C CA . ARG A 1 363 ? 11.782 -15.755 5.984 1.00 98.44 363 ARG A CA 1
ATOM 2826 C C . ARG A 1 363 ? 12.486 -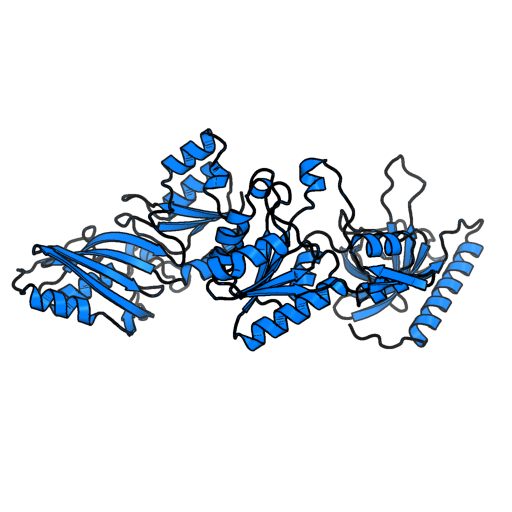14.927 4.926 1.00 98.44 363 ARG A C 1
ATOM 2828 O O . ARG A 1 363 ? 11.827 -14.161 4.226 1.00 98.44 363 ARG A O 1
ATOM 2835 N N . LEU A 1 364 ? 13.798 -15.093 4.778 1.00 98.62 364 LEU A N 1
ATOM 2836 C CA . LEU A 1 364 ? 14.585 -14.369 3.779 1.00 98.62 364 LEU A CA 1
ATOM 2837 C C . LEU A 1 364 ? 15.016 -15.281 2.627 1.00 98.62 364 LEU A C 1
ATOM 2839 O O . LEU A 1 364 ? 15.644 -16.319 2.831 1.00 98.62 364 LEU A O 1
ATOM 2843 N N . TYR A 1 365 ? 14.778 -14.825 1.400 1.00 98.56 365 TYR A N 1
ATOM 2844 C CA . TYR A 1 365 ? 15.298 -15.434 0.181 1.00 98.56 365 TYR A CA 1
ATOM 2845 C C . TYR A 1 365 ? 16.165 -14.417 -0.555 1.00 98.56 365 TYR A C 1
ATOM 2847 O O . TYR A 1 365 ? 15.703 -13.335 -0.922 1.00 98.56 365 TYR A O 1
ATOM 2855 N N . VAL A 1 366 ? 17.427 -14.774 -0.775 1.00 98.12 366 VAL A N 1
ATOM 2856 C CA . VAL A 1 366 ? 18.376 -13.951 -1.528 1.00 98.12 366 VAL A CA 1
ATOM 2857 C C . VAL A 1 366 ? 18.576 -14.596 -2.891 1.00 98.12 366 VAL A C 1
ATOM 2859 O O . VAL A 1 366 ? 18.822 -15.797 -2.977 1.00 98.12 366 VAL A O 1
ATOM 2862 N N . VAL A 1 367 ? 18.409 -13.806 -3.944 1.00 97.75 367 VAL A N 1
ATOM 2863 C CA . VAL A 1 367 ? 18.480 -14.246 -5.335 1.00 97.75 367 VAL A CA 1
ATOM 2864 C C . VAL A 1 367 ? 19.758 -13.709 -5.962 1.00 97.75 367 VAL A C 1
ATOM 2866 O O . VAL A 1 367 ? 20.009 -12.502 -5.941 1.00 97.75 367 VAL A O 1
ATOM 2869 N N . ASP A 1 368 ? 20.546 -14.610 -6.541 1.00 95.38 368 ASP A N 1
ATOM 2870 C CA . ASP A 1 368 ? 21.772 -14.248 -7.243 1.00 95.38 368 ASP A CA 1
ATOM 2871 C C . ASP A 1 368 ? 21.491 -13.457 -8.519 1.00 95.38 368 ASP A C 1
ATOM 2873 O O . ASP A 1 368 ? 20.439 -13.580 -9.162 1.00 95.38 368 ASP A O 1
ATOM 2877 N N . LYS A 1 369 ? 22.469 -12.640 -8.906 1.00 93.25 369 LYS A N 1
ATOM 2878 C CA . LYS A 1 369 ? 22.391 -11.859 -10.133 1.00 93.25 369 LYS A CA 1
ATOM 2879 C C . LYS A 1 369 ? 22.429 -12.762 -11.355 1.00 93.25 369 LYS A C 1
ATOM 2881 O O . LYS A 1 369 ? 23.218 -13.696 -11.453 1.00 93.25 369 LYS A O 1
ATOM 2886 N N . VAL A 1 370 ? 21.582 -12.429 -12.323 1.00 94.56 370 VAL A N 1
ATOM 2887 C CA . VAL A 1 370 ? 21.578 -13.082 -13.631 1.00 94.56 370 VAL A CA 1
ATOM 2888 C C . VAL A 1 370 ? 22.738 -12.533 -14.458 1.00 94.56 370 VAL A C 1
ATOM 2890 O O . VAL A 1 370 ? 22.912 -11.316 -14.559 1.00 94.56 370 VAL A O 1
ATOM 2893 N N . THR A 1 371 ? 23.512 -13.422 -15.069 1.00 95.50 371 THR A N 1
ATOM 2894 C CA . THR A 1 371 ? 24.577 -13.062 -16.005 1.00 95.50 371 THR A CA 1
ATOM 2895 C C . THR A 1 371 ? 24.113 -13.224 -17.450 1.00 95.50 371 THR A C 1
ATOM 2897 O O . THR A 1 371 ? 23.267 -14.063 -17.763 1.00 95.50 371 THR A O 1
ATOM 2900 N N . VAL A 1 372 ? 24.634 -12.378 -18.334 1.00 93.06 372 VAL A N 1
ATOM 2901 C CA . VAL A 1 372 ? 24.294 -12.331 -19.760 1.00 93.06 372 VAL A CA 1
ATOM 2902 C C . VAL A 1 372 ? 25.551 -12.091 -20.594 1.00 93.06 372 VAL A C 1
ATOM 2904 O O . VAL A 1 372 ? 26.501 -11.473 -20.114 1.00 93.06 372 VAL A O 1
ATOM 2907 N N . ALA A 1 373 ? 25.558 -12.580 -21.835 1.00 94.81 373 ALA A N 1
ATOM 2908 C CA . ALA A 1 373 ? 26.625 -12.298 -22.793 1.00 94.81 373 ALA A CA 1
ATOM 2909 C C . ALA A 1 373 ? 26.426 -10.917 -23.434 1.00 94.81 373 ALA A C 1
ATOM 2911 O O . ALA A 1 373 ? 25.325 -10.614 -23.902 1.00 94.81 373 ALA A O 1
ATOM 2912 N N . ASP A 1 374 ? 27.479 -10.103 -23.436 1.00 93.75 374 ASP A N 1
ATOM 2913 C CA . ASP A 1 374 ? 27.554 -8.781 -24.062 1.00 93.75 374 ASP A CA 1
ATOM 2914 C C . ASP A 1 374 ? 27.920 -8.879 -25.558 1.00 93.75 374 ASP A C 1
ATOM 2916 O O . ASP A 1 374 ? 28.220 -9.960 -26.070 1.00 93.75 374 ASP A O 1
ATOM 2920 N N . SER A 1 375 ? 27.882 -7.763 -26.290 1.00 89.25 375 SER A N 1
ATOM 2921 C CA . SER A 1 375 ? 28.155 -7.719 -27.733 1.00 89.25 375 SER A CA 1
ATOM 2922 C C . SER A 1 375 ? 29.590 -8.092 -28.114 1.00 89.25 375 SER A C 1
ATOM 2924 O O . SER A 1 375 ? 29.817 -8.513 -29.246 1.00 89.25 375 SER A O 1
ATOM 2926 N N . ASP A 1 376 ? 30.537 -8.004 -27.180 1.00 91.44 376 ASP A N 1
ATOM 2927 C CA . ASP A 1 376 ? 31.912 -8.496 -27.327 1.00 91.44 376 ASP A CA 1
ATOM 2928 C C . ASP A 1 376 ? 32.095 -9.960 -26.870 1.00 91.44 376 ASP A C 1
ATOM 2930 O O . ASP A 1 376 ? 33.204 -10.490 -26.908 1.00 91.44 376 ASP A O 1
ATOM 2934 N N . GLY A 1 377 ? 31.017 -10.626 -26.441 1.00 91.00 377 GLY A N 1
ATOM 2935 C CA . GLY A 1 377 ? 31.029 -11.988 -25.907 1.00 91.00 377 GLY A CA 1
ATOM 2936 C C . GLY A 1 377 ? 31.408 -12.092 -24.426 1.00 91.00 377 GLY A C 1
ATOM 2937 O O . GLY A 1 377 ? 31.389 -13.196 -23.878 1.00 91.00 377 GLY A O 1
ATOM 2938 N N . SER A 1 378 ? 31.726 -10.981 -23.751 1.00 94.12 378 SER A N 1
ATOM 2939 C CA . SER A 1 378 ? 32.012 -10.983 -22.314 1.00 94.12 378 SER A CA 1
ATOM 2940 C C . SER A 1 378 ? 30.765 -11.317 -21.489 1.00 94.12 378 SER A C 1
ATOM 2942 O O . SER A 1 378 ? 29.639 -10.975 -21.852 1.00 94.12 378 SER A O 1
ATOM 2944 N N . ILE A 1 379 ? 30.951 -11.994 -20.352 1.00 95.81 379 ILE A N 1
ATOM 2945 C CA . ILE A 1 379 ? 29.859 -12.299 -19.419 1.00 95.81 379 ILE A CA 1
ATOM 2946 C C . ILE A 1 379 ? 29.746 -11.167 -18.400 1.00 95.81 379 ILE A C 1
ATOM 2948 O O . ILE A 1 379 ? 30.702 -10.855 -17.688 1.00 95.81 379 ILE A O 1
ATOM 2952 N N . ARG A 1 380 ? 28.566 -10.551 -18.321 1.00 94.38 380 ARG A N 1
ATOM 2953 C CA . ARG A 1 380 ? 28.278 -9.397 -17.461 1.00 94.38 380 ARG A CA 1
ATOM 2954 C C . ARG A 1 380 ? 27.078 -9.688 -16.570 1.00 94.38 380 ARG A C 1
ATOM 2956 O O . ARG A 1 380 ? 26.145 -10.374 -16.980 1.00 94.38 380 ARG A O 1
ATOM 2963 N N . GLU A 1 381 ? 27.063 -9.134 -15.362 1.00 95.12 381 GLU A N 1
ATOM 2964 C CA . GLU A 1 381 ? 25.853 -9.119 -14.535 1.00 95.12 381 GLU A CA 1
ATOM 2965 C C . GLU A 1 381 ? 24.835 -8.128 -15.108 1.00 95.12 381 GLU A C 1
ATOM 2967 O O . GLU A 1 381 ? 25.149 -6.958 -15.357 1.00 95.12 381 GLU A O 1
ATOM 2972 N N . ILE A 1 382 ? 23.594 -8.576 -15.296 1.00 93.69 382 ILE A N 1
ATOM 2973 C CA . ILE A 1 382 ? 22.540 -7.715 -15.823 1.00 93.69 382 ILE A CA 1
ATOM 2974 C C . ILE A 1 382 ? 22.169 -6.624 -14.811 1.00 93.69 382 ILE A C 1
ATOM 2976 O O . ILE A 1 382 ? 21.922 -6.889 -13.634 1.00 93.69 382 ILE A O 1
ATOM 2980 N N . SER A 1 383 ? 22.074 -5.380 -15.277 1.00 93.81 383 SER A N 1
ATOM 2981 C CA . SER A 1 383 ? 21.614 -4.256 -14.461 1.00 93.81 383 SER A CA 1
ATOM 2982 C C . SER A 1 383 ? 20.855 -3.228 -15.292 1.00 93.81 383 SER A C 1
ATOM 2984 O O . SER A 1 383 ? 21.029 -3.120 -16.508 1.00 93.81 383 SER A O 1
ATOM 2986 N N . SER A 1 384 ? 20.048 -2.403 -14.624 1.00 93.25 384 SER A N 1
ATOM 2987 C CA . SER A 1 384 ? 19.360 -1.286 -15.280 1.00 93.25 384 SER A CA 1
ATOM 2988 C C . SER A 1 384 ? 20.344 -0.278 -15.892 1.00 93.25 384 SER A C 1
ATOM 2990 O O . SER A 1 384 ? 20.042 0.329 -16.915 1.00 93.25 384 SER A O 1
ATOM 2992 N N . SER A 1 385 ? 21.523 -0.085 -15.289 1.00 92.12 385 SER A N 1
ATOM 2993 C CA . SER A 1 385 ? 22.563 0.802 -15.829 1.00 92.12 385 SER A CA 1
ATOM 2994 C C . SER A 1 385 ? 23.127 0.269 -17.144 1.00 92.12 385 SER A C 1
ATOM 2996 O O . SER A 1 385 ? 23.157 1.010 -18.123 1.00 92.12 385 SER A O 1
ATOM 2998 N N . LEU A 1 386 ? 23.465 -1.023 -17.185 1.00 94.38 386 LEU A N 1
ATOM 2999 C CA . LEU A 1 386 ? 23.987 -1.683 -18.381 1.00 94.38 386 LEU A CA 1
ATOM 3000 C C . LEU A 1 386 ? 22.960 -1.671 -19.529 1.00 94.38 386 LEU A C 1
ATOM 3002 O O . LEU A 1 386 ? 23.290 -1.366 -20.668 1.00 94.38 386 LEU A O 1
ATOM 3006 N N . ILE A 1 387 ? 21.679 -1.910 -19.237 1.00 96.06 387 ILE A N 1
ATOM 3007 C CA . ILE A 1 387 ? 20.626 -1.849 -20.265 1.00 96.06 387 ILE A CA 1
ATOM 3008 C C . ILE A 1 387 ? 20.470 -0.429 -20.825 1.00 96.06 387 ILE A C 1
ATOM 3010 O O . ILE A 1 387 ? 20.304 -0.257 -22.032 1.00 96.06 387 ILE A O 1
ATOM 3014 N N . LYS A 1 388 ? 20.535 0.605 -19.976 1.00 95.19 388 LYS A N 1
ATOM 3015 C CA . LYS A 1 388 ? 20.479 2.000 -20.441 1.00 95.19 388 LYS A CA 1
ATOM 3016 C C . LYS A 1 388 ? 21.662 2.359 -21.330 1.00 95.19 388 LYS A C 1
ATOM 3018 O O . LYS A 1 388 ? 21.456 3.074 -22.306 1.00 95.19 388 LYS A O 1
ATOM 3023 N N . GLU A 1 389 ? 22.854 1.857 -21.019 1.00 94.81 389 GLU A N 1
ATOM 3024 C CA . GLU A 1 389 ? 24.042 1.998 -21.865 1.00 94.81 389 GLU A CA 1
ATOM 3025 C C . GLU A 1 389 ? 23.793 1.404 -23.258 1.00 94.81 389 GLU A C 1
ATOM 3027 O O . GLU A 1 389 ? 23.966 2.100 -24.256 1.00 94.81 389 GLU A O 1
ATOM 3032 N N . LYS A 1 390 ? 23.262 0.176 -23.337 1.00 96.12 390 LYS A N 1
ATOM 3033 C CA . LYS A 1 390 ? 22.931 -0.467 -24.621 1.00 96.12 390 LYS A CA 1
ATOM 3034 C C . LYS A 1 390 ? 21.858 0.264 -25.412 1.00 96.12 390 LYS A C 1
ATOM 3036 O O . LYS A 1 390 ? 21.999 0.444 -26.621 1.00 96.12 390 LYS A O 1
ATOM 3041 N N . ILE A 1 391 ? 20.817 0.760 -24.742 1.00 96.00 391 ILE A N 1
ATOM 3042 C CA . ILE A 1 391 ? 19.806 1.607 -25.387 1.00 96.00 391 ILE A CA 1
ATOM 3043 C C . ILE A 1 391 ? 20.472 2.869 -25.957 1.00 96.00 391 ILE A C 1
ATOM 3045 O O . ILE A 1 391 ? 20.288 3.177 -27.136 1.00 96.00 391 ILE A O 1
ATOM 3049 N N . ALA A 1 392 ? 21.282 3.567 -25.158 1.00 94.19 392 ALA A N 1
ATOM 3050 C CA . ALA A 1 392 ? 21.964 4.795 -25.561 1.00 94.19 392 ALA A CA 1
ATOM 3051 C C . ALA A 1 392 ? 22.984 4.578 -26.695 1.00 94.19 392 ALA A C 1
ATOM 3053 O O . ALA A 1 392 ? 23.145 5.461 -27.534 1.00 94.19 392 ALA A O 1
ATOM 3054 N N . ALA A 1 393 ? 23.613 3.400 -26.771 1.00 94.44 393 ALA A N 1
ATOM 3055 C CA . ALA A 1 393 ? 24.484 2.985 -27.874 1.00 94.44 393 ALA A CA 1
ATOM 3056 C C . ALA A 1 393 ? 23.708 2.578 -29.148 1.00 94.44 393 ALA A C 1
ATOM 3058 O O . ALA A 1 393 ? 24.272 2.492 -30.242 1.00 94.44 393 ALA A O 1
ATOM 3059 N N . GLY A 1 394 ? 22.390 2.372 -29.040 1.00 94.75 394 GLY A N 1
ATOM 3060 C CA . GLY A 1 394 ? 21.537 1.904 -30.133 1.00 94.75 394 GLY A CA 1
ATOM 3061 C C . GLY A 1 394 ? 21.577 0.387 -30.342 1.00 94.75 394 GLY A C 1
ATOM 3062 O O . GLY A 1 394 ? 21.048 -0.093 -31.345 1.00 94.75 394 GLY A O 1
ATOM 3063 N N . GLU A 1 395 ? 22.159 -0.363 -29.402 1.00 95.94 395 GLU A N 1
ATOM 3064 C CA . GLU A 1 395 ? 22.178 -1.832 -29.335 1.00 95.94 395 GLU A CA 1
ATOM 3065 C C . GLU A 1 395 ? 20.825 -2.363 -28.815 1.00 95.94 395 GLU A C 1
ATOM 3067 O O . GLU A 1 395 ? 20.725 -3.040 -27.791 1.00 95.94 395 GLU A O 1
ATOM 3072 N N . ILE A 1 396 ? 19.743 -2.001 -29.513 1.00 96.06 396 ILE A N 1
ATOM 3073 C CA . ILE A 1 396 ? 18.363 -2.246 -29.067 1.00 96.06 396 ILE A CA 1
ATOM 3074 C C . ILE A 1 396 ? 18.020 -3.734 -28.997 1.00 96.06 396 ILE A C 1
ATOM 3076 O O . ILE A 1 396 ? 17.325 -4.145 -28.075 1.00 96.06 396 ILE A O 1
ATOM 3080 N N . GLU A 1 397 ? 18.520 -4.551 -29.925 1.00 95.19 397 GLU A N 1
ATOM 3081 C CA . GLU A 1 397 ? 18.255 -5.997 -29.935 1.00 95.19 397 GLU A CA 1
ATOM 3082 C C . GLU A 1 397 ? 18.779 -6.663 -28.651 1.00 95.19 397 GLU A C 1
ATOM 3084 O O . GLU A 1 397 ? 18.061 -7.431 -28.009 1.00 95.19 397 GLU A O 1
ATOM 3089 N N . LEU A 1 398 ? 19.985 -6.284 -28.216 1.00 95.06 398 LEU A N 1
ATOM 3090 C CA . LEU A 1 398 ? 20.591 -6.780 -26.981 1.00 95.06 398 LEU A CA 1
ATOM 3091 C C . LEU A 1 398 ? 19.841 -6.270 -25.743 1.00 95.06 398 LEU A C 1
ATOM 3093 O O . LEU A 1 398 ? 19.496 -7.049 -24.854 1.00 95.06 398 LEU A O 1
ATOM 3097 N N . ALA A 1 399 ? 19.506 -4.974 -25.718 1.00 96.62 399 ALA A N 1
ATOM 3098 C CA . ALA A 1 399 ? 18.691 -4.398 -24.652 1.00 96.62 399 ALA A CA 1
ATOM 3099 C C . ALA A 1 399 ? 17.331 -5.109 -24.521 1.00 96.62 399 ALA A C 1
ATOM 3101 O O . ALA A 1 399 ? 16.890 -5.383 -23.406 1.00 96.62 399 ALA A O 1
ATOM 3102 N N . ASN A 1 400 ? 16.687 -5.448 -25.641 1.00 96.00 400 ASN A N 1
ATOM 3103 C CA . ASN A 1 400 ? 15.409 -6.153 -25.666 1.00 96.00 400 ASN A CA 1
ATOM 3104 C C . ASN A 1 400 ? 15.525 -7.576 -25.113 1.00 96.00 400 ASN A C 1
ATOM 3106 O O . ASN A 1 400 ? 14.705 -7.980 -24.286 1.00 96.00 400 ASN A O 1
ATOM 3110 N N . ALA A 1 401 ? 16.562 -8.314 -25.523 1.00 94.75 401 ALA A N 1
ATOM 3111 C CA . ALA A 1 401 ? 16.830 -9.660 -25.020 1.00 94.75 401 ALA A CA 1
ATOM 3112 C C . ALA A 1 401 ? 16.987 -9.661 -23.490 1.00 94.75 401 ALA A C 1
ATOM 3114 O O . ALA A 1 401 ? 16.384 -10.471 -22.792 1.00 94.75 401 ALA A O 1
ATOM 3115 N N . TRP A 1 402 ? 17.723 -8.690 -22.953 1.00 96.06 402 TRP A N 1
ATOM 3116 C CA . TRP A 1 402 ? 17.956 -8.541 -21.514 1.00 96.06 402 TRP A CA 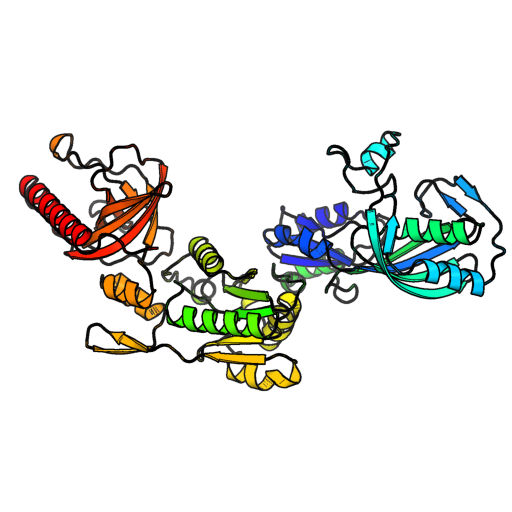1
ATOM 3117 C C . TRP A 1 402 ? 16.746 -7.996 -20.745 1.00 96.06 402 TRP A C 1
ATOM 3119 O O . TRP A 1 402 ? 16.556 -8.289 -19.562 1.00 96.06 402 TRP A O 1
ATOM 3129 N N . LEU A 1 403 ? 15.894 -7.210 -21.400 1.00 95.00 403 LEU A N 1
ATOM 3130 C CA . LEU A 1 403 ? 14.618 -6.763 -20.844 1.00 95.00 403 LEU A CA 1
ATOM 3131 C C . LEU A 1 403 ? 13.543 -7.858 -20.862 1.00 95.00 403 LEU A C 1
ATOM 3133 O O . LEU A 1 403 ? 12.538 -7.706 -20.164 1.00 95.00 403 LEU A O 1
ATOM 3137 N N . GLY A 1 404 ? 13.729 -8.911 -21.663 1.00 92.69 404 GLY A N 1
ATOM 3138 C CA . GLY A 1 404 ? 12.718 -9.931 -21.948 1.00 92.69 404 GLY A CA 1
ATOM 3139 C C . GLY A 1 404 ? 11.527 -9.404 -22.759 1.00 92.69 404 GLY A C 1
ATOM 3140 O O . GLY A 1 404 ? 10.474 -10.025 -22.752 1.00 92.69 404 GLY A O 1
ATOM 3141 N N . ARG A 1 405 ? 11.656 -8.231 -23.397 1.00 92.38 405 ARG A N 1
ATOM 3142 C CA . ARG A 1 405 ? 10.614 -7.574 -24.212 1.00 92.38 405 ARG A CA 1
ATOM 3143 C C . ARG A 1 405 ? 11.218 -6.449 -25.051 1.00 92.38 405 ARG A C 1
ATOM 3145 O O . ARG A 1 405 ? 12.333 -6.005 -24.786 1.00 92.38 405 ARG A O 1
ATOM 3152 N N . CYS A 1 406 ? 10.424 -5.874 -25.950 1.00 93.62 406 CYS A N 1
ATOM 3153 C CA . CYS A 1 406 ? 10.819 -4.660 -26.663 1.00 93.62 406 CYS A CA 1
ATOM 3154 C C . CYS A 1 406 ? 10.881 -3.429 -25.737 1.00 93.62 406 CYS A C 1
ATOM 3156 O O . CYS A 1 406 ? 9.936 -3.121 -25.000 1.00 93.62 406 CYS A O 1
ATOM 3158 N N . PHE A 1 407 ? 11.980 -2.679 -25.811 1.00 95.31 407 PHE A N 1
ATOM 3159 C CA . PHE A 1 407 ? 12.066 -1.328 -25.279 1.00 95.31 407 PHE A CA 1
ATOM 3160 C C . PHE A 1 407 ? 11.091 -0.427 -26.037 1.00 95.31 407 PHE A C 1
ATOM 3162 O O . PHE A 1 407 ? 11.044 -0.436 -27.266 1.00 95.31 407 PHE A O 1
ATOM 3169 N N . SER A 1 408 ? 10.313 0.365 -25.302 1.00 93.31 408 SER A N 1
ATOM 3170 C CA . SER A 1 408 ? 9.211 1.127 -25.879 1.00 93.31 408 SER A CA 1
ATOM 3171 C C . SER A 1 408 ? 9.183 2.564 -25.387 1.00 93.31 408 SER A C 1
ATOM 3173 O O . SER A 1 408 ? 9.371 2.791 -24.190 1.00 93.31 408 SER A O 1
ATOM 3175 N N . VAL A 1 409 ? 8.832 3.509 -26.258 1.00 91.62 409 VAL A N 1
ATOM 3176 C CA . VAL A 1 409 ? 8.508 4.900 -25.907 1.00 91.62 409 VAL A CA 1
ATOM 3177 C C . VAL A 1 409 ? 7.024 5.154 -26.118 1.00 91.62 409 VAL A C 1
ATOM 3179 O O . VAL A 1 409 ? 6.494 4.880 -27.186 1.00 91.62 409 VAL A O 1
ATOM 3182 N N . ALA A 1 410 ? 6.357 5.691 -25.098 1.00 87.19 410 ALA A N 1
ATOM 3183 C CA . ALA A 1 410 ? 4.974 6.136 -25.192 1.00 87.19 410 ALA A CA 1
ATOM 3184 C C . ALA A 1 410 ? 4.903 7.664 -25.137 1.00 87.19 410 ALA A C 1
ATOM 3186 O O . ALA A 1 410 ? 5.697 8.301 -24.440 1.00 87.19 410 ALA A O 1
ATOM 3187 N N . GLY A 1 411 ? 3.945 8.241 -25.854 1.00 82.00 411 GLY A N 1
ATOM 3188 C CA . GLY A 1 411 ? 3.728 9.682 -25.876 1.00 82.00 411 GLY A CA 1
ATOM 3189 C C . GLY A 1 411 ? 2.488 10.065 -26.671 1.00 82.00 411 GLY A C 1
ATOM 3190 O O . GLY A 1 411 ? 1.927 9.254 -27.408 1.00 82.00 411 GLY A O 1
ATOM 3191 N N . ALA A 1 412 ? 2.045 11.308 -26.494 1.00 82.50 412 ALA A N 1
ATOM 3192 C CA . ALA A 1 412 ? 1.004 11.880 -27.338 1.00 82.50 412 ALA A CA 1
ATOM 3193 C C . ALA A 1 412 ? 1.591 12.243 -28.706 1.00 82.50 412 ALA A C 1
ATOM 3195 O O . ALA A 1 412 ? 2.701 12.783 -28.782 1.00 82.50 412 ALA A O 1
ATOM 3196 N N . VAL A 1 413 ? 0.829 11.976 -29.763 1.00 82.56 413 VAL A N 1
ATOM 3197 C CA . VAL A 1 413 ? 1.177 12.394 -31.118 1.00 82.56 413 VAL A CA 1
ATOM 3198 C C . VAL A 1 413 ? 0.937 13.893 -31.255 1.00 82.56 413 VAL A C 1
ATOM 3200 O O . VAL A 1 413 ? -0.179 14.384 -31.060 1.00 82.56 413 VAL A O 1
ATOM 3203 N N . ILE A 1 414 ? 1.993 14.625 -31.598 1.00 78.69 414 ILE A N 1
ATOM 3204 C CA . ILE A 1 414 ? 1.957 16.073 -31.811 1.00 78.69 414 ILE A CA 1
ATOM 3205 C C . ILE A 1 414 ? 2.063 16.420 -33.295 1.00 78.69 414 ILE A C 1
ATOM 3207 O O . ILE A 1 414 ? 2.562 15.643 -34.111 1.00 78.69 414 ILE A O 1
ATOM 3211 N N . HIS A 1 415 ? 1.619 17.628 -33.638 1.00 69.88 415 HIS A N 1
ATOM 3212 C CA . HIS A 1 415 ? 1.846 18.187 -34.963 1.00 69.88 415 HIS A CA 1
ATOM 3213 C C . HIS A 1 415 ? 3.348 18.423 -35.173 1.00 69.88 415 HIS A C 1
ATOM 3215 O O . HIS A 1 415 ? 3.960 19.238 -34.483 1.00 69.88 415 HIS A O 1
ATOM 3221 N N . GLY A 1 416 ? 3.938 17.710 -36.130 1.00 62.28 416 GLY A N 1
ATOM 3222 C CA . GLY A 1 416 ? 5.260 18.029 -36.668 1.00 62.28 416 GLY A CA 1
ATOM 3223 C C . GLY A 1 416 ? 5.178 19.038 -37.813 1.00 62.28 416 GLY A C 1
ATOM 3224 O O . GLY A 1 416 ? 4.113 19.262 -38.394 1.00 62.28 416 GLY A O 1
ATOM 3225 N N . ARG A 1 417 ? 6.320 19.629 -38.190 1.00 53.22 417 ARG A N 1
ATOM 3226 C CA . ARG A 1 417 ? 6.429 20.339 -39.474 1.00 53.22 417 ARG A CA 1
ATOM 3227 C C . ARG A 1 417 ? 6.259 19.303 -40.588 1.00 53.22 417 ARG A C 1
ATOM 3229 O O . ARG A 1 417 ? 7.043 18.364 -40.653 1.00 53.22 417 ARG A O 1
ATOM 3236 N N . ARG A 1 418 ? 5.266 19.478 -41.468 1.00 51.84 418 ARG A N 1
ATOM 3237 C CA . ARG A 1 418 ? 5.100 18.682 -42.698 1.00 51.84 418 ARG A CA 1
ATOM 3238 C C . ARG A 1 418 ? 6.254 18.981 -43.667 1.00 51.84 418 ARG A C 1
ATOM 3240 O O . ARG A 1 418 ? 6.077 19.709 -44.642 1.00 51.84 418 ARG A O 1
ATOM 3247 N N . PHE A 1 419 ? 7.458 18.487 -43.389 1.00 42.09 419 PHE A N 1
ATOM 3248 C CA . PHE A 1 419 ? 8.569 18.586 -44.331 1.00 42.09 419 PHE A CA 1
ATOM 3249 C C . PHE A 1 419 ? 8.283 17.658 -45.519 1.00 42.09 419 PHE A C 1
ATOM 3251 O O . PHE A 1 419 ? 8.383 16.443 -45.394 1.00 42.09 419 PHE A O 1
ATOM 3258 N N . GLY A 1 420 ? 7.902 18.233 -46.667 1.00 41.38 420 GLY A N 1
ATOM 3259 C CA . GLY A 1 420 ? 7.808 17.496 -47.936 1.00 41.38 420 GLY A CA 1
ATOM 3260 C C . GLY A 1 420 ? 6.584 17.753 -48.818 1.00 41.38 420 GLY A C 1
ATOM 3261 O O . GLY A 1 420 ? 6.553 17.245 -49.938 1.00 41.38 420 GLY A O 1
ATOM 3262 N N . GLY A 1 421 ? 5.592 18.534 -48.371 1.00 45.16 421 GLY A N 1
ATOM 3263 C CA . GLY A 1 421 ? 4.382 18.795 -49.165 1.00 45.16 421 GLY A CA 1
ATOM 3264 C C . GLY A 1 421 ? 3.668 17.508 -49.639 1.00 45.16 421 GLY A C 1
ATOM 3265 O O . GLY A 1 421 ? 3.889 16.434 -49.078 1.00 45.16 421 GLY A O 1
ATOM 3266 N N . PRO A 1 422 ? 2.829 17.577 -50.689 1.00 45.12 422 PRO A N 1
ATOM 3267 C CA . PRO A 1 422 ? 2.147 16.412 -51.273 1.00 45.12 422 PRO A CA 1
ATOM 3268 C C . PRO A 1 422 ? 3.088 15.347 -51.877 1.00 45.12 422 PRO A C 1
ATOM 3270 O O . PRO A 1 422 ? 2.656 14.235 -52.155 1.00 45.12 422 PRO A O 1
ATOM 3273 N N . LEU A 1 423 ? 4.372 15.668 -52.093 1.00 39.88 423 LEU A N 1
ATOM 3274 C CA . LEU A 1 423 ? 5.316 14.869 -52.893 1.00 39.88 423 LEU A CA 1
ATOM 3275 C C . LEU A 1 423 ? 5.958 13.683 -52.138 1.00 39.88 423 LEU A C 1
ATOM 3277 O O . LEU A 1 423 ? 6.548 12.788 -52.760 1.00 39.88 423 LEU A O 1
ATOM 3281 N N . LEU A 1 424 ? 5.880 13.711 -50.802 1.00 51.62 424 LEU A N 1
ATOM 3282 C CA . LEU A 1 424 ? 6.477 12.737 -49.879 1.00 51.62 424 LEU A CA 1
ATOM 3283 C C . LEU A 1 424 ? 5.443 11.932 -49.076 1.00 51.62 424 LEU A C 1
ATOM 3285 O O . LEU A 1 424 ? 5.876 11.094 -48.306 1.00 51.62 424 LEU A O 1
ATOM 3289 N N . SER A 1 425 ? 4.138 12.191 -49.250 1.00 48.25 425 SER A N 1
ATOM 3290 C CA . SER A 1 425 ? 2.943 11.512 -48.691 1.00 48.25 425 SER A CA 1
ATOM 3291 C C . SER A 1 425 ? 3.160 10.357 -47.686 1.00 48.25 425 SER A C 1
ATOM 3293 O O . SER A 1 425 ? 2.691 9.240 -47.905 1.00 48.25 425 SER A O 1
ATOM 3295 N N . PHE A 1 426 ? 3.833 10.616 -46.567 1.00 54.03 426 PHE A N 1
ATOM 3296 C CA . PHE A 1 426 ? 3.975 9.672 -45.464 1.00 54.03 426 PHE A CA 1
ATOM 3297 C C . PHE A 1 426 ? 3.372 10.329 -44.221 1.00 54.03 426 PHE A C 1
ATOM 3299 O O . PHE A 1 426 ? 3.903 11.346 -43.767 1.00 54.03 426 PHE A O 1
ATOM 3306 N N . PRO A 1 427 ? 2.259 9.814 -43.668 1.00 58.62 427 PRO A N 1
ATOM 3307 C CA . PRO A 1 427 ? 1.788 10.271 -42.371 1.00 58.62 427 PRO A CA 1
ATOM 3308 C C . PRO A 1 427 ? 2.853 9.904 -41.331 1.00 58.62 427 PRO A C 1
ATOM 3310 O O . PRO A 1 427 ? 3.185 8.728 -41.150 1.00 58.62 427 PRO A O 1
ATOM 3313 N N . THR A 1 428 ? 3.442 10.917 -40.696 1.00 66.19 428 THR A N 1
ATOM 3314 C CA . THR A 1 428 ? 4.426 10.738 -39.629 1.00 66.19 428 THR A CA 1
ATOM 3315 C C . THR A 1 428 ? 3.877 11.242 -38.301 1.00 66.19 428 THR A C 1
ATOM 3317 O O . THR A 1 428 ? 3.364 12.357 -38.177 1.00 66.19 428 THR A O 1
ATOM 3320 N N . ALA A 1 429 ? 3.976 10.395 -37.282 1.00 76.44 429 ALA A N 1
ATOM 3321 C CA . ALA A 1 429 ? 3.604 10.717 -35.917 1.00 76.44 429 ALA A CA 1
ATOM 3322 C C . ALA A 1 429 ? 4.846 11.195 -35.160 1.00 76.44 429 ALA A C 1
ATOM 3324 O O . ALA A 1 429 ? 5.803 10.438 -34.985 1.00 76.44 429 ALA A O 1
ATOM 3325 N N . ASN A 1 430 ? 4.835 12.449 -34.708 1.00 80.56 430 ASN A N 1
ATOM 3326 C CA . ASN A 1 430 ? 5.885 12.985 -33.845 1.00 80.56 430 ASN A CA 1
ATOM 3327 C C . ASN A 1 430 ? 5.513 12.692 -32.395 1.00 80.56 430 ASN A C 1
ATOM 3329 O O . ASN A 1 430 ? 4.403 13.002 -31.962 1.00 80.56 430 ASN A O 1
ATOM 3333 N N . ILE A 1 431 ? 6.435 12.095 -31.652 1.00 81.19 431 ILE A N 1
ATOM 3334 C CA . ILE A 1 431 ? 6.199 11.606 -30.299 1.00 81.19 431 ILE A CA 1
ATOM 3335 C C . ILE A 1 431 ? 7.105 12.372 -29.361 1.00 81.19 431 ILE A C 1
ATOM 3337 O O . ILE A 1 431 ? 8.327 12.371 -29.516 1.00 81.19 431 ILE A O 1
ATOM 3341 N N . ARG A 1 432 ? 6.499 12.987 -28.346 1.00 80.38 432 ARG A N 1
ATOM 3342 C CA . ARG A 1 432 ? 7.238 13.514 -27.204 1.00 80.38 432 ARG A CA 1
ATOM 3343 C C . ARG A 1 432 ? 7.380 12.401 -26.160 1.00 80.38 432 ARG A C 1
ATOM 3345 O O . ARG A 1 432 ? 6.355 11.991 -25.609 1.00 80.38 432 ARG A O 1
ATOM 3352 N N . PRO A 1 433 ? 8.600 11.903 -25.886 1.00 78.44 433 PRO A N 1
ATOM 3353 C CA . PRO A 1 433 ? 8.813 10.902 -24.849 1.00 78.44 433 PRO A CA 1
ATOM 3354 C C . PRO A 1 433 ? 8.393 11.431 -23.479 1.00 78.44 433 PRO A C 1
ATOM 3356 O O . PRO A 1 433 ? 8.483 12.632 -23.214 1.00 78.44 433 PRO A O 1
ATOM 3359 N N . THR A 1 434 ? 7.999 10.524 -22.587 1.00 77.69 434 THR A N 1
ATOM 3360 C CA . THR A 1 434 ? 7.874 10.840 -21.161 1.00 77.69 434 THR A CA 1
ATOM 3361 C C . THR A 1 434 ? 9.184 11.431 -20.637 1.00 77.69 434 THR A C 1
ATOM 3363 O O . THR A 1 434 ? 10.267 10.918 -20.926 1.00 77.69 434 THR A O 1
ATOM 3366 N N . GLU A 1 435 ? 9.083 12.500 -19.852 1.00 79.00 435 GLU A N 1
ATOM 3367 C CA . GLU A 1 435 ? 10.236 13.142 -19.226 1.00 79.00 435 GLU A CA 1
ATOM 3368 C C . GLU A 1 435 ? 11.056 12.143 -18.389 1.00 79.00 435 GLU A C 1
ATOM 3370 O O . GLU A 1 435 ? 10.510 11.251 -17.736 1.00 79.00 435 GLU A O 1
ATOM 3375 N N . GLY A 1 436 ? 12.385 12.268 -18.441 1.00 82.69 436 GLY A N 1
ATOM 3376 C CA . GLY A 1 436 ? 13.304 11.383 -17.724 1.00 82.69 436 GLY A CA 1
ATOM 3377 C C . GLY A 1 436 ? 13.433 9.977 -18.317 1.00 82.69 436 GLY A C 1
ATOM 3378 O O . GLY A 1 436 ? 14.086 9.129 -17.713 1.00 82.69 436 GLY A O 1
ATOM 3379 N N . LYS A 1 437 ? 12.843 9.685 -19.482 1.00 88.06 437 LYS A N 1
ATOM 3380 C CA . LYS A 1 437 ? 13.037 8.398 -20.159 1.00 88.06 437 LYS A CA 1
ATOM 3381 C C . LYS A 1 437 ? 14.385 8.346 -20.879 1.00 88.06 437 LYS A C 1
ATOM 3383 O O . LYS A 1 437 ? 14.799 9.321 -21.499 1.00 88.06 437 LYS A O 1
ATOM 3388 N N . VAL A 1 438 ? 15.058 7.198 -20.830 1.00 91.44 438 VAL A N 1
ATOM 3389 C CA . VAL A 1 438 ? 16.221 6.925 -21.685 1.00 91.44 438 VAL A CA 1
ATOM 3390 C C . VAL A 1 438 ? 15.796 6.952 -23.153 1.00 91.44 438 VAL A C 1
ATOM 3392 O O . VAL A 1 438 ? 14.744 6.425 -23.513 1.00 91.44 438 VAL A O 1
ATOM 3395 N N . ILE A 1 439 ? 16.605 7.584 -23.996 1.00 90.75 439 ILE A N 1
ATOM 3396 C CA . ILE A 1 439 ? 16.347 7.716 -25.428 1.00 90.75 439 ILE A CA 1
ATOM 3397 C C . ILE A 1 439 ? 17.414 6.912 -26.175 1.00 90.75 439 ILE A C 1
ATOM 3399 O O . ILE A 1 439 ? 18.587 7.000 -25.805 1.00 90.75 439 ILE A O 1
ATOM 3403 N N . PRO A 1 440 ? 17.040 6.111 -27.188 1.00 94.06 440 PRO A N 1
ATOM 3404 C CA . PRO A 1 440 ? 18.013 5.351 -27.956 1.00 94.06 440 PRO A CA 1
ATOM 3405 C C . PRO A 1 440 ? 18.909 6.264 -28.800 1.00 94.06 440 PRO A C 1
ATOM 3407 O O . PRO A 1 440 ? 18.561 7.417 -29.065 1.00 94.06 440 PRO A O 1
ATOM 3410 N N . ALA A 1 441 ? 20.049 5.737 -29.258 1.00 94.06 441 ALA A N 1
ATOM 3411 C CA . ALA A 1 441 ? 20.967 6.467 -30.135 1.00 94.06 441 ALA A CA 1
ATOM 3412 C C . ALA A 1 441 ? 20.244 7.120 -31.326 1.00 94.06 441 ALA A C 1
ATOM 3414 O O . ALA A 1 441 ? 19.284 6.572 -31.876 1.00 94.06 441 ALA A O 1
ATOM 3415 N N . LEU A 1 442 ? 20.755 8.252 -31.809 1.00 93.75 442 LEU A N 1
ATOM 3416 C CA . LEU A 1 442 ? 20.209 8.874 -33.014 1.00 93.75 442 LEU A CA 1
ATOM 3417 C C . LEU A 1 442 ? 20.330 7.914 -34.213 1.00 93.75 442 LEU A C 1
ATOM 3419 O O . LEU A 1 442 ? 21.373 7.281 -34.442 1.00 93.75 442 LEU A O 1
ATOM 3423 N N . GLY A 1 443 ? 19.258 7.789 -34.993 1.00 94.00 443 GLY A N 1
ATOM 3424 C CA . GLY A 1 443 ? 19.206 6.823 -36.087 1.00 94.00 443 GLY A CA 1
ATOM 3425 C C . GLY A 1 443 ? 17.802 6.494 -36.571 1.00 94.00 443 GLY A C 1
ATOM 3426 O O . GLY A 1 443 ? 16.829 7.139 -36.192 1.00 94.00 443 GLY A O 1
ATOM 3427 N N . VAL A 1 444 ? 17.724 5.489 -37.440 1.00 95.12 444 VAL A N 1
ATOM 3428 C CA . VAL A 1 444 ? 16.472 4.929 -37.958 1.00 95.12 444 VAL A CA 1
ATOM 3429 C C . VAL A 1 444 ? 16.347 3.485 -37.498 1.00 95.12 444 VAL A C 1
ATOM 3431 O O . VAL A 1 444 ? 17.319 2.728 -37.546 1.00 95.12 444 VAL A O 1
ATOM 3434 N N . TYR A 1 445 ? 15.150 3.124 -37.051 1.00 96.50 445 TYR A N 1
ATOM 3435 C CA . TYR A 1 445 ? 14.835 1.856 -36.412 1.00 96.50 445 TYR A CA 1
ATOM 3436 C C . TYR A 1 445 ? 13.642 1.183 -37.087 1.00 96.50 445 TYR A C 1
ATOM 3438 O O . TYR A 1 445 ? 12.699 1.860 -37.500 1.00 96.50 445 TYR A O 1
ATOM 3446 N N . VAL A 1 446 ? 13.667 -0.150 -37.130 1.00 96.06 446 VAL A N 1
ATOM 3447 C CA . VAL A 1 446 ? 12.451 -0.956 -37.278 1.00 96.06 446 VAL A CA 1
ATOM 3448 C C . VAL A 1 446 ? 11.707 -0.901 -35.953 1.00 96.06 446 VAL A C 1
ATOM 3450 O O . VAL A 1 446 ? 12.290 -1.167 -34.894 1.00 96.06 446 VAL A O 1
ATOM 3453 N N . SER A 1 447 ? 10.430 -0.553 -36.016 1.00 95.31 447 SER A N 1
ATOM 3454 C CA . SER A 1 447 ? 9.578 -0.389 -34.848 1.00 95.31 447 SER A CA 1
ATOM 3455 C C . SER A 1 447 ? 8.200 -1.015 -35.047 1.00 95.31 447 SER A C 1
ATOM 3457 O O . SER A 1 447 ? 7.817 -1.409 -36.152 1.00 95.31 447 SER A O 1
ATOM 3459 N N . ARG A 1 448 ? 7.452 -1.128 -33.949 1.00 93.19 448 ARG A N 1
ATOM 3460 C CA . ARG A 1 448 ? 6.012 -1.401 -33.965 1.00 93.19 448 ARG A CA 1
ATOM 3461 C C . ARG A 1 448 ? 5.283 -0.305 -33.209 1.00 93.19 448 ARG A C 1
ATOM 3463 O O . ARG A 1 448 ? 5.770 0.144 -32.176 1.00 93.19 448 ARG A O 1
ATOM 3470 N N . VAL A 1 449 ? 4.119 0.101 -33.695 1.00 91.69 449 VAL A N 1
ATOM 3471 C CA . VAL A 1 449 ? 3.234 1.039 -33.004 1.00 91.69 449 VAL A CA 1
ATOM 3472 C C . VAL A 1 449 ? 2.035 0.286 -32.465 1.00 91.69 449 VAL A C 1
ATOM 3474 O O . VAL A 1 449 ? 1.300 -0.330 -33.229 1.00 91.69 449 VAL A O 1
ATOM 3477 N N . PHE A 1 450 ? 1.836 0.350 -31.154 1.00 90.19 450 PHE A N 1
ATOM 3478 C CA . PHE A 1 450 ? 0.605 -0.084 -30.516 1.00 90.19 450 PHE A CA 1
ATOM 3479 C C . PHE A 1 450 ? -0.369 1.091 -30.454 1.00 90.19 450 PHE A C 1
ATOM 3481 O O . PHE A 1 450 ? -0.072 2.122 -29.834 1.00 90.19 450 PHE A O 1
ATOM 3488 N N . LEU A 1 451 ? -1.518 0.911 -31.098 1.00 86.31 451 LEU A N 1
ATOM 3489 C CA . LEU A 1 451 ? -2.586 1.889 -31.204 1.00 86.31 451 LEU A CA 1
ATOM 3490 C C . LEU A 1 451 ? -3.942 1.180 -31.122 1.00 86.31 451 LEU A C 1
ATOM 3492 O O . LEU A 1 451 ? -4.195 0.261 -31.894 1.00 86.31 451 LEU A O 1
ATOM 3496 N N . ASP A 1 452 ? -4.789 1.596 -30.178 1.00 83.94 452 ASP A N 1
ATOM 3497 C CA . ASP A 1 452 ? -6.154 1.080 -29.981 1.00 83.94 452 ASP A CA 1
ATOM 3498 C C . ASP A 1 452 ? -6.275 -0.457 -29.979 1.00 83.94 452 ASP A C 1
ATOM 3500 O O . ASP A 1 452 ? -7.207 -1.038 -30.527 1.00 83.94 452 ASP A O 1
ATOM 3504 N N . GLY A 1 453 ? -5.317 -1.141 -29.345 1.00 84.44 453 GLY A N 1
ATOM 3505 C CA . GLY A 1 453 ? -5.308 -2.606 -29.255 1.00 84.44 453 GLY A CA 1
ATOM 3506 C C . GLY A 1 453 ? -4.675 -3.318 -30.453 1.00 84.44 453 GLY A C 1
ATOM 3507 O O . GLY A 1 453 ? -4.552 -4.540 -30.427 1.00 84.44 453 GLY A O 1
ATOM 3508 N N . VAL A 1 454 ? -4.240 -2.580 -31.475 1.00 86.69 454 VAL A N 1
ATOM 3509 C CA . VAL A 1 454 ? -3.648 -3.122 -32.701 1.00 86.69 454 VAL A CA 1
ATOM 3510 C C . VAL A 1 454 ? -2.163 -2.765 -32.778 1.00 86.69 454 VAL A C 1
ATOM 3512 O O . VAL A 1 454 ? -1.752 -1.647 -32.460 1.00 86.69 454 VAL A O 1
ATOM 3515 N N . LEU A 1 455 ? -1.342 -3.731 -33.199 1.00 89.75 455 LEU A N 1
ATOM 3516 C CA . LEU A 1 455 ? 0.079 -3.536 -33.485 1.00 89.75 455 LEU A CA 1
ATOM 3517 C C . LEU A 1 455 ? 0.293 -3.324 -34.983 1.00 89.75 455 LEU A C 1
ATOM 3519 O O . LEU A 1 455 ? -0.035 -4.190 -35.790 1.00 89.75 455 LEU A O 1
ATOM 3523 N N . TYR A 1 456 ? 0.923 -2.208 -35.331 1.00 89.88 456 TYR A N 1
ATOM 3524 C CA . TYR A 1 456 ? 1.313 -1.872 -36.696 1.00 89.88 456 TYR A CA 1
ATOM 3525 C C . TYR A 1 456 ? 2.830 -1.884 -36.839 1.00 89.88 456 TYR A C 1
ATOM 3527 O O . TYR A 1 456 ? 3.546 -1.439 -35.943 1.00 89.88 456 TYR A O 1
ATOM 3535 N N . TRP A 1 457 ? 3.337 -2.346 -37.978 1.00 91.81 457 TRP A N 1
ATOM 3536 C CA . TRP A 1 457 ? 4.752 -2.191 -38.314 1.00 91.81 457 TRP A CA 1
ATOM 3537 C C . TRP A 1 457 ? 5.072 -0.737 -38.632 1.00 91.81 457 TRP A C 1
ATOM 3539 O O . TRP A 1 457 ? 4.242 -0.015 -39.180 1.00 91.81 457 TRP A O 1
ATOM 3549 N N . ALA A 1 458 ? 6.279 -0.298 -38.294 1.00 91.75 458 ALA A N 1
ATOM 3550 C CA . ALA A 1 458 ? 6.681 1.079 -38.501 1.00 91.75 458 ALA A CA 1
ATOM 3551 C C . ALA A 1 458 ? 8.188 1.240 -38.717 1.00 91.75 458 ALA A C 1
ATOM 3553 O O . ALA A 1 458 ? 9.003 0.354 -38.443 1.00 91.75 458 ALA A O 1
ATOM 3554 N N . VAL A 1 459 ? 8.540 2.418 -39.227 1.00 93.44 459 VAL A N 1
ATOM 3555 C CA . VAL A 1 459 ? 9.909 2.928 -39.278 1.00 93.44 459 VAL A CA 1
ATOM 3556 C C . VAL A 1 459 ? 9.976 4.158 -38.386 1.00 93.44 459 VAL A C 1
ATOM 3558 O O . VAL A 1 459 ? 9.247 5.124 -38.606 1.00 93.44 459 VAL A O 1
ATOM 3561 N N . THR A 1 460 ? 10.859 4.146 -37.390 1.00 93.19 460 THR A N 1
ATOM 3562 C CA . THR A 1 460 ? 11.017 5.263 -36.450 1.00 93.19 460 THR A CA 1
ATOM 3563 C C . THR A 1 460 ? 12.374 5.926 -36.616 1.00 93.19 460 THR A C 1
ATOM 3565 O O . THR A 1 460 ? 13.414 5.279 -36.510 1.00 93.19 460 THR A O 1
ATOM 3568 N N . SER A 1 461 ? 12.372 7.237 -36.836 1.00 92.44 461 SER A N 1
ATOM 3569 C CA . SER A 1 461 ? 13.553 8.089 -36.798 1.00 92.44 461 SER A CA 1
ATOM 3570 C C . SER A 1 461 ? 13.675 8.776 -35.440 1.00 92.44 461 SER A C 1
ATOM 3572 O O . SER A 1 461 ? 12.722 9.366 -34.937 1.00 92.44 461 SER A O 1
ATOM 3574 N N . VAL A 1 462 ? 14.865 8.707 -34.849 1.00 91.44 462 VAL A N 1
ATOM 3575 C CA . VAL A 1 462 ? 15.220 9.392 -33.603 1.00 91.44 462 VAL A CA 1
ATOM 3576 C C . VAL A 1 462 ? 16.261 10.451 -33.931 1.00 91.44 462 VAL A C 1
ATOM 3578 O O . VAL A 1 462 ? 17.332 10.134 -34.468 1.00 91.44 462 VAL A O 1
ATOM 3581 N N . GLY A 1 463 ? 15.953 11.716 -33.640 1.00 85.12 463 GLY A N 1
ATOM 3582 C CA . GLY A 1 463 ? 16.805 12.827 -34.040 1.00 85.12 463 GLY A CA 1
ATOM 3583 C C . GLY A 1 463 ? 16.712 14.109 -33.244 1.00 85.12 463 GLY A C 1
ATOM 3584 O O . GLY A 1 463 ? 15.813 14.295 -32.442 1.00 85.12 463 GLY A O 1
ATOM 3585 N N . THR A 1 464 ? 17.663 15.011 -33.471 1.00 72.81 464 THR A N 1
ATOM 3586 C CA . THR A 1 464 ? 17.664 16.366 -32.912 1.00 72.81 464 THR A CA 1
ATOM 3587 C C . THR A 1 464 ? 17.356 17.367 -34.021 1.00 72.81 464 THR A C 1
ATOM 358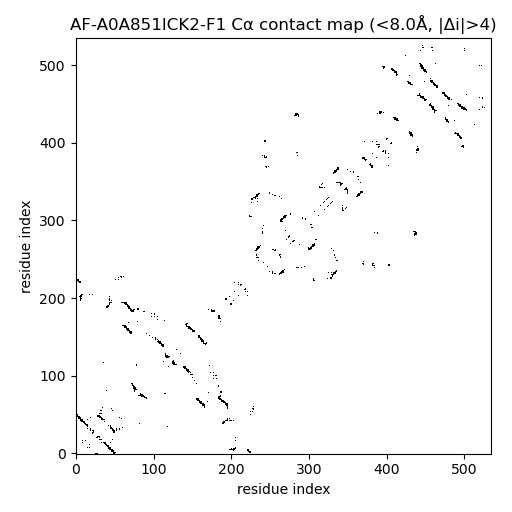9 O O . THR A 1 464 ? 17.766 17.180 -35.167 1.00 72.81 464 THR A O 1
ATOM 3592 N N . ASN A 1 465 ? 16.599 18.420 -33.710 1.00 57.62 465 ASN A N 1
ATOM 3593 C CA . ASN A 1 465 ? 16.353 19.499 -34.663 1.00 57.62 465 ASN A CA 1
ATOM 3594 C C . ASN A 1 465 ? 17.532 20.490 -34.610 1.00 57.62 465 ASN A C 1
ATOM 3596 O O . ASN A 1 465 ? 17.757 21.057 -33.550 1.00 57.62 465 ASN A O 1
ATOM 3600 N N . PRO A 1 466 ? 18.302 20.715 -35.687 1.00 44.22 466 PRO A N 1
ATOM 3601 C CA . PRO A 1 466 ? 19.497 21.559 -35.626 1.00 44.22 466 PRO A CA 1
ATOM 3602 C C . PRO A 1 466 ? 19.234 23.080 -35.646 1.00 44.22 466 PRO A C 1
ATOM 3604 O O . PRO A 1 466 ? 20.194 23.837 -35.571 1.00 44.22 466 PRO A O 1
ATOM 3607 N N . THR A 1 467 ? 17.987 23.559 -35.790 1.00 40.72 467 THR A N 1
ATOM 3608 C CA . THR A 1 467 ? 17.707 24.971 -36.159 1.00 40.72 467 THR A CA 1
ATOM 3609 C C . THR A 1 467 ? 17.210 25.913 -35.051 1.00 40.72 467 THR A C 1
ATOM 3611 O O . THR A 1 467 ? 16.809 27.029 -35.370 1.00 40.72 467 THR A O 1
ATOM 3614 N N . ILE A 1 468 ? 17.212 25.532 -33.772 1.00 34.34 468 ILE A N 1
ATOM 3615 C CA . ILE A 1 468 ? 16.868 26.443 -32.659 1.00 34.34 468 ILE A CA 1
ATOM 3616 C C . ILE A 1 468 ? 17.902 26.244 -31.535 1.00 34.34 468 ILE A C 1
ATOM 3618 O O . ILE A 1 468 ? 18.470 25.164 -31.409 1.00 34.34 468 ILE A O 1
ATOM 3622 N N . SER A 1 469 ? 18.224 27.325 -30.824 1.00 32.09 469 SER A N 1
ATOM 3623 C CA . SER A 1 469 ? 19.281 27.502 -29.810 1.00 32.09 469 SER A CA 1
ATOM 3624 C C . SER A 1 469 ? 19.422 26.382 -28.760 1.00 32.09 469 SER A C 1
ATOM 3626 O O . SER A 1 469 ? 18.509 25.586 -28.564 1.00 32.09 469 SER A O 1
ATOM 3628 N N . GLU A 1 470 ? 20.584 26.351 -28.087 1.00 35.81 470 GLU A N 1
ATOM 3629 C CA . GLU A 1 470 ? 21.004 25.394 -27.043 1.00 35.81 470 GLU A CA 1
ATOM 3630 C C . GLU A 1 470 ? 19.848 24.812 -26.204 1.00 35.81 470 GLU A C 1
ATOM 3632 O O . GLU A 1 470 ? 19.094 25.543 -25.564 1.00 35.81 470 GLU A O 1
ATOM 3637 N N . GLY A 1 471 ? 19.724 23.475 -26.217 1.00 46.28 471 GLY A N 1
ATOM 3638 C CA . GLY A 1 471 ? 18.681 22.728 -25.496 1.00 46.28 471 GLY A CA 1
ATOM 3639 C C . GLY A 1 471 ? 17.702 21.916 -26.363 1.00 46.28 471 GLY A C 1
ATOM 3640 O O . GLY A 1 471 ? 16.618 21.582 -25.890 1.00 46.28 471 GLY A O 1
ATOM 3641 N N . ASN A 1 472 ? 18.039 21.597 -27.621 1.00 50.41 472 ASN A N 1
ATOM 3642 C CA . ASN A 1 472 ? 17.113 20.943 -28.557 1.00 50.41 472 ASN A CA 1
ATOM 3643 C C . ASN A 1 472 ? 16.501 19.628 -28.021 1.00 50.41 472 ASN A C 1
ATOM 3645 O O . ASN A 1 472 ? 17.242 18.673 -27.768 1.00 50.41 472 ASN A O 1
ATOM 3649 N N . PRO A 1 473 ? 15.160 19.518 -27.915 1.00 62.91 473 PRO A N 1
ATOM 3650 C CA . PRO A 1 473 ? 14.510 18.277 -27.517 1.00 62.91 473 PRO A CA 1
ATOM 3651 C C . PRO A 1 473 ? 14.668 17.215 -28.613 1.00 62.91 473 PRO A C 1
ATOM 3653 O O . PRO A 1 473 ? 14.525 17.506 -29.804 1.00 62.91 473 PRO A O 1
ATOM 3656 N N . VAL A 1 474 ? 14.942 15.970 -28.214 1.00 71.75 474 VAL A N 1
ATOM 3657 C CA . VAL A 1 474 ? 14.957 14.834 -29.145 1.00 71.75 474 VAL A CA 1
ATOM 3658 C C . VAL A 1 474 ? 13.555 14.640 -29.726 1.00 71.75 474 VAL A C 1
ATOM 3660 O O . VAL A 1 474 ? 12.575 14.543 -28.988 1.00 71.75 474 VAL A O 1
ATOM 3663 N N . ASN A 1 475 ? 13.472 14.578 -31.051 1.00 81.06 475 ASN A N 1
ATOM 3664 C CA . ASN A 1 475 ? 12.271 14.258 -31.800 1.00 81.06 475 ASN A CA 1
ATOM 3665 C C . ASN A 1 475 ? 12.265 12.771 -32.175 1.00 81.06 475 ASN A C 1
ATOM 3667 O O . ASN A 1 475 ? 13.242 12.263 -32.734 1.00 81.06 475 ASN A O 1
ATOM 3671 N N . ILE A 1 476 ? 11.162 12.083 -31.876 1.00 88.19 476 ILE A N 1
ATOM 3672 C CA . ILE A 1 476 ? 10.918 10.705 -32.306 1.00 88.19 476 ILE A CA 1
ATOM 3673 C C . ILE A 1 476 ? 9.793 10.741 -33.331 1.00 88.19 476 ILE A C 1
ATOM 3675 O O . ILE A 1 476 ? 8.634 10.961 -32.986 1.00 88.19 476 ILE A O 1
ATOM 3679 N N . GLU A 1 477 ? 10.140 10.530 -34.591 1.00 89.12 477 GLU A N 1
ATOM 3680 C CA . GLU A 1 477 ? 9.212 10.562 -35.713 1.00 89.12 477 GLU A CA 1
ATOM 3681 C C . GLU A 1 477 ? 8.966 9.141 -36.206 1.00 89.12 477 GLU A C 1
ATOM 3683 O O . GLU A 1 477 ? 9.901 8.428 -36.562 1.00 89.12 477 GLU A O 1
ATOM 3688 N N . THR A 1 478 ? 7.711 8.703 -36.205 1.00 88.69 478 THR A N 1
ATOM 3689 C CA . THR A 1 478 ? 7.343 7.336 -36.578 1.00 88.69 478 THR A CA 1
ATOM 3690 C C . THR A 1 478 ? 6.438 7.331 -37.796 1.00 88.69 478 THR A C 1
ATOM 3692 O O . THR A 1 478 ? 5.405 7.996 -37.810 1.00 88.69 478 THR A O 1
ATOM 3695 N N . HIS A 1 479 ? 6.821 6.556 -38.805 1.00 88.50 479 HIS A N 1
ATOM 3696 C CA . HIS A 1 479 ? 6.016 6.278 -39.981 1.00 88.50 479 HIS A CA 1
ATOM 3697 C C . HIS A 1 479 ? 5.389 4.888 -39.856 1.00 88.50 479 HIS A C 1
ATOM 3699 O O . HIS A 1 479 ? 6.103 3.883 -39.883 1.00 88.50 479 HIS A O 1
ATOM 3705 N N . ILE A 1 480 ? 4.067 4.843 -39.694 1.00 87.31 480 ILE A N 1
ATOM 3706 C CA . ILE A 1 480 ? 3.305 3.597 -39.578 1.00 87.31 480 ILE A CA 1
ATOM 3707 C C . ILE A 1 480 ? 3.057 3.039 -40.979 1.00 87.31 480 ILE A C 1
ATOM 3709 O O . ILE A 1 480 ? 2.545 3.741 -41.851 1.00 87.31 480 ILE A O 1
ATOM 3713 N N . LEU A 1 481 ? 3.450 1.788 -41.199 1.00 84.56 481 LEU A N 1
ATOM 3714 C CA . LEU A 1 481 ? 3.274 1.111 -42.476 1.00 84.56 481 LEU A CA 1
ATOM 3715 C C . LEU A 1 481 ? 1.809 0.721 -42.652 1.00 84.56 481 LEU A C 1
ATOM 3717 O O . LEU A 1 481 ? 1.208 0.159 -41.739 1.00 84.56 481 LEU A O 1
ATOM 3721 N N . 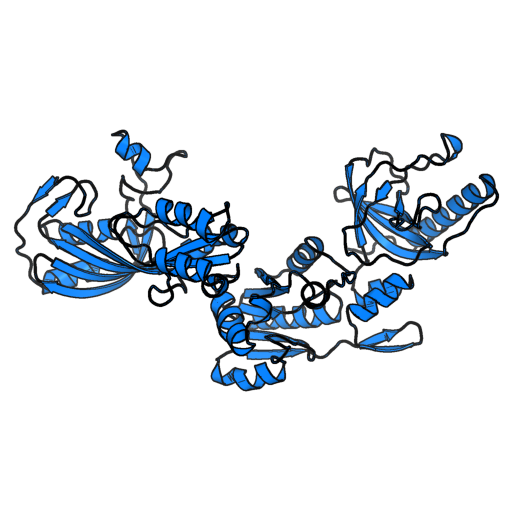ASP A 1 482 ? 1.270 0.998 -43.840 1.00 82.06 482 ASP A N 1
ATOM 3722 C CA . ASP A 1 482 ? -0.062 0.552 -44.265 1.00 82.06 482 ASP A CA 1
ATOM 3723 C C . ASP A 1 482 ? -1.210 1.042 -43.353 1.00 82.06 482 ASP A C 1
ATOM 3725 O O . ASP A 1 482 ? -2.263 0.416 -43.274 1.00 82.06 482 ASP A O 1
ATOM 3729 N N . TYR A 1 483 ? -1.010 2.175 -42.666 1.00 80.94 483 TYR A N 1
ATOM 3730 C CA . TYR A 1 483 ? -2.020 2.821 -41.828 1.00 80.94 483 TYR A CA 1
ATOM 3731 C C . TYR A 1 483 ? -2.557 4.095 -42.484 1.00 80.94 483 TYR A C 1
ATOM 3733 O O . TYR A 1 483 ? -1.796 5.003 -42.832 1.00 80.94 483 TYR A O 1
ATOM 3741 N N . GLU A 1 484 ? -3.881 4.184 -42.571 1.00 74.25 484 GLU A N 1
ATOM 3742 C CA . GLU A 1 484 ? -4.614 5.361 -43.028 1.00 74.25 484 GLU A CA 1
ATOM 3743 C C . GLU A 1 484 ? -5.522 5.851 -41.894 1.00 74.25 484 GLU A C 1
ATOM 3745 O O . GLU A 1 484 ? -6.417 5.139 -41.446 1.00 74.25 484 GLU A O 1
ATOM 3750 N N . GLY A 1 485 ? -5.278 7.062 -41.391 1.00 72.25 485 GLY A N 1
ATOM 3751 C CA . GLY A 1 485 ? -6.071 7.643 -40.309 1.00 72.25 485 GLY A CA 1
ATOM 3752 C C . GLY A 1 485 ? -5.408 8.858 -39.666 1.00 72.25 485 GLY A C 1
ATOM 3753 O O . GLY A 1 485 ? -4.217 9.111 -39.858 1.00 72.25 485 GLY A O 1
ATOM 3754 N N . ASP A 1 486 ? -6.185 9.609 -38.886 1.00 76.38 486 ASP A N 1
ATOM 3755 C CA . ASP A 1 486 ? -5.674 10.727 -38.092 1.00 76.38 486 ASP A CA 1
ATOM 3756 C C . ASP A 1 486 ? -5.188 10.233 -36.721 1.00 76.38 486 ASP A C 1
ATOM 3758 O O . ASP A 1 486 ? -5.941 9.623 -35.967 1.00 76.38 486 ASP A O 1
ATOM 3762 N N . LEU A 1 487 ? -3.921 10.499 -36.406 1.00 76.31 487 LEU A N 1
ATOM 3763 C CA . LEU A 1 487 ? -3.270 10.117 -35.152 1.00 76.31 487 LEU A CA 1
ATOM 3764 C C . LEU A 1 487 ? -3.161 11.283 -34.164 1.00 76.31 487 LEU A C 1
ATOM 3766 O O . LEU A 1 487 ? -2.686 11.083 -33.046 1.00 76.31 487 LEU A O 1
ATOM 3770 N N . TYR A 1 488 ? -3.538 12.506 -34.548 1.00 76.56 488 TYR A N 1
ATOM 3771 C CA . TYR A 1 488 ? -3.288 13.694 -33.737 1.00 76.56 488 TYR A CA 1
ATOM 3772 C C . TYR A 1 488 ? -3.984 13.623 -32.376 1.00 76.56 488 TYR A C 1
ATOM 3774 O O . TYR A 1 488 ? -5.163 13.304 -32.255 1.00 76.56 488 TYR A O 1
ATOM 3782 N N . GLY A 1 489 ? -3.226 13.928 -31.319 1.00 75.19 489 GLY A N 1
ATOM 3783 C CA . GLY A 1 489 ? -3.717 13.885 -29.942 1.00 75.19 489 GLY A CA 1
ATOM 3784 C C . GLY A 1 489 ? -3.851 12.476 -29.355 1.00 75.19 489 GLY A C 1
ATOM 3785 O O . GLY A 1 489 ? -4.002 12.350 -28.137 1.00 75.19 489 GLY A O 1
ATOM 3786 N N . GLN A 1 490 ? -3.730 11.421 -30.166 1.00 82.38 490 GLN A N 1
ATOM 3787 C CA . GLN A 1 490 ? -3.771 10.049 -29.677 1.00 82.38 490 GLN A CA 1
ATOM 3788 C C . GLN A 1 490 ? -2.489 9.701 -28.912 1.00 82.38 490 GLN A C 1
ATOM 3790 O O . GLN A 1 490 ? -1.405 10.229 -29.181 1.00 82.38 490 GLN A O 1
ATOM 3795 N N . LYS A 1 491 ? -2.604 8.809 -27.924 1.00 84.56 491 LYS A N 1
ATOM 3796 C CA . LYS A 1 491 ? -1.450 8.263 -27.201 1.00 84.56 491 LYS A CA 1
ATOM 3797 C C . LYS A 1 491 ? -1.054 6.946 -27.839 1.00 84.56 491 LYS A C 1
ATOM 3799 O O . LYS A 1 491 ? -1.829 5.998 -27.803 1.00 84.56 491 LYS A O 1
ATOM 3804 N N . ILE A 1 492 ? 0.168 6.883 -28.346 1.00 88.69 492 ILE A N 1
ATOM 3805 C CA . ILE A 1 492 ? 0.713 5.676 -28.966 1.00 88.69 492 ILE A CA 1
ATOM 3806 C C . ILE A 1 492 ? 1.916 5.164 -28.180 1.00 88.69 492 ILE A C 1
ATOM 3808 O O . ILE A 1 492 ? 2.591 5.929 -27.480 1.00 88.69 492 ILE A O 1
ATOM 3812 N N . ARG A 1 493 ? 2.193 3.864 -28.304 1.00 91.44 493 ARG A N 1
ATOM 3813 C CA . ARG A 1 493 ? 3.424 3.228 -27.814 1.00 91.44 493 ARG A CA 1
ATOM 3814 C C . ARG A 1 493 ? 4.223 2.735 -29.012 1.00 91.44 493 ARG A C 1
ATOM 3816 O O . ARG A 1 493 ? 3.687 2.013 -29.841 1.00 91.44 493 ARG A O 1
ATOM 3823 N N . VAL A 1 494 ? 5.493 3.109 -29.082 1.00 93.75 494 VAL A N 1
ATOM 3824 C CA . VAL A 1 494 ? 6.429 2.680 -30.121 1.00 93.75 494 VAL A CA 1
ATOM 3825 C C . VAL A 1 494 ? 7.454 1.749 -29.516 1.00 93.75 494 VAL A C 1
ATOM 3827 O O . VAL A 1 494 ? 8.268 2.171 -28.697 1.00 93.75 494 VAL A O 1
ATOM 3830 N N . ASP A 1 495 ? 7.410 0.497 -29.937 1.00 95.12 495 ASP A N 1
ATOM 3831 C CA . ASP A 1 495 ? 8.359 -0.544 -29.577 1.00 95.12 495 ASP A CA 1
ATOM 3832 C C . ASP A 1 495 ? 9.523 -0.497 -30.573 1.00 95.12 495 ASP A C 1
ATOM 3834 O O . ASP A 1 495 ? 9.303 -0.501 -31.782 1.00 95.12 495 ASP A O 1
ATOM 3838 N N . PHE A 1 496 ? 10.760 -0.442 -30.086 1.00 96.31 496 PHE A N 1
ATOM 3839 C CA . PHE A 1 496 ? 11.969 -0.448 -30.909 1.00 96.31 496 PHE A CA 1
ATOM 3840 C C . PHE A 1 496 ? 12.484 -1.882 -31.026 1.00 96.31 496 PHE A C 1
ATOM 3842 O O . PHE A 1 496 ? 12.738 -2.522 -30.007 1.00 96.31 496 PHE A O 1
ATOM 3849 N N . LEU A 1 497 ? 12.653 -2.384 -32.251 1.00 95.25 497 LEU A N 1
ATOM 3850 C CA . LEU A 1 497 ? 13.045 -3.777 -32.492 1.00 95.25 497 LEU A CA 1
ATOM 3851 C C . LEU A 1 497 ? 14.496 -3.880 -32.943 1.00 95.25 497 LEU A C 1
ATOM 3853 O O . LEU A 1 497 ? 15.259 -4.646 -32.366 1.00 95.25 497 LEU A O 1
ATOM 3857 N N . LYS A 1 498 ? 14.883 -3.087 -33.949 1.00 95.62 498 LYS A N 1
ATOM 3858 C CA . LYS A 1 498 ? 16.213 -3.151 -34.562 1.00 95.62 498 LYS A CA 1
ATOM 3859 C C . LYS A 1 498 ? 16.668 -1.791 -35.063 1.00 95.62 498 LYS A C 1
ATOM 3861 O O . LYS A 1 498 ? 15.878 -1.048 -35.641 1.00 95.62 498 LYS A O 1
ATOM 3866 N N . ARG A 1 499 ? 17.953 -1.472 -34.902 1.00 96.06 499 ARG A N 1
ATOM 3867 C CA . ARG A 1 499 ? 18.561 -0.286 -35.518 1.00 96.06 499 ARG A CA 1
ATOM 3868 C C . ARG A 1 499 ? 18.946 -0.598 -36.963 1.00 96.06 499 ARG A C 1
ATOM 3870 O O . ARG A 1 499 ? 19.731 -1.505 -37.208 1.00 96.06 499 ARG A O 1
ATOM 3877 N N . LEU A 1 500 ? 18.406 0.159 -37.917 1.00 94.69 500 LEU A N 1
ATOM 3878 C CA . LEU A 1 500 ? 18.739 0.021 -39.339 1.00 94.69 500 LEU A CA 1
ATOM 3879 C C . LEU A 1 500 ? 20.014 0.787 -39.690 1.00 94.69 500 LEU A C 1
ATOM 3881 O O . LEU A 1 500 ? 20.870 0.286 -40.414 1.00 94.69 500 LEU A O 1
ATOM 3885 N N . ARG A 1 501 ? 20.128 2.028 -39.204 1.00 94.25 501 ARG A N 1
ATOM 3886 C CA . ARG A 1 501 ? 21.259 2.916 -39.506 1.00 94.25 501 ARG A CA 1
ATOM 3887 C C . ARG A 1 501 ? 21.353 4.093 -38.541 1.00 94.25 501 ARG A C 1
ATOM 3889 O O . ARG A 1 501 ? 20.386 4.443 -37.865 1.00 94.25 501 ARG A O 1
ATOM 3896 N N . GLY A 1 502 ? 22.506 4.759 -38.540 1.00 93.12 502 GLY A N 1
ATOM 3897 C CA . GLY A 1 502 ? 22.668 6.089 -37.951 1.00 93.12 502 GLY A CA 1
ATOM 3898 C C . GLY A 1 502 ? 21.978 7.196 -38.761 1.00 93.12 502 GLY A C 1
ATOM 3899 O O . GLY A 1 502 ? 21.424 6.970 -39.848 1.00 93.12 502 GLY A O 1
ATOM 3900 N N . GLN A 1 503 ? 22.019 8.417 -38.229 1.00 86.31 503 GLN A N 1
ATOM 3901 C CA . GLN A 1 503 ? 21.553 9.595 -38.956 1.00 86.31 503 GLN A CA 1
ATOM 3902 C C . GLN A 1 503 ? 22.434 9.909 -40.163 1.00 86.31 503 GLN A C 1
ATOM 3904 O O . GLN A 1 503 ? 23.643 9.694 -40.146 1.00 86.31 503 GLN A O 1
ATOM 3909 N N . LYS A 1 504 ? 21.805 10.447 -41.207 1.00 85.44 504 LYS A N 1
ATOM 3910 C CA . LYS A 1 504 ? 22.469 10.924 -42.419 1.00 85.44 504 LYS A CA 1
ATOM 3911 C C . LYS A 1 504 ? 21.874 12.275 -42.802 1.00 85.44 504 LYS A C 1
ATOM 3913 O O . LYS A 1 504 ? 20.663 12.454 -42.685 1.00 85.44 504 LYS A O 1
ATOM 3918 N N . LYS A 1 505 ? 22.720 13.200 -43.256 1.00 82.88 505 LYS A N 1
ATOM 3919 C CA . LYS A 1 505 ? 22.288 14.405 -43.975 1.00 82.88 505 LYS A CA 1
ATOM 3920 C C . LYS A 1 505 ? 22.168 14.048 -45.458 1.00 82.88 505 LYS A C 1
ATOM 3922 O O . LYS A 1 505 ? 22.987 13.278 -45.952 1.00 82.88 505 LYS A O 1
ATOM 3927 N N . PHE A 1 506 ? 21.166 14.588 -46.141 1.00 83.31 506 PHE A N 1
ATOM 3928 C CA . PHE A 1 506 ? 20.944 14.364 -47.573 1.00 83.31 506 PHE A CA 1
ATOM 3929 C C . PHE A 1 506 ? 21.157 15.671 -48.327 1.00 83.31 506 PHE A C 1
ATOM 3931 O O . PHE A 1 506 ? 20.755 16.725 -47.832 1.00 83.31 506 PHE A O 1
ATOM 3938 N N . ALA A 1 507 ? 21.784 15.601 -49.502 1.00 83.88 507 ALA A N 1
ATOM 3939 C CA . ALA A 1 507 ? 22.069 16.779 -50.317 1.00 83.88 507 ALA A CA 1
ATOM 3940 C C . ALA A 1 507 ? 20.858 17.203 -51.165 1.00 83.88 507 ALA A C 1
ATOM 3942 O O . ALA A 1 507 ? 20.773 18.352 -51.593 1.00 83.88 507 ALA A O 1
ATOM 3943 N N . SER A 1 508 ? 19.900 16.295 -51.388 1.00 85.50 508 SER A N 1
ATOM 3944 C CA . SER A 1 508 ? 18.693 16.558 -52.174 1.00 85.50 508 SER A CA 1
ATOM 3945 C C . SER A 1 508 ? 17.451 15.830 -51.646 1.00 85.50 508 SER A C 1
ATOM 3947 O O . SER A 1 508 ? 17.531 14.823 -50.937 1.00 85.50 508 SER A O 1
ATOM 3949 N N . LEU A 1 509 ? 16.269 16.317 -52.042 1.00 79.50 509 LEU A N 1
ATOM 3950 C CA . LEU A 1 509 ? 14.984 15.676 -51.735 1.00 79.50 509 LEU A CA 1
ATOM 3951 C C . LEU A 1 509 ? 14.871 14.275 -52.362 1.00 79.50 509 LEU A C 1
ATOM 3953 O O . LEU A 1 509 ? 14.266 13.377 -51.777 1.00 79.50 509 LEU A O 1
ATOM 3957 N N . ALA A 1 510 ? 15.471 14.084 -53.540 1.00 83.06 510 ALA A N 1
ATOM 3958 C CA . ALA A 1 510 ? 15.484 12.806 -54.244 1.00 83.06 510 ALA A CA 1
ATOM 3959 C C . ALA A 1 510 ? 16.283 11.744 -53.470 1.00 83.06 510 ALA A C 1
ATOM 3961 O O . ALA A 1 510 ? 15.803 10.623 -53.295 1.00 83.06 510 ALA A O 1
ATOM 3962 N N . GLU A 1 511 ? 17.452 12.109 -52.934 1.00 85.25 511 GLU A N 1
ATOM 3963 C CA . GLU A 1 511 ? 18.256 11.225 -52.079 1.00 85.25 511 GLU A CA 1
ATOM 3964 C C . GLU A 1 511 ? 17.523 10.835 -50.794 1.00 85.25 511 GLU A C 1
ATOM 3966 O O . GLU A 1 511 ? 17.526 9.659 -50.417 1.00 85.25 511 GLU A O 1
ATOM 3971 N N . LEU A 1 512 ? 16.862 11.802 -50.146 1.00 83.81 512 LEU A N 1
ATOM 3972 C CA . LEU A 1 512 ? 16.046 11.550 -48.959 1.00 83.81 512 LEU A CA 1
ATOM 3973 C C . LEU A 1 512 ? 14.927 10.549 -49.275 1.00 83.81 512 LEU A C 1
ATOM 3975 O O . LEU A 1 512 ? 14.788 9.545 -48.576 1.00 83.81 512 LEU A O 1
ATOM 3979 N N . LYS A 1 513 ? 14.167 10.777 -50.355 1.00 83.38 513 LYS A N 1
ATOM 3980 C CA . LYS A 1 513 ? 13.073 9.887 -50.775 1.00 83.38 513 LYS A CA 1
ATOM 3981 C C . LYS A 1 513 ? 13.576 8.472 -51.067 1.00 83.38 513 LYS A C 1
ATOM 3983 O O . LYS A 1 513 ? 12.977 7.505 -50.601 1.00 83.38 513 LYS A O 1
ATOM 3988 N N . ALA A 1 514 ? 14.694 8.342 -51.782 1.00 87.50 514 ALA A N 1
ATOM 3989 C CA . ALA A 1 514 ? 15.295 7.046 -52.081 1.00 87.50 514 ALA A CA 1
ATOM 3990 C C . ALA A 1 514 ? 15.738 6.302 -50.809 1.00 87.50 514 ALA A C 1
ATOM 3992 O O . ALA A 1 514 ? 15.547 5.091 -50.705 1.00 87.50 514 ALA A O 1
ATOM 3993 N N . GLN A 1 515 ? 16.300 7.004 -49.818 1.00 89.56 515 GLN A N 1
ATOM 3994 C CA . GLN A 1 515 ? 16.676 6.374 -48.551 1.00 89.56 515 GLN A CA 1
ATOM 3995 C C . GLN A 1 515 ? 15.458 5.959 -47.717 1.00 89.56 515 GLN A C 1
ATOM 3997 O O . GLN A 1 515 ? 15.483 4.873 -47.147 1.00 89.56 515 GLN A O 1
ATOM 4002 N N . LEU A 1 516 ? 14.396 6.770 -47.669 1.00 85.81 516 LEU A N 1
ATOM 4003 C CA . LEU A 1 516 ? 13.164 6.421 -46.950 1.00 85.81 516 LEU A CA 1
ATOM 4004 C C . LEU A 1 516 ? 12.509 5.151 -47.513 1.00 85.81 516 LEU A C 1
ATOM 4006 O O . LEU A 1 516 ? 12.055 4.304 -46.746 1.00 85.81 516 LEU A O 1
ATOM 4010 N N . LEU A 1 517 ? 12.512 4.979 -48.841 1.00 87.25 517 LEU A N 1
ATOM 4011 C CA . LEU A 1 517 ? 12.020 3.754 -49.480 1.00 87.25 517 LEU A CA 1
ATOM 4012 C C . LEU A 1 517 ? 12.847 2.525 -49.078 1.00 87.25 517 LEU A C 1
ATOM 4014 O O . LEU A 1 517 ? 12.262 1.509 -48.710 1.00 87.25 517 LEU A O 1
ATOM 4018 N N . ARG A 1 518 ? 14.184 2.639 -49.052 1.00 90.81 518 ARG A N 1
ATOM 4019 C CA . ARG A 1 518 ? 15.069 1.557 -48.581 1.00 90.81 518 ARG A CA 1
ATOM 4020 C C . ARG A 1 518 ? 14.828 1.202 -47.116 1.00 90.81 518 ARG A C 1
ATOM 4022 O O . ARG A 1 518 ? 14.784 0.026 -46.771 1.00 90.81 518 ARG A O 1
ATOM 4029 N N . ASP A 1 519 ? 14.662 2.207 -46.257 1.00 91.88 519 ASP A N 1
ATOM 4030 C CA . ASP A 1 519 ? 14.397 1.989 -44.830 1.00 91.88 519 ASP A CA 1
ATOM 4031 C C . ASP A 1 519 ? 13.050 1.258 -44.633 1.00 91.88 519 ASP A C 1
ATOM 4033 O O . ASP A 1 519 ? 12.950 0.338 -43.819 1.00 91.88 519 ASP A O 1
ATOM 4037 N N . ARG A 1 520 ? 12.031 1.604 -45.435 1.00 89.19 520 ARG A N 1
ATOM 4038 C CA . ARG A 1 520 ? 10.724 0.927 -45.456 1.00 89.19 520 ARG A CA 1
ATOM 4039 C C . ARG A 1 520 ? 10.820 -0.520 -45.931 1.00 89.19 520 ARG A C 1
ATOM 4041 O O . ARG A 1 520 ? 10.217 -1.400 -45.322 1.00 89.19 520 ARG A O 1
ATOM 4048 N N . GLU A 1 521 ? 11.549 -0.776 -47.011 1.00 90.75 521 GLU A N 1
ATOM 4049 C CA . GLU A 1 521 ? 11.756 -2.132 -47.529 1.00 90.75 521 GLU A CA 1
ATOM 4050 C C . GLU A 1 521 ? 12.504 -3.007 -46.522 1.00 90.75 521 GLU A C 1
ATOM 4052 O O . GLU A 1 521 ? 12.086 -4.135 -46.270 1.00 90.75 521 GLU A O 1
ATOM 4057 N N . ALA A 1 522 ? 13.533 -2.467 -45.862 1.00 91.19 522 ALA A N 1
ATOM 4058 C CA . ALA A 1 522 ? 14.244 -3.165 -44.795 1.00 91.19 522 ALA A CA 1
ATOM 4059 C C . ALA A 1 522 ? 13.323 -3.502 -43.608 1.00 91.19 522 ALA A C 1
ATOM 4061 O O . ALA A 1 522 ? 13.377 -4.614 -43.081 1.00 91.19 522 ALA A O 1
ATOM 4062 N N . ALA A 1 523 ? 12.444 -2.577 -43.210 1.00 89.38 523 ALA A N 1
ATOM 4063 C CA . ALA A 1 523 ? 11.454 -2.833 -42.166 1.00 89.38 523 ALA A CA 1
ATOM 4064 C C . ALA A 1 523 ? 10.417 -3.888 -42.583 1.00 89.38 523 ALA A C 1
ATOM 4066 O O . ALA A 1 523 ? 10.084 -4.753 -41.777 1.00 89.38 523 ALA A O 1
ATOM 4067 N N . ARG A 1 524 ? 9.954 -3.882 -43.842 1.00 89.94 524 ARG A N 1
ATOM 4068 C CA . ARG A 1 524 ? 9.057 -4.925 -44.373 1.00 89.94 524 ARG A CA 1
ATOM 4069 C C . ARG A 1 524 ? 9.728 -6.294 -44.439 1.00 89.94 524 ARG A C 1
ATOM 4071 O O . ARG A 1 524 ? 9.104 -7.286 -44.077 1.00 89.94 524 ARG A O 1
ATOM 4078 N N . ALA A 1 525 ? 10.993 -6.352 -44.848 1.00 91.50 525 ALA A N 1
ATOM 4079 C CA . ALA A 1 525 ? 11.766 -7.590 -44.848 1.00 91.50 525 ALA A CA 1
ATOM 4080 C C . ALA A 1 525 ? 11.928 -8.145 -43.423 1.00 91.50 525 ALA A C 1
ATOM 4082 O O . ALA A 1 525 ? 11.732 -9.337 -43.197 1.00 91.50 525 ALA A O 1
ATOM 4083 N N . TYR A 1 526 ? 12.204 -7.273 -42.447 1.00 90.44 526 TYR A N 1
ATOM 4084 C CA . TYR A 1 526 ? 12.242 -7.661 -41.037 1.00 90.44 526 TYR A CA 1
ATOM 4085 C C . TYR A 1 526 ? 10.873 -8.162 -40.546 1.00 90.44 526 TYR A C 1
ATOM 4087 O O . TYR A 1 526 ? 10.792 -9.216 -39.924 1.00 90.44 526 TYR A O 1
ATOM 4095 N N . ALA A 1 527 ? 9.790 -7.451 -40.871 1.00 86.56 527 ALA A N 1
ATOM 4096 C CA . ALA A 1 527 ? 8.427 -7.839 -40.513 1.00 86.56 527 ALA A CA 1
ATOM 4097 C C . ALA A 1 527 ? 8.036 -9.219 -41.068 1.00 86.56 527 ALA A C 1
ATOM 4099 O O . ALA A 1 527 ? 7.419 -10.017 -40.365 1.00 86.56 527 ALA A O 1
ATOM 4100 N N . ALA A 1 528 ? 8.432 -9.521 -42.308 1.00 87.19 528 ALA A N 1
ATOM 4101 C CA . ALA A 1 528 ? 8.189 -10.815 -42.939 1.00 87.19 528 ALA A CA 1
ATOM 4102 C C . ALA A 1 528 ? 8.972 -11.960 -42.271 1.00 87.19 528 ALA A C 1
ATOM 4104 O O . ALA A 1 528 ? 8.463 -13.075 -42.186 1.00 87.19 528 ALA A O 1
ATOM 4105 N N . ALA A 1 529 ? 10.183 -11.688 -41.772 1.00 85.06 529 ALA A N 1
ATOM 4106 C CA . ALA A 1 529 ? 11.001 -12.668 -41.055 1.00 85.06 529 ALA A CA 1
ATOM 4107 C C . ALA A 1 529 ? 10.503 -12.943 -39.622 1.00 85.06 529 ALA A C 1
ATOM 4109 O O . ALA A 1 529 ? 10.737 -14.027 -39.091 1.00 85.06 529 ALA A O 1
ATOM 4110 N N . PHE A 1 530 ? 9.793 -11.990 -39.005 1.00 78.88 530 PHE A N 1
ATOM 4111 C CA . PHE A 1 530 ? 9.291 -12.085 -37.628 1.00 78.88 530 PHE A CA 1
ATOM 4112 C C . PHE A 1 530 ? 7.785 -11.755 -37.534 1.00 78.88 530 PHE A C 1
ATOM 4114 O O . PHE A 1 530 ? 7.400 -10.811 -36.837 1.00 78.88 530 PHE A O 1
ATOM 4121 N N . PRO A 1 531 ? 6.898 -12.525 -38.199 1.00 59.72 531 PRO A N 1
ATOM 4122 C CA . PRO A 1 531 ? 5.488 -12.160 -38.371 1.00 59.72 531 PRO A CA 1
ATOM 4123 C C . PRO A 1 531 ? 4.674 -12.189 -37.069 1.00 59.72 531 PRO A C 1
ATOM 4125 O O . PRO A 1 531 ? 3.619 -11.560 -36.988 1.00 59.72 531 PRO A O 1
ATOM 4128 N N . ARG A 1 532 ? 5.143 -12.912 -36.043 1.00 54.88 532 ARG A N 1
ATOM 4129 C CA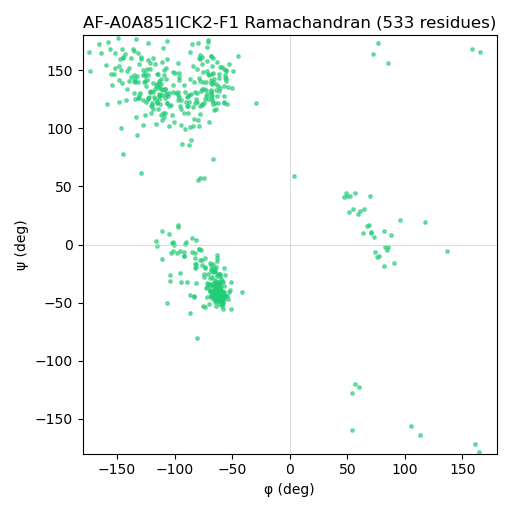 . ARG A 1 532 ? 4.521 -12.983 -34.714 1.00 54.88 532 ARG A CA 1
ATOM 4130 C C . ARG A 1 532 ? 5.587 -13.140 -33.636 1.00 54.88 532 ARG A C 1
ATOM 4132 O O . ARG A 1 532 ? 6.062 -14.240 -33.386 1.00 54.88 532 ARG A O 1
ATOM 4139 N N . ILE A 1 533 ? 5.919 -12.043 -32.969 1.00 48.12 533 ILE A N 1
ATOM 4140 C CA . ILE A 1 533 ? 6.484 -12.090 -31.619 1.00 48.12 533 ILE A CA 1
ATOM 4141 C C . ILE A 1 533 ? 5.334 -11.658 -30.710 1.00 48.12 533 ILE A C 1
ATOM 4143 O O . ILE A 1 533 ? 4.967 -10.478 -30.720 1.00 48.12 533 ILE A O 1
ATOM 4147 N N . SER A 1 534 ? 4.701 -12.641 -30.062 1.00 39.97 534 SER A N 1
ATOM 4148 C CA . SER A 1 534 ? 3.645 -12.455 -29.059 1.00 39.97 534 SER A CA 1
ATOM 4149 C C . SER A 1 534 ? 4.133 -11.549 -27.925 1.00 39.97 534 SER A C 1
ATOM 4151 O O . SER A 1 534 ? 5.316 -11.606 -27.588 1.00 39.97 534 SER A O 1
ATOM 4153 N N . ASP A 1 535 ? 3.226 -10.706 -27.420 1.00 40.12 535 ASP A N 1
ATOM 4154 C CA . ASP A 1 535 ? 3.461 -9.655 -26.412 1.00 40.12 535 ASP A CA 1
ATOM 4155 C C . ASP A 1 535 ? 4.186 -10.110 -25.137 1.00 40.12 535 ASP A C 1
ATOM 4157 O O . ASP A 1 535 ? 3.893 -11.228 -24.648 1.00 40.12 535 ASP A O 1
#

Solvent-accessible surface area (backbone atoms only — not comparable to full-atom values): 28749 Å² total; per-residue (Å²): 82,66,11,35,30,47,27,33,40,57,64,76,40,43,55,62,55,54,54,57,56,43,27,66,66,53,68,29,85,52,63,44,59,34,63,83,48,57,32,76,27,29,30,48,39,43,32,18,23,47,76,20,41,79,45,31,66,65,54,32,58,30,47,34,32,34,43,37,27,28,34,49,16,29,29,27,82,67,24,26,72,86,38,58,81,74,47,77,39,77,78,82,75,52,71,65,58,50,51,52,42,52,47,67,60,48,40,80,46,71,44,61,67,63,56,80,29,84,58,67,57,95,86,42,39,33,36,60,36,42,78,70,72,46,86,74,93,61,75,62,41,78,30,37,28,81,42,52,47,78,76,46,80,56,84,57,35,39,32,31,40,39,35,29,40,46,90,65,55,67,34,57,51,28,30,50,38,13,51,75,67,72,24,27,10,13,23,68,44,40,34,29,47,29,45,58,91,47,40,39,90,76,31,39,39,70,66,60,49,44,53,26,44,77,70,72,48,40,67,82,60,45,42,63,65,61,79,44,98,55,57,15,22,32,34,65,49,73,62,54,55,53,24,52,48,48,46,54,46,50,52,51,38,54,51,52,11,64,77,67,75,34,44,40,33,38,41,29,53,73,54,58,68,54,36,76,75,70,67,50,85,69,64,26,74,34,41,72,73,54,35,59,52,52,54,48,72,75,64,48,79,36,81,44,69,46,70,67,43,84,68,59,51,60,38,42,33,68,53,44,44,50,52,46,41,44,48,29,43,21,35,44,30,40,35,36,46,71,83,43,65,37,37,33,90,52,71,23,35,52,63,57,49,60,77,40,24,77,84,70,65,39,43,82,45,76,36,79,79,39,70,44,74,46,98,87,65,49,79,40,74,62,46,62,67,59,39,48,50,28,28,44,71,37,43,33,51,62,31,16,64,51,34,72,43,66,52,62,50,46,28,47,24,44,93,62,83,78,85,53,66,87,84,59,78,65,75,61,45,26,34,54,64,56,78,55,42,61,62,60,35,60,17,34,26,32,27,35,37,42,47,98,94,41,80,36,51,23,44,32,39,35,43,70,59,89,86,60,72,96,80,58,65,69,43,35,37,32,35,55,56,97,67,86,82,88,58,76,72,40,70,40,34,39,29,45,54,39,65,75,44,65,74,78,89,66,96,44,72,67,57,45,52,56,48,53,53,50,54,49,52,53,34,49,53,51,43,68,77,54,80,75,78,80,133

Radius of gyration: 30.95 Å; Cα contacts (8 Å, |Δi|>4): 1092; chains: 1; bounding box: 70×50×94 Å

Nearest PDB structures (foldseek):
  1k8w-assembly1_A  TM=9.481E-01  e=2.239E-26  Escherichia coli
  1zl3-assembly1_A  TM=9.342E-01  e=3.368E-26  Escherichia coli
  2ab4-assembly1_A  TM=9.154E-01  e=1.577E-26  Thermotoga maritima
  1r3e-assembly1_A  TM=9.448E-01  e=2.311E-25  Thermotoga maritima
  1ze2-assembly1_A  TM=9.127E-01  e=2.918E-25  Thermotoga maritima

pLDDT: mean 89.42, std 11.96, range [32.09, 98.81]